Protein AF-A0A644ZGY2-F1 (afdb_monomer_lite)

pLDDT: mean 70.16, std 25.26, range [24.2, 98.81]

Secondary structure (DSSP, 8-state):
-HHHHHTT-TT-HHHHHHHHHH-EEEEEEE-TT-BSS-SEEEEETT-----SS--BBTTBEEEEEESSTT--SB--TTTPPP-TT-EEEEEEE---TTSBPTTSSEEEEE-SS-TTS--EEEE-SS---EEB--BB-TTSSS-B------STT-HHHHHHHHHHHHTT-EESSSSSS-EES-BHHHHHHT--EEETTEEE--EEPPPHHHHHHHHHHHTTS-S--SEEEEEEEETTTEEEEEETTTTEEEEEETTS-EE---EEEE-PPP--------------------PPPPPPPPP--EEEEEEEEETTEEEEEEEEEEETTEEEEEEEETTS-EEE--TTHHHHHT-HHHHHHHHHH--TTEEEETTTTEEEEE-SSSEEEEEE------GGGS--

Structure (mmCIF, N/CA/C/O backbone):
data_AF-A0A644ZGY2-F1
#
_entry.id   AF-A0A644ZGY2-F1
#
loop_
_atom_site.group_PDB
_atom_site.id
_atom_site.type_symbol
_atom_site.label_atom_id
_atom_site.label_alt_id
_atom_site.label_comp_id
_atom_site.label_asym_id
_atom_site.label_entity_id
_atom_site.label_seq_id
_atom_site.pdbx_PDB_ins_code
_atom_site.Cartn_x
_atom_site.Cartn_y
_atom_site.Cartn_z
_atom_site.occupancy
_atom_site.B_iso_or_equiv
_atom_site.auth_seq_id
_atom_site.auth_comp_id
_atom_site.auth_asym_id
_atom_site.auth_atom_id
_atom_site.pdbx_PDB_model_num
ATOM 1 N N . MET A 1 1 ? -39.797 2.345 34.835 1.00 37.78 1 MET A N 1
ATOM 2 C CA . MET A 1 1 ? -40.767 1.261 35.131 1.00 37.78 1 MET A CA 1
ATOM 3 C C . MET A 1 1 ? -40.203 -0.126 34.826 1.00 37.78 1 MET A C 1
ATOM 5 O O . MET A 1 1 ? -40.475 -1.022 35.605 1.00 37.78 1 MET A O 1
ATOM 9 N N . ALA A 1 2 ? -39.389 -0.313 33.776 1.00 37.25 2 ALA A N 1
ATOM 10 C CA . ALA A 1 2 ? -38.728 -1.597 33.492 1.00 37.25 2 ALA A CA 1
ATOM 11 C C . ALA A 1 2 ? -37.736 -2.042 34.591 1.00 37.25 2 ALA A C 1
ATOM 13 O O . ALA A 1 2 ? -37.792 -3.177 35.053 1.00 37.25 2 ALA A O 1
ATOM 14 N N . TYR A 1 3 ? -36.909 -1.115 35.093 1.00 38.31 3 TYR A N 1
ATOM 15 C CA . TYR A 1 3 ? -35.880 -1.403 36.105 1.00 38.31 3 TYR A CA 1
ATOM 16 C C . TYR A 1 3 ? -36.445 -1.974 37.423 1.00 38.31 3 TYR A C 1
ATOM 18 O O . TYR A 1 3 ? -35.895 -2.908 37.993 1.00 38.31 3 TYR A O 1
ATOM 26 N N . SER A 1 4 ? -37.598 -1.469 37.883 1.00 43.72 4 SER A N 1
ATOM 27 C CA . SER A 1 4 ? -38.226 -1.916 39.138 1.00 43.72 4 SER A CA 1
ATOM 28 C C . SER A 1 4 ? -38.862 -3.306 39.054 1.00 43.72 4 SER A C 1
ATOM 30 O O . SER A 1 4 ? -39.125 -3.912 40.086 1.00 43.72 4 SER A O 1
ATOM 32 N N . VAL A 1 5 ? -39.142 -3.799 37.843 1.00 46.19 5 VAL A N 1
ATOM 33 C CA . VAL A 1 5 ? -39.679 -5.150 37.629 1.00 46.19 5 VAL A CA 1
ATOM 34 C C . VAL A 1 5 ? -38.533 -6.166 37.589 1.00 46.19 5 VAL A C 1
ATOM 36 O O . VAL A 1 5 ? -38.645 -7.219 38.210 1.00 46.19 5 VAL A O 1
ATOM 39 N N . TYR A 1 6 ? -37.405 -5.821 36.961 1.00 44.25 6 TYR A N 1
ATOM 40 C CA . TYR A 1 6 ? -36.228 -6.691 36.839 1.00 44.25 6 TYR A CA 1
ATOM 41 C C . TYR A 1 6 ? -35.594 -7.058 38.196 1.00 44.25 6 TYR A C 1
ATOM 43 O O . TYR A 1 6 ? -35.338 -8.232 38.474 1.00 44.25 6 TYR A O 1
ATOM 51 N N . ASP A 1 7 ? -35.447 -6.079 39.097 1.00 45.38 7 ASP A N 1
ATOM 52 C CA . ASP A 1 7 ? -34.866 -6.291 40.434 1.00 45.38 7 ASP A CA 1
ATOM 53 C C . ASP A 1 7 ? -35.713 -7.202 41.345 1.00 45.38 7 ASP A C 1
ATOM 55 O O . ASP A 1 7 ? -35.190 -7.811 42.282 1.00 45.38 7 ASP A O 1
ATOM 59 N N . SER A 1 8 ? -37.014 -7.339 41.064 1.00 44.62 8 SER A N 1
ATOM 60 C CA . SER A 1 8 ? -37.937 -8.162 41.860 1.00 44.62 8 SER A CA 1
ATOM 61 C C . SER A 1 8 ? -37.898 -9.663 41.533 1.00 44.62 8 SER A C 1
ATOM 63 O O . SER A 1 8 ? -38.510 -10.456 42.241 1.00 44.62 8 SER A O 1
ATOM 65 N N . LEU A 1 9 ? -37.158 -10.076 40.495 1.00 46.94 9 LEU A N 1
ATOM 66 C CA . LEU A 1 9 ? -37.237 -11.418 39.896 1.00 46.94 9 LEU A CA 1
ATOM 67 C C . LEU A 1 9 ? -36.037 -12.324 40.239 1.00 46.94 9 LEU A C 1
ATOM 69 O O . LEU A 1 9 ? -35.556 -13.065 39.389 1.00 46.94 9 LEU A O 1
ATOM 73 N N . LYS A 1 10 ? -35.495 -12.250 41.460 1.00 45.38 10 LYS A N 1
ATOM 74 C CA . LYS A 1 10 ? -34.251 -12.940 41.887 1.00 45.38 10 LYS A CA 1
ATOM 75 C C . LYS A 1 10 ? -34.277 -14.481 41.952 1.00 45.38 10 LYS A C 1
ATOM 77 O O . LYS A 1 10 ? -33.298 -15.044 42.425 1.00 45.38 10 LYS A O 1
ATOM 82 N N . GLU A 1 11 ? -35.323 -15.163 41.486 1.00 48.12 11 GLU A N 1
ATOM 83 C CA . GLU A 1 11 ? -35.506 -16.599 41.770 1.00 48.12 11 GLU A CA 1
ATOM 84 C C . GLU A 1 11 ? -35.507 -17.556 40.561 1.00 48.12 11 GLU A C 1
ATOM 86 O O . GLU A 1 11 ? -35.591 -18.758 40.785 1.00 48.12 11 GLU A O 1
ATOM 91 N N . ASP A 1 12 ? -35.349 -17.102 39.308 1.00 51.59 12 ASP A N 1
ATOM 92 C CA . ASP A 1 12 ? -35.273 -18.031 38.160 1.00 51.59 12 ASP A CA 1
ATOM 93 C C . ASP A 1 12 ? -34.426 -17.479 36.993 1.00 51.59 12 ASP A C 1
ATOM 95 O O . ASP A 1 12 ? -34.829 -16.541 36.295 1.00 51.59 12 ASP A O 1
ATOM 99 N N . ASP A 1 13 ? -33.230 -18.045 36.794 1.00 54.38 13 ASP A N 1
ATOM 100 C CA . ASP A 1 13 ? -32.256 -17.618 35.776 1.00 54.38 13 ASP A CA 1
ATOM 101 C C . ASP A 1 13 ? -32.757 -17.856 34.336 1.00 54.38 13 ASP A C 1
ATOM 103 O O . ASP A 1 13 ? -32.438 -17.079 33.433 1.00 54.38 13 ASP A O 1
ATOM 107 N N . GLU A 1 14 ? -33.606 -18.865 34.108 1.00 52.66 14 GLU A N 1
ATOM 108 C CA . GLU A 1 14 ? -34.137 -19.190 32.774 1.00 52.66 14 GLU A CA 1
ATOM 109 C C . GLU A 1 14 ? -35.235 -18.192 32.350 1.00 52.66 14 GLU A C 1
ATOM 111 O O . GLU A 1 14 ? -35.343 -17.804 31.182 1.00 52.66 14 GLU A O 1
ATOM 116 N N . TYR A 1 15 ? -36.011 -17.689 33.318 1.00 48.09 15 TYR A N 1
ATOM 117 C CA . TYR A 1 15 ? -37.032 -16.660 33.096 1.00 48.09 15 TYR A CA 1
ATOM 118 C C . TYR A 1 15 ? -36.431 -15.251 32.956 1.00 48.09 15 TYR A C 1
ATOM 120 O O . TYR A 1 15 ? -36.930 -14.445 32.166 1.00 48.09 15 TYR A O 1
ATOM 128 N N . ARG A 1 16 ? -35.329 -14.956 33.663 1.00 52.00 16 ARG A N 1
ATOM 129 C CA . ARG A 1 16 ? -34.549 -13.715 33.498 1.00 52.00 16 ARG A CA 1
ATOM 130 C C . ARG A 1 16 ? -33.979 -13.580 32.096 1.00 52.00 16 ARG A C 1
ATOM 132 O O . ARG A 1 16 ? -34.178 -12.536 31.483 1.00 52.00 16 ARG A O 1
ATOM 139 N N . GLN A 1 17 ? -33.358 -14.637 31.573 1.00 49.88 17 GLN A N 1
ATOM 140 C CA . GLN A 1 17 ? -32.809 -14.639 30.217 1.00 49.88 17 GLN A CA 1
ATOM 141 C C . GLN A 1 17 ? -33.912 -14.397 29.172 1.00 49.88 17 GLN A C 1
ATOM 143 O O . GLN A 1 17 ? -33.760 -13.564 28.284 1.00 49.88 17 GLN A O 1
ATOM 148 N N . ARG A 1 18 ? -35.081 -15.034 29.340 1.00 50.47 18 ARG A N 1
ATOM 149 C CA . ARG A 1 18 ? -36.226 -14.868 28.428 1.00 50.47 18 ARG A CA 1
ATOM 150 C C . ARG A 1 18 ? -36.821 -13.453 28.443 1.00 50.47 18 ARG A C 1
ATOM 152 O O . ARG A 1 18 ? -37.216 -12.950 27.398 1.00 50.47 18 ARG A O 1
ATOM 159 N N . ILE A 1 19 ? -36.883 -12.808 29.611 1.00 51.03 19 ILE A N 1
ATOM 160 C CA . ILE A 1 19 ? -37.349 -11.417 29.760 1.00 51.03 19 ILE A CA 1
ATOM 161 C C . ILE A 1 19 ? -36.287 -10.419 29.272 1.00 51.03 19 ILE A C 1
ATOM 163 O O . ILE A 1 19 ? -36.646 -9.416 28.662 1.00 51.03 19 ILE A O 1
ATOM 167 N N . ALA A 1 20 ? -35.000 -10.686 29.499 1.00 49.91 20 ALA A N 1
ATOM 168 C CA . ALA A 1 20 ? -33.886 -9.876 29.005 1.00 49.91 20 ALA A CA 1
ATOM 169 C C . ALA A 1 20 ? -33.787 -9.888 27.466 1.00 49.91 20 ALA A C 1
ATOM 171 O O . ALA A 1 20 ? -33.522 -8.853 26.851 1.00 49.91 20 ALA A O 1
ATOM 172 N N . ASP A 1 21 ? -34.099 -11.026 26.839 1.00 50.06 21 ASP A N 1
ATOM 173 C CA . ASP A 1 21 ? -34.177 -11.166 25.380 1.00 50.06 21 ASP A CA 1
ATOM 174 C C . ASP A 1 21 ? -35.421 -10.473 24.773 1.00 50.06 21 ASP A C 1
ATOM 176 O O . ASP A 1 21 ? -35.382 -10.013 23.626 1.00 50.06 21 ASP A O 1
ATOM 180 N N . GLU A 1 22 ? -36.519 -10.348 25.533 1.00 54.34 22 GLU A N 1
ATOM 181 C CA . GLU A 1 22 ? -37.735 -9.617 25.131 1.00 54.34 22 GLU A CA 1
ATOM 182 C C . GLU A 1 22 ? -37.662 -8.102 25.426 1.00 54.34 22 GLU A C 1
ATOM 184 O O . GLU A 1 22 ? -38.216 -7.301 24.664 1.00 54.34 22 GLU A O 1
ATOM 189 N N . LEU A 1 23 ? -36.951 -7.675 26.479 1.00 62.25 23 LEU A N 1
ATOM 190 C CA . LEU A 1 23 ? -36.673 -6.266 26.774 1.00 62.25 23 LEU A CA 1
ATOM 191 C C . LEU A 1 23 ? -35.441 -5.785 26.008 1.00 62.25 23 LEU A C 1
ATOM 193 O O . LEU A 1 23 ? -34.311 -5.827 26.489 1.00 62.25 23 LEU A O 1
ATOM 197 N N . LYS A 1 24 ? -35.677 -5.239 24.817 1.00 69.44 24 LYS A N 1
ATOM 198 C CA . LYS A 1 24 ? -34.658 -4.457 24.116 1.00 69.44 24 LYS A CA 1
ATOM 199 C C . LYS A 1 24 ? -34.604 -3.041 24.672 1.00 69.44 24 LYS A C 1
ATOM 201 O O . LYS A 1 24 ? -35.639 -2.389 24.817 1.00 69.44 24 LYS A O 1
ATOM 206 N N . VAL A 1 25 ? -33.398 -2.568 24.957 1.00 73.69 25 VAL A N 1
ATOM 207 C CA . VAL A 1 25 ? -33.130 -1.190 25.364 1.00 73.69 25 VAL A CA 1
ATOM 208 C C . VAL A 1 25 ? -32.440 -0.423 24.234 1.00 73.69 25 VAL A C 1
ATOM 210 O O . VAL A 1 25 ? -31.579 -0.979 23.540 1.00 73.69 25 VAL A O 1
ATOM 213 N N . PRO A 1 26 ? -32.815 0.853 24.019 1.00 81.88 26 PRO A N 1
ATOM 214 C CA . PRO A 1 26 ? -32.131 1.707 23.065 1.00 81.88 26 PRO A CA 1
ATOM 215 C C . PRO A 1 26 ? -30.732 2.065 23.579 1.00 81.88 26 PRO A C 1
ATOM 217 O O . PRO A 1 26 ? -30.590 2.572 24.691 1.00 81.88 26 PRO A O 1
ATOM 220 N N . VAL A 1 27 ? -29.719 1.866 22.738 1.00 86.31 27 VAL A N 1
ATOM 221 C CA . VAL A 1 27 ? -28.353 2.354 22.964 1.00 86.31 27 VAL A CA 1
ATOM 222 C C . VAL A 1 27 ? -28.011 3.369 21.889 1.00 86.31 27 VAL A C 1
ATOM 224 O O . VAL A 1 27 ? -28.106 3.066 20.697 1.00 86.31 27 VAL A O 1
ATOM 227 N N . ALA A 1 28 ? -27.622 4.570 22.311 1.00 90.31 28 ALA A N 1
ATOM 228 C CA . ALA A 1 28 ? -27.162 5.616 21.408 1.00 90.31 28 ALA A CA 1
ATOM 229 C C . ALA A 1 28 ? -25.677 5.424 21.073 1.00 90.31 28 ALA A C 1
ATOM 231 O O . ALA A 1 28 ? -24.851 5.200 21.961 1.00 90.31 28 ALA A O 1
ATOM 232 N N . LEU A 1 29 ? -25.345 5.521 19.787 1.00 91.12 29 LEU A N 1
ATOM 233 C CA . LEU A 1 29 ? -23.984 5.427 19.270 1.00 91.12 29 LEU A CA 1
ATOM 234 C C . LEU A 1 29 ? -23.526 6.814 18.817 1.00 91.12 29 LEU A C 1
ATOM 236 O O . LEU A 1 29 ? -23.953 7.307 17.775 1.00 91.12 29 LEU A O 1
ATOM 240 N N . GLU A 1 30 ? -22.629 7.436 19.576 1.00 94.81 30 GLU A N 1
ATOM 241 C CA . GLU A 1 30 ? -21.962 8.668 19.158 1.00 94.81 30 GLU A CA 1
ATOM 242 C C . GLU A 1 30 ? -20.685 8.307 18.395 1.00 94.81 30 GLU A C 1
ATOM 244 O O . GLU A 1 30 ? -19.669 7.912 18.974 1.00 94.81 30 GLU A O 1
ATOM 249 N N . LEU A 1 31 ? -20.737 8.412 17.067 1.00 91.94 31 LEU A N 1
ATOM 250 C CA . LEU A 1 31 ? -19.644 7.977 16.199 1.00 91.94 31 LEU A CA 1
ATOM 251 C C . LEU A 1 31 ? -18.470 8.963 16.162 1.00 91.94 31 LEU A C 1
ATOM 253 O O . LEU A 1 31 ? -17.435 8.633 15.580 1.00 91.94 31 LEU A O 1
ATOM 257 N N . ASN A 1 32 ? -18.582 10.160 16.754 1.00 91.44 32 ASN A N 1
ATOM 258 C CA . ASN A 1 32 ? -17.511 11.164 16.807 1.00 91.44 32 ASN A CA 1
ATOM 259 C C . ASN A 1 32 ? -16.889 11.447 15.421 1.00 91.44 32 ASN A C 1
ATOM 261 O O . ASN A 1 32 ? -15.662 11.486 15.223 1.00 91.44 32 ASN A O 1
ATOM 265 N N . GLY A 1 33 ? -17.769 11.622 14.431 1.00 86.81 33 GLY A N 1
ATOM 266 C CA . GLY A 1 33 ? -17.418 11.851 13.029 1.00 86.81 33 GLY A CA 1
ATOM 267 C C . GLY A 1 33 ? -17.013 10.597 12.249 1.00 86.81 33 GLY A C 1
ATOM 268 O O . GLY A 1 33 ? -16.422 10.737 11.183 1.00 86.81 33 GLY A O 1
ATOM 269 N N . GLY A 1 34 ? -17.257 9.403 12.793 1.00 86.44 34 GLY A N 1
ATOM 270 C CA . GLY A 1 34 ? -17.298 8.155 12.032 1.00 86.44 34 GLY A CA 1
ATOM 271 C C . GLY A 1 34 ? -18.683 7.879 11.443 1.00 86.44 34 GLY A C 1
ATOM 272 O O . GLY A 1 34 ? -19.653 8.569 11.750 1.00 86.44 34 GLY A O 1
ATOM 273 N N . GLU A 1 35 ? -18.759 6.854 10.605 1.00 88.81 35 GLU A N 1
ATOM 274 C CA . GLU A 1 35 ? -19.938 6.435 9.846 1.00 88.81 35 GLU A CA 1
ATOM 275 C C . GLU A 1 35 ? -20.051 4.895 9.840 1.00 88.81 35 GLU A C 1
ATOM 277 O O . GLU A 1 35 ? -19.253 4.185 10.460 1.00 88.81 35 GLU A O 1
ATOM 282 N N . GLY A 1 36 ? -21.056 4.353 9.146 1.00 83.44 36 GLY A N 1
ATOM 283 C CA . GLY A 1 36 ? -21.227 2.906 8.950 1.00 83.44 36 GLY A CA 1
ATOM 284 C C . GLY A 1 36 ? -22.067 2.186 10.006 1.00 83.44 36 GLY A C 1
ATOM 285 O O . GLY A 1 36 ? -22.255 0.978 9.897 1.00 83.44 36 GLY A O 1
ATOM 286 N N . LEU A 1 37 ? -22.604 2.909 10.991 1.00 86.19 37 LEU A N 1
ATOM 287 C CA . LEU A 1 37 ? -23.569 2.397 11.966 1.00 86.19 37 LEU A CA 1
ATOM 288 C C . LEU A 1 37 ? -24.719 3.397 12.171 1.00 86.19 37 LEU A C 1
ATOM 290 O O . LEU A 1 37 ? -24.516 4.597 11.982 1.00 86.19 37 LEU A O 1
ATOM 294 N N . PRO A 1 38 ? -25.926 2.931 12.542 1.00 86.06 38 PRO A N 1
ATOM 295 C CA . PRO A 1 38 ? -27.022 3.821 12.914 1.00 86.06 38 PRO A CA 1
ATOM 296 C C . PRO A 1 38 ? -26.745 4.510 14.259 1.00 86.06 38 PRO A C 1
ATOM 298 O O . PRO A 1 38 ? -26.111 3.933 15.135 1.00 86.06 38 PRO A O 1
ATOM 301 N N . GLU A 1 39 ? -27.288 5.713 14.458 1.00 85.44 39 GLU A N 1
ATOM 302 C CA . GLU A 1 39 ? -27.138 6.481 15.711 1.00 85.44 39 GLU A CA 1
ATOM 303 C C . GLU A 1 39 ? -27.823 5.820 16.922 1.00 85.44 39 GLU A C 1
ATOM 305 O O . GLU A 1 39 ? -27.526 6.153 18.068 1.00 85.44 39 GLU A O 1
ATOM 310 N N . LEU A 1 40 ? -28.750 4.888 16.685 1.00 85.38 40 LEU A N 1
ATOM 311 C CA . LEU A 1 40 ? -29.494 4.185 17.723 1.00 85.38 40 LEU A CA 1
ATOM 312 C C . LEU A 1 40 ? -29.638 2.706 17.359 1.00 85.38 40 LEU A C 1
ATOM 314 O O . LEU A 1 40 ? -30.125 2.373 16.276 1.00 85.38 40 LEU A O 1
ATOM 318 N N . ILE A 1 41 ? -29.270 1.823 18.286 1.00 84.38 41 ILE A N 1
ATOM 319 C CA . ILE A 1 41 ? -29.470 0.374 18.171 1.00 84.38 41 ILE A CA 1
ATOM 320 C C . ILE A 1 41 ? -30.353 -0.143 19.306 1.00 84.38 41 ILE A C 1
ATOM 322 O O . ILE A 1 41 ? -30.506 0.500 20.340 1.00 84.38 41 ILE A O 1
ATOM 326 N N . GLN A 1 42 ? -30.949 -1.314 19.098 1.00 78.44 42 GLN A N 1
ATOM 327 C CA . GLN A 1 42 ? -31.756 -2.013 20.095 1.00 78.44 42 GLN A CA 1
ATOM 328 C C . GLN A 1 42 ? -31.001 -3.265 20.530 1.00 78.44 42 GLN A C 1
ATOM 330 O O . GLN A 1 42 ? -30.788 -4.158 19.707 1.00 78.44 42 GLN A O 1
ATOM 335 N N . VAL A 1 43 ? -30.603 -3.330 21.799 1.00 72.69 43 VAL A N 1
ATOM 336 C CA . VAL A 1 43 ? -29.834 -4.452 22.359 1.00 72.69 43 VAL A CA 1
ATOM 337 C C . VAL A 1 43 ? -30.638 -5.089 23.486 1.00 72.69 43 VAL A C 1
ATOM 339 O O . VAL A 1 43 ? -31.364 -4.385 24.184 1.00 72.69 43 VAL A O 1
ATOM 342 N N . GLY A 1 44 ? -30.568 -6.415 23.630 1.00 64.62 44 GLY A N 1
ATOM 343 C CA . GLY A 1 44 ? -31.190 -7.095 24.770 1.00 64.62 44 GLY A CA 1
ATOM 344 C C . GLY A 1 44 ? -30.612 -6.575 26.086 1.00 64.62 44 GLY A C 1
ATOM 345 O O . GLY A 1 44 ? -29.440 -6.200 26.148 1.00 64.62 44 GLY A O 1
ATOM 346 N N . PHE A 1 45 ? -31.441 -6.516 27.118 1.00 53.97 45 PHE A N 1
ATOM 347 C CA . PHE A 1 45 ? -31.011 -6.111 28.453 1.00 53.97 45 PHE A CA 1
ATOM 348 C C . PHE A 1 45 ? -29.920 -7.072 28.968 1.00 53.97 45 PHE A C 1
ATOM 350 O O . PHE A 1 45 ? -30.005 -8.267 28.711 1.00 53.97 45 PHE A O 1
ATOM 357 N N . ASP A 1 46 ? -28.874 -6.564 29.630 1.00 51.53 46 ASP A N 1
ATOM 358 C CA . ASP A 1 46 ? -27.703 -7.341 30.100 1.00 51.53 46 ASP A CA 1
ATOM 359 C C . ASP A 1 46 ? -26.926 -8.147 29.031 1.00 51.53 46 ASP A C 1
ATOM 361 O O . ASP A 1 46 ? -26.018 -8.908 29.366 1.00 51.53 46 ASP A O 1
ATOM 365 N N . ASN A 1 47 ? -27.215 -7.953 27.739 1.00 56.38 47 ASN A N 1
ATOM 366 C CA . ASN A 1 47 ? -26.458 -8.578 26.658 1.00 56.38 47 ASN A CA 1
ATOM 367 C C . ASN A 1 47 ? -25.324 -7.656 26.165 1.00 56.38 47 ASN A C 1
ATOM 369 O O . ASN A 1 47 ? -25.528 -6.446 26.026 1.00 56.38 47 ASN A O 1
ATOM 373 N N . PRO A 1 48 ? -24.147 -8.211 25.812 1.00 59.47 48 PRO A N 1
ATOM 374 C CA . PRO A 1 48 ? -23.099 -7.488 25.099 1.00 59.47 48 PRO A CA 1
ATOM 375 C C . PRO A 1 48 ? -23.625 -6.785 23.844 1.00 59.47 48 PRO A C 1
ATOM 377 O O . PRO A 1 48 ? -24.475 -7.317 23.123 1.00 59.47 48 PRO A O 1
ATOM 380 N N . ILE A 1 49 ? -23.056 -5.624 23.514 1.00 63.22 49 ILE A N 1
ATOM 381 C CA . ILE A 1 49 ? -23.342 -4.929 22.252 1.00 63.22 49 ILE A CA 1
ATOM 382 C C . ILE A 1 49 ? -22.767 -5.757 21.081 1.00 63.22 49 ILE A C 1
ATOM 384 O O . ILE A 1 49 ? -21.615 -5.634 20.682 1.00 63.22 49 ILE A O 1
ATOM 388 N N . GLY A 1 50 ? -23.568 -6.656 20.514 1.00 60.00 50 GLY A N 1
ATOM 389 C CA . GLY A 1 50 ? -23.176 -7.488 19.374 1.00 60.00 50 GLY A CA 1
ATOM 390 C C . GLY A 1 50 ? -23.274 -6.738 18.045 1.00 60.00 50 GLY A C 1
ATOM 391 O O . GLY A 1 50 ? -24.198 -6.983 17.274 1.00 60.00 50 GLY A O 1
ATOM 392 N N . LEU A 1 51 ? -22.357 -5.808 17.764 1.00 63.75 51 LEU A N 1
ATOM 393 C CA . LEU A 1 51 ? -22.308 -5.143 16.457 1.00 63.75 51 LEU A CA 1
ATOM 394 C C . LEU A 1 51 ? -21.709 -6.082 15.402 1.00 63.75 51 LEU A C 1
ATOM 396 O O . LEU A 1 51 ? -20.580 -6.546 15.538 1.00 63.75 51 LEU A O 1
ATOM 400 N N . SER A 1 52 ? -22.459 -6.335 14.325 1.00 60.78 52 SER A N 1
ATOM 401 C CA . SER A 1 52 ? -22.015 -7.176 13.202 1.00 60.78 52 SER A CA 1
ATOM 402 C C . SER A 1 52 ? -20.944 -6.516 12.330 1.00 60.78 52 SER A C 1
ATOM 404 O O . SER A 1 52 ? -20.260 -7.197 11.571 1.00 60.78 52 SER A O 1
ATOM 406 N N . THR A 1 53 ? -20.809 -5.193 12.414 1.00 67.12 53 THR A N 1
ATOM 407 C CA . THR A 1 53 ? -19.818 -4.391 11.691 1.00 67.12 53 THR A CA 1
ATOM 408 C C . THR A 1 53 ? -19.268 -3.305 12.608 1.00 67.12 53 THR A C 1
ATOM 410 O O . THR A 1 53 ? -19.988 -2.765 13.447 1.00 67.12 53 THR A O 1
ATOM 413 N N . LEU A 1 54 ? -17.989 -2.968 12.449 1.00 79.75 54 LEU A N 1
ATOM 414 C CA . LEU A 1 54 ? -17.389 -1.827 13.140 1.00 79.75 54 LEU A CA 1
ATOM 415 C C . LEU A 1 54 ? -17.714 -0.531 12.384 1.00 79.75 54 LEU A C 1
ATOM 417 O O . LEU A 1 54 ? -17.840 -0.567 11.155 1.00 79.75 54 LEU A O 1
ATOM 421 N N . PRO A 1 55 ? -17.837 0.614 13.081 1.00 85.31 55 PRO A N 1
ATOM 422 C CA . PRO A 1 55 ? -17.906 1.892 12.390 1.00 85.31 55 PRO A CA 1
ATOM 423 C C . PRO A 1 55 ? -16.581 2.143 11.661 1.00 85.31 55 PRO A C 1
ATOM 425 O O . PRO A 1 55 ? -15.536 1.587 12.015 1.00 85.31 55 PRO A O 1
ATOM 428 N N . HIS A 1 56 ? -16.591 3.042 10.684 1.00 82.62 56 HIS A N 1
ATOM 429 C CA . HIS A 1 56 ? -15.381 3.480 9.992 1.00 82.62 56 HIS A CA 1
ATOM 430 C C . HIS A 1 56 ? -15.295 5.004 9.943 1.00 82.62 56 HIS A C 1
ATOM 432 O O . HIS A 1 56 ? -16.301 5.705 9.943 1.00 82.62 56 HIS A O 1
ATOM 438 N N . LYS A 1 57 ? -14.071 5.529 9.892 1.00 84.94 57 LYS A N 1
ATOM 439 C CA . LYS A 1 57 ? -13.810 6.957 9.729 1.00 84.94 57 LYS A CA 1
ATOM 440 C C . LYS A 1 57 ? -12.655 7.126 8.764 1.00 84.94 57 LYS A C 1
ATOM 442 O O . LYS A 1 57 ? -11.566 6.615 9.010 1.00 84.94 57 LYS A O 1
ATOM 447 N N . SER A 1 58 ? -12.899 7.833 7.664 1.00 80.88 58 SER A N 1
ATOM 448 C CA . SER A 1 58 ? -11.887 8.018 6.624 1.00 80.88 58 SER A CA 1
ATOM 449 C C . SER A 1 58 ? -10.602 8.597 7.217 1.00 80.88 58 SER A C 1
ATOM 451 O O . SER A 1 58 ? -10.625 9.631 7.885 1.00 80.88 58 SER A O 1
ATOM 453 N N . GLY A 1 59 ? -9.488 7.899 6.998 1.00 78.75 59 GLY A N 1
ATOM 454 C CA . GLY A 1 59 ? -8.166 8.289 7.477 1.00 78.75 59 GLY A CA 1
ATOM 455 C C . GLY A 1 59 ? -7.858 7.991 8.948 1.00 78.75 59 GLY A C 1
ATOM 456 O O . GLY A 1 59 ? -6.832 8.460 9.439 1.00 78.75 59 GLY A O 1
ATOM 457 N N . TYR A 1 60 ? -8.713 7.236 9.641 1.00 83.00 60 TYR A N 1
ATOM 458 C CA . TYR A 1 60 ? -8.519 6.844 11.034 1.00 83.00 60 TYR A CA 1
ATOM 459 C C . TYR A 1 60 ? -8.842 5.363 11.255 1.00 83.00 60 TYR A C 1
ATOM 461 O O . TYR A 1 60 ? -9.594 4.744 10.505 1.00 83.00 60 TYR A O 1
ATOM 469 N N . VAL A 1 61 ? -8.299 4.811 12.337 1.00 80.94 61 VAL A N 1
ATOM 470 C CA . VAL A 1 61 ? -8.588 3.457 12.819 1.00 80.94 61 VAL A CA 1
ATOM 471 C C . VAL A 1 61 ? -9.505 3.546 14.034 1.00 80.94 61 VAL A C 1
ATOM 473 O O . VAL A 1 61 ? -9.302 4.391 14.910 1.00 80.94 61 VAL A O 1
ATOM 476 N N . PHE A 1 62 ? -10.520 2.684 14.085 1.00 83.69 62 PHE A N 1
ATOM 477 C CA . PHE A 1 62 ? -11.401 2.561 15.244 1.00 83.69 62 PHE A CA 1
ATOM 478 C C . PHE A 1 62 ? -10.607 2.043 16.455 1.00 83.69 62 PHE A C 1
ATOM 480 O O . PHE A 1 62 ? -9.997 0.978 16.384 1.00 83.69 62 PHE A O 1
ATOM 487 N N . ASP A 1 63 ? -10.599 2.809 17.547 1.00 83.06 63 ASP A N 1
ATOM 488 C CA . ASP A 1 63 ? -9.814 2.539 18.766 1.00 83.06 63 ASP A CA 1
ATOM 489 C C . ASP A 1 63 ? -10.676 1.982 19.915 1.00 83.06 63 ASP A C 1
ATOM 491 O O . ASP A 1 63 ? -10.166 1.686 20.990 1.00 83.06 63 ASP A O 1
ATOM 495 N N . GLY A 1 64 ? -11.988 1.844 19.696 1.00 85.00 64 GLY A N 1
ATOM 496 C CA . GLY A 1 64 ? -12.929 1.277 20.661 1.00 85.00 64 GLY A CA 1
ATOM 497 C C . GLY A 1 64 ? -14.084 2.206 21.029 1.00 85.00 64 GLY A C 1
ATOM 498 O O . GLY A 1 64 ? -14.170 3.353 20.580 1.00 85.00 64 GLY A O 1
ATOM 499 N N . TRP A 1 65 ? -14.982 1.676 21.855 1.00 87.38 65 TRP A N 1
ATOM 500 C CA . TRP A 1 65 ? -16.116 2.393 22.433 1.00 87.38 65 TRP A CA 1
ATOM 501 C C . TRP A 1 65 ? -15.783 2.873 23.839 1.00 87.38 65 TRP A C 1
ATOM 503 O O . TRP A 1 65 ? -15.037 2.216 24.554 1.00 87.38 65 TRP A O 1
ATOM 513 N N . TYR A 1 66 ? -16.330 4.016 24.233 1.00 89.56 66 TYR A N 1
ATOM 514 C CA . TYR A 1 66 ? -16.067 4.661 25.516 1.00 89.56 66 TYR A CA 1
ATOM 515 C C . TYR A 1 66 ? -17.375 5.059 26.194 1.00 89.56 66 TYR A C 1
ATOM 517 O O . TYR A 1 66 ? -18.358 5.357 25.514 1.00 89.56 66 TYR A O 1
ATOM 525 N N . HIS A 1 67 ? -17.377 5.097 27.526 1.00 88.38 67 HIS A N 1
ATOM 526 C CA . HIS A 1 67 ? -18.559 5.469 28.314 1.00 88.38 67 HIS A CA 1
ATOM 527 C C . HIS A 1 67 ? -18.939 6.946 28.175 1.00 88.38 67 HIS A C 1
ATOM 529 O O . HIS A 1 67 ? -20.087 7.319 28.413 1.00 88.38 67 HIS A O 1
ATOM 535 N N . GLU A 1 68 ? -17.988 7.805 27.805 1.00 90.06 68 GLU A N 1
ATOM 536 C CA . GLU A 1 68 ? -18.206 9.244 27.784 1.00 90.06 68 GLU A CA 1
ATOM 537 C C . GLU A 1 68 ? -17.472 9.956 26.646 1.00 90.06 68 GLU A C 1
ATOM 539 O O . GLU A 1 68 ? -16.478 9.474 26.102 1.00 90.06 68 GLU A O 1
ATOM 544 N N . SER A 1 69 ? -17.923 11.172 26.338 1.00 90.88 69 SER A N 1
ATOM 545 C CA . SER A 1 69 ? -17.366 12.007 25.269 1.00 90.88 69 SER A CA 1
ATOM 546 C C . SER A 1 69 ? -15.927 12.480 25.510 1.00 90.88 69 SER A C 1
ATOM 548 O O . SER A 1 69 ? -15.282 12.955 24.577 1.00 90.88 69 SER A O 1
ATOM 550 N N . THR A 1 70 ? -15.397 12.359 26.733 1.00 88.62 70 THR A N 1
ATOM 551 C CA . THR A 1 70 ? -13.986 12.661 27.041 1.00 88.62 70 THR A CA 1
ATOM 552 C C . THR A 1 70 ? -13.037 11.511 26.689 1.00 88.62 70 THR A C 1
ATOM 554 O O . THR A 1 70 ? -11.818 11.714 26.712 1.00 88.62 70 THR A O 1
ATOM 557 N N . LEU A 1 71 ? -13.579 10.339 26.323 1.00 86.94 71 LEU A N 1
ATOM 558 C CA . LEU A 1 71 ? -12.854 9.173 25.809 1.00 86.94 71 LEU A CA 1
ATOM 559 C C . LEU A 1 71 ? -11.749 8.670 26.755 1.00 86.94 71 LEU A C 1
ATOM 561 O O . LEU A 1 71 ? -10.643 8.348 26.309 1.00 86.94 71 LEU A O 1
ATOM 565 N N . GLN A 1 72 ? -12.025 8.633 28.062 1.00 83.94 72 GLN A N 1
ATOM 566 C CA . GLN A 1 72 ? -11.062 8.190 29.077 1.00 83.94 72 GLN A CA 1
ATOM 567 C C . GLN A 1 72 ? -11.321 6.747 29.516 1.00 83.94 72 GLN A C 1
ATOM 569 O O . GLN A 1 72 ? -10.373 5.972 29.649 1.00 83.94 72 GLN A O 1
ATOM 574 N N . ASN A 1 73 ? -12.589 6.376 29.693 1.00 84.25 73 ASN A N 1
ATOM 575 C CA . ASN A 1 73 ? -13.007 5.063 30.168 1.00 84.25 73 ASN A CA 1
ATOM 576 C C . ASN A 1 73 ? -13.511 4.215 28.998 1.00 84.25 73 ASN A C 1
ATOM 578 O O . ASN A 1 73 ? -14.556 4.503 28.408 1.00 84.25 73 ASN A O 1
ATOM 582 N N . LEU A 1 74 ? -12.731 3.191 28.647 1.00 85.75 74 LEU A N 1
ATOM 583 C CA . LEU A 1 74 ? -13.078 2.225 27.607 1.00 85.75 74 LEU A CA 1
ATOM 584 C C . LEU A 1 74 ? -14.298 1.411 28.055 1.00 85.75 74 LEU A C 1
ATOM 586 O O . LEU A 1 74 ? -14.301 0.909 29.173 1.00 85.75 74 LEU A O 1
ATOM 590 N N . TRP A 1 75 ? -15.273 1.267 27.162 1.00 80.69 75 TRP A N 1
ATOM 591 C CA . TRP A 1 75 ? -16.402 0.358 27.313 1.00 80.69 75 TRP A CA 1
ATOM 592 C C . TRP A 1 75 ? -15.936 -1.076 27.039 1.00 80.69 75 TRP A C 1
ATOM 594 O O . TRP A 1 75 ? -15.555 -1.424 25.915 1.00 80.69 75 TRP A O 1
ATOM 604 N N . ASP A 1 76 ? -15.965 -1.916 28.064 1.00 80.56 76 ASP A N 1
ATOM 605 C CA . ASP A 1 76 ? -15.721 -3.346 27.981 1.00 80.56 76 ASP A CA 1
ATOM 606 C C . ASP A 1 76 ? -17.007 -4.068 27.576 1.00 80.56 76 ASP A C 1
ATOM 608 O O . ASP A 1 76 ? -17.925 -4.297 28.361 1.00 80.56 76 ASP A O 1
ATOM 612 N N . MET A 1 77 ? -17.036 -4.500 26.319 1.00 74.31 77 MET A N 1
ATOM 613 C CA . MET A 1 77 ? -18.170 -5.197 25.712 1.00 74.31 77 MET A CA 1
ATOM 614 C C . MET A 1 77 ? -18.569 -6.488 26.446 1.00 74.31 77 MET A C 1
ATOM 616 O O . MET A 1 77 ? -19.660 -6.993 26.201 1.00 74.31 77 MET A O 1
ATOM 620 N N . SER A 1 78 ? -17.694 -7.048 27.288 1.00 71.00 78 SER A N 1
ATOM 621 C CA . SER A 1 78 ? -17.932 -8.289 28.030 1.00 71.00 78 SER A CA 1
ATOM 622 C C . SER A 1 78 ? -18.340 -8.089 29.490 1.00 71.00 78 SER A C 1
ATOM 624 O O . SER A 1 78 ? -18.883 -9.018 30.084 1.00 71.00 78 SER A O 1
ATOM 626 N N . LEU A 1 79 ? -18.079 -6.912 30.066 1.00 70.88 79 LEU A N 1
ATOM 627 C CA . LEU A 1 79 ? -18.315 -6.634 31.487 1.00 70.88 79 LEU A CA 1
ATOM 628 C C . LEU A 1 79 ? -19.358 -5.543 31.715 1.00 70.88 79 LEU A C 1
ATOM 630 O O . LEU A 1 79 ? -20.070 -5.587 32.721 1.00 70.88 79 LEU A O 1
ATOM 634 N N . ASP A 1 80 ? -19.447 -4.569 30.813 1.00 75.38 80 ASP A N 1
ATOM 635 C CA . ASP A 1 80 ? -20.350 -3.446 30.990 1.00 75.38 80 ASP A CA 1
ATOM 636 C C . ASP A 1 80 ? -21.784 -3.821 30.637 1.00 75.38 80 ASP A C 1
ATOM 638 O O . ASP A 1 80 ? -22.076 -4.452 29.619 1.00 75.38 80 ASP A O 1
ATOM 642 N N . THR A 1 81 ? -22.697 -3.404 31.508 1.00 72.25 81 THR A N 1
ATOM 643 C CA . THR A 1 81 ? -24.126 -3.680 31.382 1.00 72.25 81 THR A CA 1
ATOM 644 C C . THR A 1 81 ? -24.831 -2.511 30.720 1.00 72.25 81 THR A C 1
ATOM 646 O O . THR A 1 81 ? -24.570 -1.337 30.998 1.00 72.25 81 THR A O 1
ATOM 649 N N . ILE A 1 82 ? -25.757 -2.834 29.824 1.00 75.00 82 ILE A N 1
ATOM 650 C CA . ILE A 1 82 ? -26.564 -1.829 29.148 1.00 75.00 82 ILE A CA 1
ATOM 651 C C . ILE A 1 82 ? -27.736 -1.465 30.052 1.00 75.00 82 ILE A C 1
ATOM 653 O O . ILE A 1 82 ? -28.581 -2.299 30.369 1.00 75.00 82 ILE A O 1
ATOM 657 N N . THR A 1 83 ? -27.817 -0.190 30.416 1.00 72.69 83 THR A N 1
ATOM 658 C CA . THR A 1 83 ? -28.948 0.367 31.167 1.00 72.69 83 THR A CA 1
ATOM 659 C C . THR A 1 83 ? -29.754 1.339 30.305 1.00 72.69 83 THR A C 1
ATOM 661 O O . THR A 1 83 ? -29.315 1.768 29.233 1.00 72.69 83 THR A O 1
ATOM 664 N N . ASP A 1 84 ? -30.967 1.677 30.742 1.00 71.50 84 ASP A N 1
ATOM 665 C CA . ASP A 1 84 ? -31.829 2.623 30.026 1.00 71.50 84 ASP A CA 1
ATOM 666 C C . ASP A 1 84 ? -31.126 3.982 29.839 1.00 71.50 84 ASP A C 1
ATOM 668 O O . ASP A 1 84 ? -30.639 4.579 30.800 1.00 71.50 84 ASP A O 1
ATOM 672 N N . GLY A 1 85 ? -31.057 4.462 28.593 1.00 76.19 85 GLY A N 1
ATOM 673 C CA . GLY A 1 85 ? -30.370 5.708 28.233 1.00 76.19 85 GLY A CA 1
ATOM 674 C C . GLY A 1 85 ? -28.854 5.598 28.018 1.00 76.19 85 GLY A C 1
ATOM 675 O O . GLY A 1 85 ? -28.181 6.630 27.956 1.00 76.19 85 GLY A O 1
ATOM 676 N N . THR A 1 86 ? -28.303 4.387 27.881 1.00 86.88 86 THR A N 1
ATOM 677 C CA . THR A 1 86 ? -26.876 4.187 27.574 1.00 86.88 86 THR A CA 1
ATOM 678 C C . THR A 1 86 ? -26.490 4.877 26.261 1.00 86.88 86 THR A C 1
ATOM 680 O O . THR A 1 86 ? -27.112 4.665 25.219 1.00 86.88 86 THR A O 1
ATOM 683 N N . THR A 1 87 ? -25.429 5.686 26.310 1.00 91.00 87 THR A N 1
ATOM 684 C CA . THR A 1 87 ? -24.739 6.235 25.134 1.00 91.00 87 THR A CA 1
ATOM 685 C C . THR A 1 87 ? -23.291 5.772 25.165 1.00 91.00 87 THR A C 1
ATOM 687 O O . THR A 1 87 ? -22.645 5.911 26.201 1.00 91.00 87 THR A O 1
ATOM 690 N N . ILE A 1 88 ? -22.776 5.267 24.046 1.00 91.00 88 ILE A N 1
ATOM 691 C CA . ILE A 1 88 ? -21.356 4.929 23.893 1.00 91.00 88 ILE A CA 1
ATOM 692 C C . ILE A 1 88 ? -20.708 5.757 22.786 1.00 91.00 88 ILE A C 1
ATOM 694 O O . ILE A 1 88 ? -21.347 6.116 21.797 1.00 91.00 88 ILE A O 1
ATOM 698 N N . PHE A 1 89 ? -19.425 6.062 22.965 1.00 91.62 89 PHE A N 1
ATOM 699 C CA . PHE A 1 89 ? -18.689 7.036 22.163 1.00 91.62 89 PHE A CA 1
ATOM 700 C C . PHE A 1 89 ? -17.530 6.367 21.428 1.00 91.62 89 PHE A C 1
ATOM 702 O O . PHE A 1 89 ? -16.651 5.773 22.050 1.00 91.62 89 PHE A O 1
ATOM 709 N N . ALA A 1 90 ? -17.508 6.456 20.101 1.00 90.06 90 ALA A N 1
ATOM 710 C CA . ALA A 1 90 ? -16.435 5.894 19.292 1.00 90.06 90 ALA A CA 1
ATOM 711 C C . ALA A 1 90 ? -15.159 6.725 19.446 1.00 90.06 90 ALA A C 1
ATOM 713 O O . ALA A 1 90 ? -15.179 7.950 19.285 1.00 90.06 90 ALA A O 1
ATOM 714 N N . LYS A 1 91 ? -14.027 6.070 19.686 1.00 86.75 91 LYS A N 1
ATOM 715 C CA . LYS A 1 91 ? -12.711 6.701 19.605 1.00 86.75 91 LYS A CA 1
ATOM 716 C C . LYS A 1 91 ? -12.008 6.298 18.321 1.00 86.75 91 LYS A C 1
ATOM 718 O O . LYS A 1 91 ? -12.131 5.178 17.830 1.00 86.75 91 LYS A O 1
ATOM 723 N N . TRP A 1 92 ? -11.233 7.241 17.809 1.0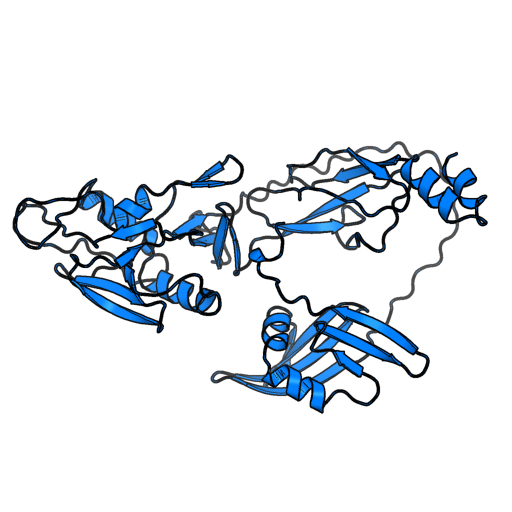0 86.88 92 TRP A N 1
ATOM 724 C CA . TRP A 1 92 ? -10.475 7.109 16.580 1.00 86.88 92 TRP A CA 1
ATOM 725 C C . TRP A 1 92 ? -9.023 7.458 16.847 1.00 86.88 92 TRP A C 1
ATOM 727 O O . TRP A 1 92 ? -8.738 8.441 17.536 1.00 86.88 92 TRP A O 1
ATOM 737 N N . ARG A 1 93 ? -8.113 6.684 16.266 1.00 87.06 93 ARG A N 1
ATOM 738 C CA . ARG A 1 93 ? -6.679 6.964 16.287 1.00 87.06 93 ARG A CA 1
ATOM 739 C C . ARG A 1 93 ? -6.127 7.060 14.875 1.00 87.06 93 ARG A C 1
ATOM 741 O O . ARG A 1 93 ? -6.727 6.579 13.916 1.00 87.06 93 ARG A O 1
ATOM 748 N N . GLU A 1 94 ? -4.981 7.705 14.760 1.00 84.94 94 GLU A N 1
ATOM 749 C CA . GLU A 1 94 ? -4.198 7.709 13.530 1.00 84.94 94 GLU A CA 1
ATOM 750 C C . GLU A 1 94 ? -3.676 6.298 13.196 1.00 84.94 94 GLU A C 1
ATOM 752 O O . GLU A 1 94 ? -3.660 5.410 14.058 1.00 84.94 94 GLU A O 1
ATOM 757 N N . TYR A 1 95 ? -3.242 6.096 11.948 1.00 81.19 95 TYR A N 1
ATOM 758 C CA . TYR A 1 95 ? -2.610 4.842 11.538 1.00 81.19 95 TYR A CA 1
ATOM 759 C C . TYR A 1 95 ? -1.223 4.688 12.155 1.00 81.19 95 TYR A C 1
ATOM 761 O O . TYR A 1 95 ? -0.449 5.645 12.245 1.00 81.19 95 TYR A O 1
ATOM 769 N N . TYR A 1 96 ? -0.896 3.447 12.488 1.00 83.75 96 TYR A N 1
ATOM 770 C CA . TYR A 1 96 ? 0.431 2.982 12.849 1.00 83.75 96 TYR A CA 1
ATOM 771 C C . TYR A 1 96 ? 0.967 2.020 11.792 1.00 83.75 96 TYR A C 1
ATOM 773 O O . TYR A 1 96 ? 0.222 1.421 11.013 1.00 83.75 96 TYR A O 1
ATOM 781 N N . ILE A 1 97 ? 2.287 1.853 11.782 1.00 82.75 97 ILE A N 1
ATOM 782 C CA . ILE A 1 97 ? 2.941 0.839 10.955 1.00 82.75 97 ILE A CA 1
ATOM 783 C C . ILE A 1 97 ? 2.376 -0.543 11.324 1.00 82.75 97 ILE A C 1
ATOM 785 O O . ILE A 1 97 ? 2.305 -0.908 12.497 1.00 82.75 97 ILE A O 1
ATOM 789 N N . GLY A 1 98 ? 1.970 -1.306 10.310 1.00 82.38 98 GLY A N 1
ATOM 790 C CA . GLY A 1 98 ? 1.336 -2.617 10.431 1.00 82.38 98 GLY A CA 1
ATOM 791 C C . GLY A 1 98 ? -0.196 -2.596 10.460 1.00 82.38 98 GLY A C 1
ATOM 792 O O . GLY A 1 98 ? -0.801 -3.669 10.384 1.00 82.38 98 GLY A O 1
ATOM 793 N N . ASP A 1 99 ? -0.835 -1.425 10.550 1.00 83.81 99 ASP A N 1
ATOM 794 C CA . ASP A 1 99 ? -2.287 -1.321 10.386 1.00 83.81 99 ASP A CA 1
ATOM 795 C C . ASP A 1 99 ? -2.709 -1.609 8.942 1.00 83.81 99 ASP A C 1
ATOM 797 O O . ASP A 1 99 ? -1.936 -1.417 7.997 1.00 83.81 99 ASP A O 1
ATOM 801 N N . LYS A 1 100 ? -3.974 -2.012 8.770 1.00 87.12 100 LYS A N 1
ATOM 802 C CA . LYS A 1 100 ? -4.603 -1.993 7.451 1.00 87.12 100 LYS A CA 1
ATOM 803 C C . LYS A 1 100 ? -4.867 -0.553 7.027 1.00 87.12 100 LYS A C 1
ATOM 805 O O . LYS A 1 100 ? -5.497 0.206 7.766 1.00 87.12 100 LYS A O 1
ATOM 810 N N . GLY A 1 101 ? -4.374 -0.194 5.850 1.00 89.06 101 GLY A N 1
ATOM 811 C CA . GLY A 1 101 ? -4.623 1.100 5.242 1.00 89.06 101 GLY A CA 1
ATOM 812 C C . GLY A 1 101 ? -6.018 1.198 4.619 1.00 89.06 101 GLY A C 1
ATOM 813 O O . GLY A 1 101 ? -6.767 0.217 4.577 1.00 89.06 101 GLY A O 1
ATOM 814 N N . PRO A 1 102 ? -6.394 2.398 4.151 1.00 90.38 102 PRO A N 1
ATOM 815 C CA . PRO A 1 102 ? -7.714 2.651 3.580 1.00 90.38 102 PRO A CA 1
ATOM 816 C C . PRO A 1 102 ? -7.994 1.844 2.306 1.00 90.38 102 PRO A C 1
ATOM 818 O O . PRO A 1 102 ? -9.157 1.592 2.018 1.00 90.38 102 PRO A O 1
ATOM 821 N N . ALA A 1 103 ? -6.966 1.409 1.573 1.00 92.75 103 ALA A N 1
ATOM 822 C CA . ALA A 1 103 ? -7.125 0.563 0.394 1.00 92.75 103 ALA A CA 1
ATOM 823 C C . ALA A 1 103 ? -6.968 -0.940 0.720 1.00 92.75 103 ALA A C 1
ATOM 825 O O . ALA A 1 103 ? -6.696 -1.753 -0.160 1.00 92.75 103 ALA A O 1
ATOM 826 N N . GLY A 1 104 ? -7.093 -1.324 1.996 1.00 90.19 104 GLY A N 1
ATOM 827 C CA . GLY A 1 104 ? -7.011 -2.715 2.454 1.00 90.19 104 GLY A CA 1
ATOM 828 C C . GLY A 1 104 ? -5.591 -3.296 2.488 1.00 90.19 104 GLY A C 1
ATOM 829 O O . GLY A 1 104 ? -5.414 -4.459 2.862 1.00 90.19 104 GLY A O 1
ATOM 830 N N . GLY A 1 105 ? -4.588 -2.497 2.122 1.00 91.38 105 GLY A N 1
ATOM 831 C CA . GLY A 1 105 ? -3.171 -2.821 2.180 1.00 91.38 105 GLY A CA 1
ATOM 832 C C . GLY A 1 105 ? -2.585 -2.682 3.583 1.00 91.38 105 GLY A C 1
ATOM 833 O O . GLY A 1 105 ? -3.315 -2.489 4.552 1.00 91.38 105 GLY A O 1
ATOM 834 N N . ILE A 1 106 ? -1.259 -2.759 3.711 1.00 89.81 106 ILE A N 1
ATOM 835 C CA . ILE A 1 106 ? -0.566 -2.563 4.996 1.00 89.81 106 ILE A CA 1
ATOM 836 C C . ILE A 1 106 ? 0.171 -1.228 5.005 1.00 89.81 106 ILE A C 1
ATOM 838 O O . ILE A 1 106 ? 0.920 -0.912 4.080 1.00 89.81 106 ILE A O 1
ATOM 842 N N . ILE A 1 107 ? 0.003 -0.460 6.080 1.00 87.88 107 ILE A N 1
ATOM 843 C CA . ILE A 1 107 ? 0.808 0.735 6.331 1.00 87.88 107 ILE A CA 1
ATOM 844 C C . ILE A 1 107 ? 2.219 0.298 6.718 1.00 87.88 107 ILE A C 1
ATOM 846 O O . ILE A 1 107 ? 2.409 -0.336 7.752 1.00 87.88 107 ILE A O 1
ATOM 850 N N . PHE A 1 108 ? 3.223 0.636 5.913 1.00 86.31 108 PHE A N 1
ATOM 851 C CA . PHE A 1 108 ? 4.619 0.268 6.191 1.00 86.31 108 PHE A CA 1
ATOM 852 C C . PHE A 1 108 ? 5.504 1.473 6.523 1.00 86.31 108 PHE A C 1
ATOM 854 O O . PHE A 1 108 ? 6.649 1.303 6.939 1.00 86.31 108 PHE A O 1
ATOM 861 N N . HIS A 1 109 ? 4.980 2.692 6.376 1.00 85.12 109 HIS A N 1
ATOM 862 C CA . HIS A 1 109 ? 5.693 3.907 6.741 1.00 85.12 109 HIS A CA 1
ATOM 863 C C . HIS A 1 109 ? 4.749 5.001 7.245 1.00 85.12 109 HIS A C 1
ATOM 865 O O . HIS A 1 109 ? 3.696 5.238 6.652 1.00 85.12 109 HIS A O 1
ATOM 871 N N . ASP A 1 110 ? 5.179 5.699 8.298 1.00 87.62 110 ASP A N 1
ATOM 872 C CA . ASP A 1 110 ? 4.630 6.975 8.757 1.00 87.62 110 ASP A CA 1
ATOM 873 C C . ASP A 1 110 ? 5.757 8.019 8.761 1.00 87.62 110 ASP A C 1
ATOM 875 O O . ASP A 1 110 ? 6.739 7.891 9.492 1.00 87.62 110 ASP A O 1
ATOM 879 N N . LYS A 1 111 ? 5.601 9.067 7.951 1.00 82.75 111 LYS A N 1
ATOM 880 C CA . LYS A 1 111 ? 6.520 10.211 7.869 1.00 82.75 111 LYS A CA 1
ATOM 881 C C . LYS A 1 111 ? 6.490 11.091 9.129 1.00 82.75 111 LYS A C 1
ATOM 883 O O . LYS A 1 111 ? 7.362 11.937 9.326 1.00 82.75 111 LYS A O 1
ATOM 888 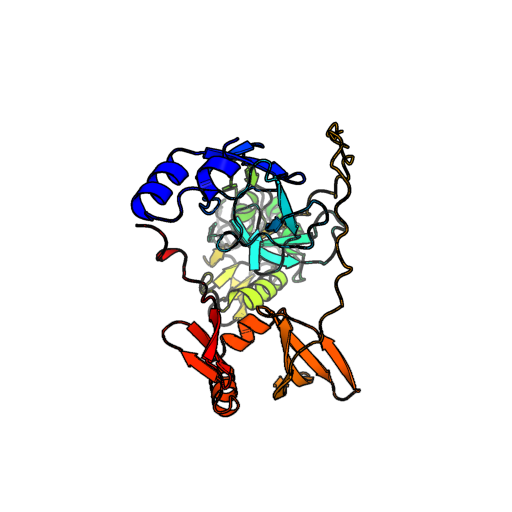N N . GLY A 1 112 ? 5.449 10.965 9.950 1.00 81.69 112 GLY A N 1
ATOM 889 C CA . GLY A 1 112 ? 5.200 11.765 11.152 1.00 81.69 112 GLY A CA 1
ATOM 890 C C . GLY A 1 112 ? 4.612 13.155 10.883 1.00 81.69 112 GLY A C 1
ATOM 891 O O . GLY A 1 112 ? 4.316 13.889 11.820 1.00 81.69 112 GLY A O 1
ATOM 892 N N . ASN A 1 113 ? 4.440 13.553 9.618 1.00 82.12 113 ASN A N 1
ATOM 893 C CA . ASN A 1 113 ? 3.780 14.799 9.222 1.00 82.12 113 ASN A CA 1
ATOM 894 C C . ASN A 1 113 ? 3.187 14.684 7.812 1.00 82.12 113 ASN A C 1
ATOM 896 O O . ASN A 1 113 ? 3.651 13.880 7.009 1.00 82.12 113 ASN A O 1
ATOM 900 N N . SER A 1 114 ? 2.208 15.537 7.507 1.00 85.69 114 SER A N 1
ATOM 901 C CA . SER A 1 114 ? 1.535 15.583 6.199 1.00 85.69 114 SER A CA 1
ATOM 902 C C . SER A 1 114 ? 2.068 16.691 5.277 1.00 85.69 114 SER A C 1
ATOM 904 O O . SER A 1 114 ? 1.391 17.094 4.327 1.00 85.69 114 SER A O 1
ATOM 906 N N . ASN A 1 115 ? 3.268 17.228 5.546 1.00 81.19 115 ASN A N 1
ATOM 907 C CA . ASN A 1 115 ? 3.861 18.255 4.689 1.00 81.19 115 ASN A CA 1
ATOM 908 C C . ASN A 1 115 ? 4.141 17.649 3.309 1.00 81.19 115 ASN A C 1
ATOM 910 O O . ASN A 1 115 ? 4.632 16.524 3.213 1.00 81.19 115 ASN A O 1
ATOM 914 N N . ALA A 1 116 ? 3.857 18.400 2.244 1.00 80.38 116 ALA A N 1
ATOM 915 C CA . ALA A 1 116 ? 3.845 17.913 0.859 1.00 80.38 116 ALA A CA 1
ATOM 916 C C . ALA A 1 116 ? 2.706 16.924 0.517 1.00 80.38 116 ALA A C 1
ATOM 918 O O . ALA A 1 116 ? 2.800 16.194 -0.466 1.00 80.38 116 ALA A O 1
ATOM 919 N N . GLY A 1 117 ? 1.611 16.928 1.288 1.00 85.56 117 GLY A N 1
ATOM 920 C CA . GLY A 1 117 ? 0.344 16.299 0.892 1.00 85.56 117 GLY A CA 1
ATOM 921 C C . GLY A 1 117 ? 0.245 14.792 1.136 1.00 85.56 117 GLY A C 1
ATOM 922 O O . GLY A 1 117 ? -0.719 14.175 0.694 1.00 85.56 117 GLY A O 1
ATOM 923 N N . TRP A 1 118 ? 1.205 14.194 1.841 1.00 91.19 118 TRP A N 1
ATOM 924 C CA . TRP A 1 118 ? 1.180 12.782 2.224 1.00 91.19 118 TRP A CA 1
ATOM 925 C C . TRP A 1 118 ? 1.878 12.573 3.570 1.00 91.19 118 TRP A C 1
ATOM 927 O O . TRP A 1 118 ? 2.745 13.364 3.948 1.00 91.19 118 TRP A O 1
ATOM 937 N N . ARG A 1 119 ? 1.508 11.497 4.268 1.00 91.25 119 ARG A N 1
ATOM 938 C CA . ARG A 1 119 ? 2.100 11.069 5.543 1.00 91.25 119 ARG A CA 1
ATOM 939 C C . ARG A 1 119 ? 2.392 9.571 5.576 1.00 91.25 119 ARG A C 1
ATOM 941 O O . ARG A 1 119 ? 3.452 9.175 6.050 1.00 91.25 119 ARG A O 1
ATOM 948 N N . TYR A 1 120 ? 1.472 8.758 5.066 1.00 92.62 120 TYR A N 1
ATOM 949 C CA . TYR A 1 120 ? 1.556 7.304 5.137 1.00 92.62 120 TYR A CA 1
ATOM 950 C C . TYR A 1 120 ? 1.913 6.699 3.788 1.00 92.62 120 TYR A C 1
ATOM 952 O O . TYR A 1 120 ? 1.458 7.198 2.755 1.00 92.62 120 TYR A O 1
ATOM 960 N N . LEU A 1 121 ? 2.673 5.601 3.820 1.00 94.06 121 LEU A N 1
ATOM 961 C CA . LEU A 1 121 ? 2.784 4.684 2.688 1.00 94.06 121 LEU A CA 1
ATOM 962 C C . LEU A 1 121 ? 2.059 3.375 2.992 1.00 94.06 121 LEU A C 1
ATOM 964 O O . LEU A 1 121 ? 2.260 2.768 4.047 1.00 94.06 121 LEU A O 1
ATOM 968 N N . GLU A 1 122 ? 1.246 2.948 2.033 1.00 95.56 122 GLU A N 1
ATOM 969 C CA . GLU A 1 122 ? 0.480 1.704 2.049 1.00 95.56 122 GLU A CA 1
ATOM 970 C C . GLU A 1 122 ? 0.961 0.803 0.911 1.00 95.56 122 GLU A C 1
ATOM 972 O O . GLU A 1 122 ? 1.070 1.252 -0.230 1.00 95.56 122 GLU A O 1
ATOM 977 N N . VAL A 1 123 ? 1.248 -0.464 1.210 1.00 96.25 123 VAL A N 1
ATOM 978 C CA . VAL A 1 123 ? 1.522 -1.489 0.194 1.00 96.25 123 VAL A CA 1
ATOM 979 C C . VAL A 1 123 ? 0.235 -2.207 -0.188 1.00 96.25 123 VAL A C 1
ATOM 981 O O . VAL A 1 123 ? -0.569 -2.521 0.687 1.00 96.25 123 VAL A O 1
ATOM 984 N N . ALA A 1 124 ? 0.043 -2.493 -1.477 1.00 96.50 124 ALA A N 1
ATOM 985 C CA . ALA A 1 124 ? -1.113 -3.243 -1.951 1.00 96.50 124 ALA A CA 1
ATOM 986 C C . ALA A 1 124 ? -1.187 -4.633 -1.300 1.00 96.50 124 ALA A C 1
ATOM 988 O O . ALA A 1 124 ? -0.175 -5.317 -1.125 1.00 96.50 124 ALA A O 1
ATOM 989 N N . SER A 1 125 ? -2.403 -5.088 -1.004 1.00 92.94 125 SER A N 1
ATOM 990 C CA . SER A 1 125 ? -2.659 -6.397 -0.389 1.00 92.94 125 SER A CA 1
ATOM 991 C C . SER A 1 125 ? -2.271 -7.590 -1.277 1.00 92.94 125 SER A C 1
ATOM 993 O O . SER A 1 125 ? -2.138 -8.701 -0.776 1.00 92.94 125 SER A O 1
ATOM 995 N N . ALA A 1 126 ? -2.045 -7.383 -2.580 1.00 93.00 126 ALA A N 1
ATOM 996 C CA . ALA A 1 126 ? -1.662 -8.432 -3.524 1.00 93.00 126 ALA A CA 1
ATOM 997 C C . ALA A 1 126 ? -0.619 -7.963 -4.553 1.00 93.00 126 ALA A C 1
ATOM 999 O O . ALA A 1 126 ? -0.512 -6.775 -4.864 1.00 93.00 126 ALA A O 1
ATOM 1000 N N . ASP A 1 127 ? 0.141 -8.922 -5.101 1.00 96.00 127 ASP A N 1
ATOM 1001 C CA . ASP A 1 127 ? 1.003 -8.705 -6.269 1.00 96.00 127 ASP A CA 1
ATOM 1002 C C . ASP A 1 127 ? 0.140 -8.281 -7.467 1.00 96.00 127 ASP A C 1
ATOM 1004 O O . ASP A 1 127 ? -0.828 -8.959 -7.809 1.00 96.00 127 ASP A O 1
ATOM 1008 N N . ALA A 1 128 ? 0.558 -7.248 -8.198 1.00 96.81 128 ALA A N 1
ATOM 1009 C CA . ALA A 1 128 ? -0.060 -6.852 -9.468 1.00 96.81 128 ALA A CA 1
ATOM 1010 C C . ALA A 1 128 ? 0.410 -7.725 -10.656 1.00 96.81 128 ALA A C 1
ATOM 1012 O O . ALA A 1 128 ? 0.256 -7.364 -11.821 1.00 96.81 128 ALA A O 1
ATOM 1013 N N . GLY A 1 129 ? 1.010 -8.884 -10.366 1.00 96.12 129 GLY A N 1
ATOM 1014 C CA . GLY A 1 129 ? 1.527 -9.835 -11.345 1.00 96.12 129 GLY A CA 1
ATOM 1015 C C . GLY A 1 129 ? 3.040 -9.750 -11.546 1.00 96.12 129 GLY A C 1
ATOM 1016 O O . GLY A 1 129 ? 3.797 -9.355 -10.656 1.00 96.12 129 GLY A O 1
ATOM 1017 N N . ARG A 1 130 ? 3.494 -10.194 -12.725 1.00 97.88 130 ARG A N 1
ATOM 1018 C CA . ARG A 1 130 ? 4.907 -10.195 -13.126 1.00 97.88 130 ARG A CA 1
ATOM 1019 C C . ARG A 1 130 ? 5.088 -9.391 -14.401 1.00 97.88 130 ARG A C 1
ATOM 1021 O O . ARG A 1 130 ? 4.326 -9.567 -15.346 1.00 97.88 130 ARG A O 1
ATOM 1028 N N . ALA A 1 131 ? 6.143 -8.592 -14.452 1.00 98.00 131 ALA A N 1
ATOM 1029 C CA . ALA A 1 131 ? 6.445 -7.748 -15.595 1.00 98.00 131 ALA A CA 1
ATOM 1030 C C . ALA A 1 131 ? 7.940 -7.615 -15.831 1.00 98.00 131 ALA A C 1
ATOM 1032 O O . ALA A 1 131 ? 8.759 -7.887 -14.953 1.00 98.00 131 ALA A O 1
ATOM 1033 N N . LEU A 1 132 ? 8.275 -7.178 -17.039 1.00 97.56 132 LEU A N 1
ATOM 1034 C CA . LEU A 1 132 ? 9.593 -6.642 -17.344 1.00 97.56 132 LEU A CA 1
ATOM 1035 C C . LEU A 1 132 ? 9.702 -5.207 -16.816 1.00 97.56 132 LEU A C 1
ATOM 1037 O O . LEU A 1 132 ? 8.684 -4.554 -16.584 1.00 97.56 132 LEU A O 1
ATOM 1041 N N . PHE A 1 133 ? 10.919 -4.698 -16.633 1.00 98.19 133 PHE A N 1
ATOM 1042 C CA . PHE A 1 133 ? 11.099 -3.287 -16.281 1.00 98.19 133 PHE A CA 1
ATOM 1043 C C . PHE A 1 133 ? 10.770 -2.385 -17.480 1.00 98.19 133 PHE A C 1
ATOM 1045 O O . PHE A 1 133 ? 10.089 -1.375 -17.329 1.00 98.19 133 PHE A O 1
ATOM 1052 N N . GLY A 1 134 ? 11.187 -2.795 -18.685 1.00 96.50 134 GLY A N 1
ATOM 1053 C CA . GLY A 1 134 ? 10.930 -2.062 -19.929 1.00 96.50 134 GLY A CA 1
ATOM 1054 C C . GLY A 1 134 ? 12.125 -1.252 -20.396 1.00 96.50 134 GLY A C 1
ATOM 1055 O O . GLY A 1 134 ? 12.813 -0.615 -19.602 1.00 96.50 134 GLY A O 1
ATOM 1056 N N . TYR A 1 135 ? 12.389 -1.281 -21.701 1.00 97.12 135 TYR A N 1
ATOM 1057 C CA . TYR A 1 135 ? 13.417 -0.442 -22.306 1.00 97.12 135 TYR A CA 1
ATOM 1058 C C . TYR A 1 135 ? 12.819 0.853 -22.838 1.00 97.12 135 TYR A C 1
ATOM 1060 O O . TYR A 1 135 ? 11.859 0.834 -23.616 1.00 97.12 135 TYR A O 1
ATOM 1068 N N . PHE A 1 136 ? 13.453 1.964 -22.477 1.00 96.38 136 PHE A N 1
ATOM 1069 C CA . PHE A 1 136 ? 13.233 3.250 -23.114 1.00 96.38 136 PHE A CA 1
ATOM 1070 C C . PHE A 1 136 ? 14.176 3.382 -24.314 1.00 96.38 136 PHE A C 1
ATOM 1072 O O . PHE A 1 136 ? 15.397 3.309 -24.171 1.00 96.38 136 PHE A O 1
ATOM 1079 N N . ARG A 1 137 ? 13.596 3.515 -25.512 1.00 95.56 137 ARG A N 1
ATOM 1080 C CA . ARG A 1 137 ? 14.322 3.672 -26.782 1.00 95.56 137 ARG A CA 1
ATOM 1081 C C . ARG A 1 137 ? 13.675 4.816 -27.567 1.00 95.56 137 ARG A C 1
ATOM 1083 O O . ARG A 1 137 ? 12.791 4.540 -28.381 1.00 95.56 137 ARG A O 1
ATOM 1090 N N . PRO A 1 138 ? 14.039 6.084 -27.289 1.00 93.06 138 PRO A N 1
ATOM 1091 C CA . PRO A 1 138 ? 13.349 7.253 -27.847 1.00 93.06 138 PRO A CA 1
ATOM 1092 C C . PRO A 1 138 ? 13.362 7.270 -29.379 1.00 93.06 138 PRO A C 1
ATOM 1094 O O . PRO A 1 138 ? 12.348 7.580 -29.995 1.00 93.06 138 PRO A O 1
ATOM 1097 N N . ASP A 1 139 ? 14.468 6.829 -29.980 1.00 90.88 139 ASP A N 1
ATOM 1098 C CA . ASP A 1 139 ? 14.645 6.785 -31.437 1.00 90.88 139 ASP A CA 1
ATOM 1099 C C . ASP A 1 139 ? 14.315 5.401 -32.033 1.00 90.88 139 ASP A C 1
ATOM 1101 O O . ASP A 1 139 ? 14.554 5.135 -33.209 1.00 90.88 139 ASP A O 1
ATOM 1105 N N . GLY A 1 140 ? 13.807 4.472 -31.214 1.00 88.75 140 GLY A N 1
ATOM 1106 C CA . GLY A 1 140 ? 13.510 3.093 -31.615 1.00 88.75 140 GLY A CA 1
ATOM 1107 C C . GLY A 1 140 ? 14.736 2.212 -31.884 1.00 88.75 140 GLY A C 1
ATOM 1108 O O . GLY A 1 140 ? 14.576 1.057 -32.290 1.00 88.75 140 GLY A O 1
ATOM 1109 N N . THR A 1 141 ? 15.950 2.710 -31.633 1.00 87.81 141 THR A N 1
ATOM 1110 C CA . THR A 1 141 ? 17.227 2.002 -31.824 1.00 87.81 141 THR A CA 1
ATOM 1111 C C . THR A 1 141 ? 17.948 1.784 -30.497 1.00 87.81 141 THR A C 1
ATOM 1113 O O . THR A 1 141 ? 17.918 0.663 -29.987 1.00 87.81 141 THR A O 1
ATOM 1116 N N . ASP A 1 142 ? 18.519 2.835 -29.916 1.00 91.12 142 ASP A N 1
ATOM 1117 C CA . ASP A 1 142 ? 19.376 2.757 -28.733 1.00 91.12 142 ASP A CA 1
ATOM 1118 C C . ASP A 1 142 ? 18.571 2.804 -27.438 1.00 91.12 142 ASP A C 1
ATOM 1120 O O . ASP A 1 142 ? 17.613 3.569 -27.304 1.00 91.12 142 ASP A O 1
ATOM 1124 N N . THR A 1 143 ? 18.997 2.009 -26.459 1.00 93.81 143 THR A N 1
ATOM 1125 C CA . THR A 1 143 ? 18.502 2.097 -25.085 1.00 93.81 143 THR A CA 1
ATOM 1126 C C . THR A 1 143 ? 19.059 3.335 -24.402 1.00 93.81 143 THR A C 1
ATOM 1128 O O . THR A 1 143 ? 20.221 3.693 -24.597 1.00 93.81 143 THR A O 1
ATOM 1131 N N . LYS A 1 144 ? 18.225 4.001 -23.605 1.00 94.94 144 LYS A N 1
ATOM 1132 C CA . LYS A 1 144 ? 18.618 5.139 -22.771 1.00 94.94 144 LYS A CA 1
ATOM 1133 C C . LYS A 1 144 ? 18.059 4.957 -21.367 1.00 94.94 144 LYS A C 1
ATOM 1135 O O . LYS A 1 144 ? 16.967 4.417 -21.198 1.00 94.94 144 LYS A O 1
ATOM 1140 N N . GLU A 1 145 ? 18.806 5.431 -20.380 1.00 95.00 145 GLU A N 1
ATOM 1141 C CA . GLU A 1 145 ? 18.274 5.647 -19.037 1.00 95.00 145 GLU A CA 1
ATOM 1142 C C . GLU A 1 145 ? 17.325 6.851 -19.034 1.00 95.00 145 GLU A C 1
ATOM 1144 O O . GLU A 1 145 ? 17.470 7.774 -19.842 1.00 95.00 145 GLU A O 1
ATOM 1149 N N . ILE A 1 146 ? 16.338 6.830 -18.141 1.00 96.06 146 ILE A N 1
ATOM 1150 C CA . ILE A 1 146 ? 15.426 7.958 -17.924 1.00 96.06 146 ILE A CA 1
ATOM 1151 C C . ILE A 1 146 ? 15.955 8.868 -16.808 1.00 96.06 146 ILE A C 1
ATOM 1153 O O . ILE A 1 146 ? 15.801 10.084 -16.899 1.00 96.06 146 ILE A O 1
ATOM 1157 N N . GLY A 1 147 ? 16.631 8.299 -15.806 1.00 93.38 147 GLY A N 1
ATOM 1158 C CA . GLY A 1 147 ? 17.293 9.041 -14.727 1.00 93.38 147 GLY A CA 1
ATOM 1159 C C . GLY A 1 147 ? 16.557 8.987 -13.385 1.00 93.38 147 GLY A C 1
ATOM 1160 O O . GLY A 1 147 ? 16.530 9.971 -12.643 1.00 93.38 147 GLY A O 1
ATOM 1161 N N . THR A 1 148 ? 15.934 7.850 -13.066 1.00 97.50 148 THR A N 1
ATOM 1162 C CA . THR A 1 148 ? 15.256 7.637 -11.769 1.00 97.50 148 THR A CA 1
ATOM 1163 C C . THR A 1 148 ? 16.220 7.657 -10.571 1.00 97.50 148 THR A C 1
ATOM 1165 O O . THR A 1 148 ? 17.411 7.395 -10.719 1.00 97.50 148 THR A O 1
ATOM 1168 N N . GLN A 1 149 ? 15.698 7.920 -9.371 1.00 92.81 149 GLN A N 1
ATOM 1169 C CA . GLN A 1 149 ? 16.468 8.003 -8.123 1.00 92.81 149 GLN A CA 1
ATOM 1170 C C . GLN A 1 149 ? 16.326 6.737 -7.257 1.00 92.81 149 GLN A C 1
ATOM 1172 O O . GLN A 1 149 ? 15.319 6.024 -7.322 1.00 92.81 149 GLN A O 1
ATOM 1177 N N . SER A 1 150 ? 17.324 6.451 -6.417 1.00 88.75 150 SER A N 1
ATOM 1178 C CA . SER A 1 150 ? 17.323 5.295 -5.500 1.00 88.75 150 SER A CA 1
ATOM 1179 C C . SER A 1 150 ? 16.704 5.572 -4.131 1.00 88.75 150 SER A C 1
ATOM 1181 O O . SER A 1 150 ? 16.347 4.631 -3.421 1.00 88.75 150 SER A O 1
ATOM 1183 N N . ASP A 1 151 ? 16.594 6.844 -3.758 1.00 82.56 151 ASP A N 1
ATOM 1184 C CA . ASP A 1 151 ? 16.271 7.256 -2.396 1.00 82.56 151 ASP A CA 1
ATOM 1185 C C . ASP A 1 151 ? 14.868 6.824 -1.952 1.00 82.56 151 ASP A C 1
ATOM 1187 O O . ASP A 1 151 ? 13.948 6.600 -2.750 1.00 82.56 151 ASP A O 1
ATOM 1191 N N . PHE A 1 152 ? 14.695 6.725 -0.635 1.00 84.06 152 PHE A N 1
ATOM 1192 C CA . PHE A 1 152 ? 13.378 6.550 -0.039 1.00 84.06 152 PHE A CA 1
ATOM 1193 C C . PHE A 1 152 ? 12.467 7.742 -0.385 1.00 84.06 152 PHE A C 1
ATOM 1195 O O . PHE A 1 152 ? 12.890 8.896 -0.317 1.00 84.06 152 PHE A O 1
ATOM 1202 N N . GLY A 1 153 ? 11.213 7.469 -0.754 1.00 84.12 153 GLY A N 1
ATOM 1203 C CA . GLY A 1 153 ? 10.252 8.482 -1.204 1.00 84.12 153 GLY A CA 1
ATOM 1204 C C . GLY A 1 153 ? 10.311 8.799 -2.704 1.00 84.12 153 GLY A C 1
ATOM 1205 O O . GLY A 1 153 ? 9.483 9.569 -3.194 1.00 84.12 153 GLY A O 1
ATOM 1206 N N . ALA A 1 154 ? 11.266 8.229 -3.449 1.00 88.94 154 ALA A N 1
ATOM 1207 C CA . ALA A 1 154 ? 11.419 8.496 -4.878 1.00 88.94 154 ALA A CA 1
ATOM 1208 C C . ALA A 1 154 ? 10.465 7.690 -5.777 1.00 88.94 154 ALA A C 1
ATOM 1210 O O . ALA A 1 154 ? 10.347 8.012 -6.960 1.00 88.94 154 ALA A O 1
ATOM 1211 N N . GLY A 1 155 ? 9.782 6.651 -5.276 1.00 97.12 155 GLY A N 1
ATOM 1212 C CA . GLY A 1 155 ? 9.010 5.730 -6.121 1.00 97.12 155 GLY A CA 1
ATOM 1213 C C . GLY A 1 155 ? 7.930 6.424 -6.941 1.00 97.12 155 GLY A C 1
ATOM 1214 O O . GLY A 1 155 ? 7.770 6.149 -8.132 1.00 97.12 155 GLY A O 1
ATOM 1215 N N . LYS A 1 156 ? 7.238 7.402 -6.344 1.00 96.25 156 LYS A N 1
ATOM 1216 C CA . LYS A 1 156 ? 6.174 8.147 -7.028 1.00 96.25 156 LYS A CA 1
ATOM 1217 C C . LYS A 1 156 ? 6.714 8.988 -8.185 1.00 96.25 156 LYS A C 1
ATOM 1219 O O . LYS A 1 156 ? 6.188 8.899 -9.293 1.00 96.25 156 LYS A O 1
ATOM 1224 N N . SER A 1 157 ? 7.772 9.770 -7.953 1.00 96.62 157 SER A N 1
ATOM 1225 C CA . SER A 1 157 ? 8.408 10.572 -9.007 1.00 96.62 157 SER A CA 1
ATOM 1226 C C . SER A 1 157 ? 9.039 9.690 -10.081 1.00 96.62 157 SER A C 1
ATOM 1228 O O . SER A 1 157 ? 8.870 9.956 -11.264 1.00 96.62 157 SER A O 1
ATOM 1230 N N . ASN A 1 158 ? 9.691 8.597 -9.686 1.00 98.44 158 ASN A N 1
ATOM 1231 C CA . ASN A 1 158 ? 10.286 7.647 -10.620 1.00 98.44 158 ASN A CA 1
ATOM 1232 C C . ASN A 1 158 ? 9.233 7.002 -11.520 1.00 98.44 158 ASN A C 1
ATOM 1234 O O . ASN A 1 158 ? 9.411 6.945 -12.731 1.00 98.44 158 ASN A O 1
ATOM 1238 N N . THR A 1 159 ? 8.126 6.535 -10.939 1.00 98.56 159 THR A N 1
ATOM 1239 C CA . THR A 1 159 ? 7.030 5.922 -11.698 1.00 98.56 159 THR A CA 1
ATOM 1240 C C . THR A 1 15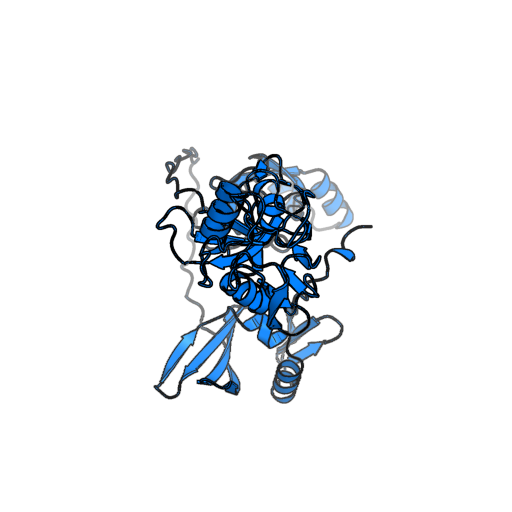9 ? 6.469 6.905 -12.716 1.00 98.56 159 THR A C 1
ATOM 1242 O O . THR A 1 159 ? 6.305 6.530 -13.871 1.00 98.56 159 THR A O 1
ATOM 1245 N N . TYR A 1 160 ? 6.254 8.163 -12.319 1.00 97.31 160 TYR A N 1
ATOM 1246 C CA . TYR A 1 160 ? 5.808 9.223 -13.224 1.00 97.31 160 TYR A CA 1
ATOM 1247 C C . TYR A 1 160 ? 6.800 9.489 -14.369 1.00 97.31 160 TYR A C 1
ATOM 1249 O O . TYR A 1 160 ? 6.398 9.588 -15.527 1.00 97.31 160 TYR A O 1
ATOM 1257 N N . GLU A 1 161 ? 8.103 9.572 -14.091 1.00 98.06 161 GLU A N 1
ATOM 1258 C CA . GLU A 1 161 ? 9.115 9.758 -15.140 1.00 98.06 161 GLU A CA 1
ATOM 1259 C C . GLU A 1 161 ? 9.144 8.565 -16.108 1.00 98.06 161 GLU A C 1
ATOM 1261 O O . GLU A 1 161 ? 9.096 8.746 -17.326 1.00 98.06 161 GLU A O 1
ATOM 1266 N N . LEU A 1 162 ? 9.127 7.337 -15.580 1.00 98.12 162 LEU A N 1
ATOM 1267 C CA . LEU A 1 162 ? 9.099 6.112 -16.380 1.00 98.12 162 LEU A CA 1
ATOM 1268 C C . LEU A 1 162 ? 7.880 6.072 -17.309 1.00 98.12 162 LEU A C 1
ATOM 1270 O O . LEU A 1 162 ? 8.037 5.834 -18.509 1.00 98.12 162 LEU A O 1
ATOM 1274 N N . THR A 1 163 ? 6.683 6.338 -16.783 1.00 97.56 163 THR A N 1
ATOM 1275 C CA . THR A 1 163 ? 5.443 6.290 -17.567 1.00 97.56 163 THR A CA 1
ATOM 1276 C C . THR A 1 163 ? 5.274 7.494 -18.483 1.00 97.56 163 THR A C 1
ATOM 1278 O O . THR A 1 163 ? 4.709 7.349 -19.561 1.00 97.56 163 THR A O 1
ATOM 1281 N N . SER A 1 164 ? 5.829 8.661 -18.158 1.00 97.06 164 SER A N 1
ATOM 1282 C CA . SER A 1 164 ? 5.802 9.814 -19.069 1.00 97.06 164 SER A CA 1
ATOM 1283 C C . SER A 1 164 ? 6.719 9.628 -20.285 1.00 97.06 164 SER A C 1
ATOM 1285 O O . SER A 1 164 ? 6.369 10.045 -21.389 1.00 97.06 164 SER A O 1
ATOM 1287 N N . LYS A 1 165 ? 7.877 8.972 -20.115 1.00 96.81 165 LYS A N 1
ATOM 1288 C CA . LYS A 1 165 ? 8.847 8.732 -21.198 1.00 96.81 165 LYS A CA 1
ATOM 1289 C C . LYS A 1 165 ? 8.532 7.489 -22.021 1.00 96.81 165 LYS A C 1
ATOM 1291 O O . LYS A 1 165 ? 8.641 7.532 -23.245 1.00 96.81 165 LYS A O 1
ATOM 1296 N N . MET A 1 166 ? 8.161 6.383 -21.375 1.00 95.06 166 MET A N 1
ATOM 1297 C CA . MET A 1 166 ? 7.789 5.142 -22.068 1.00 95.06 166 MET A CA 1
ATOM 1298 C C . MET A 1 166 ? 6.311 5.110 -22.465 1.00 95.06 166 MET A C 1
ATOM 1300 O O . MET A 1 166 ? 5.928 4.290 -23.296 1.00 95.06 166 MET A O 1
ATOM 1304 N N . THR A 1 167 ? 5.484 6.029 -21.962 1.00 92.12 167 THR A N 1
ATOM 1305 C CA . THR A 1 167 ? 4.041 6.107 -22.251 1.00 92.12 167 THR A CA 1
ATOM 1306 C C . THR A 1 167 ? 3.331 4.785 -21.924 1.00 92.12 167 THR A C 1
ATOM 1308 O O . THR A 1 167 ? 3.710 4.084 -20.988 1.00 92.12 167 THR A O 1
ATOM 1311 N N . ASN A 1 168 ? 2.330 4.386 -22.709 1.00 88.94 168 ASN A N 1
ATOM 1312 C CA . ASN A 1 168 ? 1.548 3.177 -22.458 1.00 88.94 168 ASN A CA 1
ATOM 1313 C C . ASN A 1 168 ? 2.307 1.882 -22.787 1.00 88.94 168 ASN A C 1
ATOM 1315 O O . ASN A 1 168 ? 1.843 0.809 -22.409 1.00 88.94 168 ASN A O 1
ATOM 1319 N N . THR A 1 169 ? 3.431 1.931 -23.518 1.00 95.81 169 THR A N 1
ATOM 1320 C CA . THR A 1 169 ? 4.188 0.718 -23.871 1.00 95.81 169 THR A CA 1
ATOM 1321 C C . THR A 1 169 ? 5.702 0.910 -23.865 1.00 95.81 169 THR A C 1
ATOM 1323 O O . THR A 1 169 ? 6.217 1.757 -24.586 1.00 95.81 169 THR A O 1
ATOM 1326 N N . ALA A 1 170 ? 6.427 0.026 -23.181 1.00 97.00 170 ALA A N 1
ATOM 1327 C CA . ALA A 1 170 ? 7.888 -0.047 -23.225 1.00 97.00 170 ALA A CA 1
ATOM 1328 C C . ALA A 1 170 ? 8.376 -1.107 -24.226 1.00 97.00 170 ALA A C 1
ATOM 1330 O O . ALA A 1 170 ? 7.667 -2.078 -24.515 1.00 97.00 170 ALA A O 1
ATOM 1331 N N . TYR A 1 171 ? 9.606 -0.976 -24.732 1.00 97.44 171 TYR A N 1
ATOM 1332 C CA . TYR A 1 171 ? 10.214 -2.016 -25.568 1.00 97.44 171 TYR A CA 1
ATOM 1333 C C . TYR A 1 171 ? 10.547 -3.261 -24.736 1.00 97.44 171 TYR A C 1
ATOM 1335 O O . TYR A 1 171 ? 11.029 -3.162 -23.607 1.00 97.44 171 TYR A O 1
ATOM 1343 N N . LYS A 1 172 ? 10.308 -4.446 -25.312 1.00 95.88 172 LYS A N 1
ATOM 1344 C CA . LYS A 1 172 ? 10.534 -5.748 -24.655 1.00 95.88 172 LYS A CA 1
ATOM 1345 C C . LYS A 1 172 ? 12.008 -6.161 -24.601 1.00 95.88 172 LYS A C 1
ATOM 1347 O O . LYS A 1 172 ? 12.370 -7.010 -23.792 1.00 95.88 172 LYS A O 1
ATOM 1352 N N . GLY A 1 173 ? 12.845 -5.600 -25.473 1.00 93.12 173 GLY A N 1
ATOM 1353 C CA . GLY A 1 173 ? 14.241 -5.994 -25.635 1.00 93.12 173 GLY A CA 1
ATOM 1354 C C . GLY A 1 173 ? 15.130 -4.858 -26.136 1.00 93.12 173 GLY A C 1
ATOM 1355 O O . GLY A 1 173 ? 14.644 -3.795 -26.522 1.00 93.12 173 GLY A O 1
ATOM 1356 N N . LEU A 1 174 ? 16.437 -5.132 -26.157 1.00 91.31 174 LEU A N 1
ATOM 1357 C CA . LEU A 1 174 ? 17.488 -4.223 -26.636 1.00 91.31 174 LEU A CA 1
ATOM 1358 C C . LEU A 1 174 ? 17.361 -3.882 -28.126 1.00 91.31 174 LEU A C 1
ATOM 1360 O O . LEU A 1 174 ? 17.874 -2.869 -28.589 1.00 91.31 174 LEU A O 1
ATOM 1364 N N . SER A 1 175 ? 16.686 -4.742 -28.885 1.00 88.19 175 SER A N 1
ATOM 1365 C CA . SER A 1 175 ? 16.480 -4.606 -30.319 1.00 88.19 175 SER A CA 1
ATOM 1366 C C . SER A 1 175 ? 15.105 -5.140 -30.728 1.00 88.19 175 SER A C 1
ATOM 1368 O O . SER A 1 175 ? 14.386 -5.761 -29.940 1.00 88.19 175 SER A O 1
ATOM 1370 N N . GLY A 1 176 ? 14.723 -4.876 -31.979 1.00 88.94 176 GLY A N 1
ATOM 1371 C CA . GLY A 1 176 ? 13.413 -5.237 -32.519 1.00 88.94 176 GLY A CA 1
ATOM 1372 C C . GLY A 1 176 ? 12.316 -4.223 -32.180 1.00 88.94 176 GLY A C 1
ATOM 1373 O O . GLY A 1 176 ? 12.526 -3.274 -31.430 1.00 88.94 176 GLY A O 1
ATOM 1374 N N . ALA A 1 177 ? 11.136 -4.415 -32.770 1.00 89.38 177 ALA A N 1
ATOM 1375 C CA . ALA A 1 177 ? 10.010 -3.478 -32.668 1.00 89.38 177 ALA A CA 1
ATOM 1376 C C . ALA A 1 177 ? 8.961 -3.875 -31.608 1.00 89.38 177 ALA A C 1
ATOM 1378 O O . ALA A 1 177 ? 7.924 -3.232 -31.489 1.00 89.38 177 ALA A O 1
ATOM 1379 N N . GLY A 1 178 ? 9.188 -4.960 -30.859 1.00 95.12 178 GLY A N 1
ATOM 1380 C CA . GLY A 1 178 ? 8.208 -5.472 -29.902 1.00 95.12 178 GLY A CA 1
ATOM 1381 C C . GLY A 1 178 ? 8.080 -4.581 -28.666 1.00 95.12 178 GLY A C 1
ATOM 1382 O O . GLY A 1 178 ? 9.041 -4.446 -27.909 1.00 95.12 178 GLY A O 1
ATOM 1383 N N . THR A 1 179 ? 6.881 -4.053 -28.419 1.00 96.88 179 THR A N 1
ATOM 1384 C CA . THR A 1 179 ? 6.541 -3.282 -27.212 1.00 96.88 179 THR A CA 1
ATOM 1385 C C . THR A 1 179 ? 5.469 -3.979 -26.368 1.00 96.88 179 THR A C 1
ATOM 1387 O O . THR A 1 179 ? 4.841 -4.950 -26.805 1.00 96.88 179 THR A O 1
ATOM 1390 N N . THR A 1 180 ? 5.305 -3.551 -25.114 1.00 96.81 180 THR A N 1
ATOM 1391 C CA . THR A 1 180 ? 4.293 -4.065 -24.180 1.00 96.81 180 THR A CA 1
ATOM 1392 C C . THR A 1 180 ? 3.825 -2.994 -23.207 1.00 96.81 180 THR A C 1
ATOM 1394 O O . THR A 1 180 ? 4.641 -2.209 -22.736 1.00 96.81 180 THR A O 1
ATOM 1397 N N . SER A 1 181 ? 2.542 -3.013 -22.844 1.00 95.75 181 SER A N 1
ATOM 1398 C CA . SER A 1 181 ? 2.014 -2.264 -21.693 1.00 95.75 181 SER A CA 1
ATOM 1399 C C . SER A 1 181 ? 2.260 -2.967 -20.355 1.00 95.75 181 SER A C 1
ATOM 1401 O O . SER A 1 181 ? 2.121 -2.370 -19.294 1.00 95.75 181 SER A O 1
ATOM 1403 N N . GLN A 1 182 ? 2.672 -4.237 -20.394 1.00 95.44 182 GLN A N 1
ATOM 1404 C CA . GLN A 1 182 ? 2.983 -5.055 -19.220 1.00 95.44 182 GLN A CA 1
ATOM 1405 C C . GLN A 1 182 ? 4.420 -4.808 -18.737 1.00 95.44 182 GLN A C 1
ATOM 1407 O O . GLN A 1 182 ? 5.243 -5.727 -18.711 1.00 95.44 182 GLN A O 1
ATOM 1412 N N . TYR A 1 183 ? 4.740 -3.552 -18.427 1.00 98.25 183 TYR A N 1
ATOM 1413 C CA . TYR A 1 183 ? 5.997 -3.167 -17.787 1.00 98.25 183 TYR A CA 1
ATOM 1414 C C . TYR A 1 183 ? 5.730 -2.590 -16.393 1.00 98.25 183 TYR A C 1
ATOM 1416 O O . TYR A 1 183 ? 4.666 -2.024 -16.148 1.00 98.25 183 TYR A O 1
ATOM 1424 N N . ALA A 1 184 ? 6.677 -2.773 -15.472 1.00 98.56 184 ALA A N 1
ATOM 1425 C CA . ALA A 1 184 ? 6.441 -2.644 -14.033 1.00 98.56 184 ALA A CA 1
ATOM 1426 C C . ALA A 1 184 ? 5.817 -1.302 -13.609 1.00 98.56 184 ALA A C 1
ATOM 1428 O O . ALA A 1 184 ? 4.823 -1.295 -12.887 1.00 98.56 184 ALA A O 1
ATOM 1429 N N . ALA A 1 185 ? 6.353 -0.176 -14.093 1.00 98.56 185 ALA A N 1
ATOM 1430 C CA . ALA A 1 185 ? 5.848 1.146 -13.722 1.00 98.56 185 ALA A CA 1
ATOM 1431 C C . ALA A 1 185 ? 4.430 1.411 -14.260 1.00 98.56 185 ALA A C 1
ATOM 1433 O O . ALA A 1 185 ? 3.611 1.954 -13.525 1.00 98.56 185 ALA A O 1
ATOM 1434 N N . ASN A 1 186 ? 4.113 0.965 -15.482 1.00 98.31 186 ASN A N 1
ATOM 1435 C CA . ASN A 1 186 ? 2.767 1.115 -16.046 1.00 98.31 186 ASN A CA 1
ATOM 1436 C C . ASN A 1 186 ? 1.736 0.213 -15.372 1.00 98.31 186 ASN A C 1
ATOM 1438 O O . ASN A 1 186 ? 0.600 0.621 -15.179 1.00 98.31 186 ASN A O 1
ATOM 1442 N N . ILE A 1 187 ? 2.128 -0.997 -14.961 1.00 98.31 187 ILE A N 1
ATOM 1443 C CA . ILE A 1 187 ? 1.243 -1.843 -14.153 1.00 98.31 187 ILE A CA 1
ATOM 1444 C C . ILE A 1 187 ? 0.860 -1.127 -12.862 1.00 98.31 187 ILE A C 1
ATOM 1446 O O . ILE A 1 187 ? -0.310 -1.140 -12.507 1.00 98.31 187 ILE A O 1
ATOM 1450 N N . CYS A 1 188 ? 1.815 -0.494 -12.176 1.00 98.44 188 CYS A N 1
ATOM 1451 C CA . CYS A 1 188 ? 1.510 0.252 -10.961 1.00 98.44 188 CYS A CA 1
ATOM 1452 C C . CYS A 1 188 ? 0.686 1.517 -11.225 1.00 98.44 188 CYS A C 1
ATOM 1454 O O . CYS A 1 188 ? -0.218 1.781 -10.444 1.00 98.44 188 CYS A O 1
ATOM 1456 N N . SER A 1 189 ? 0.963 2.278 -12.291 1.00 97.31 189 SER A N 1
ATOM 1457 C CA . SER A 1 189 ? 0.214 3.512 -12.583 1.00 97.31 189 SER A CA 1
ATOM 1458 C C . SER A 1 189 ? -1.227 3.258 -13.021 1.00 97.31 189 SER A C 1
ATOM 1460 O O . SER A 1 189 ? -2.090 4.089 -12.773 1.00 97.31 189 SER A O 1
ATOM 1462 N N . GLU A 1 190 ? -1.487 2.121 -13.668 1.00 97.00 190 GLU A N 1
ATOM 1463 C CA . GLU A 1 190 ? -2.833 1.688 -14.063 1.00 97.00 190 GLU A CA 1
ATOM 1464 C C . GLU A 1 190 ? -3.509 0.823 -12.984 1.00 97.00 190 GLU A C 1
ATOM 1466 O O . GLU A 1 190 ? -4.662 0.412 -13.142 1.00 97.00 190 GLU A O 1
ATOM 1471 N N . TYR A 1 191 ? -2.799 0.502 -11.895 1.00 97.94 191 TYR A N 1
ATOM 1472 C CA . TYR A 1 191 ? -3.342 -0.328 -10.830 1.00 97.94 191 TYR A CA 1
ATOM 1473 C C . TYR A 1 191 ? -4.461 0.422 -10.118 1.00 97.94 191 TYR A C 1
ATOM 1475 O O . TYR A 1 191 ? -4.290 1.551 -9.657 1.00 97.94 191 TYR A O 1
ATOM 1483 N N . SER A 1 192 ? -5.612 -0.232 -9.994 1.00 97.50 192 SER A N 1
ATOM 1484 C CA . SER A 1 192 ? -6.733 0.309 -9.251 1.00 97.50 192 SER A CA 1
ATOM 1485 C C . SER A 1 192 ? -7.502 -0.784 -8.534 1.00 97.50 192 SER A C 1
ATOM 1487 O O . SER A 1 192 ? -7.685 -1.880 -9.063 1.00 97.50 192 SER A O 1
ATOM 1489 N N . ILE A 1 193 ? -7.956 -0.460 -7.328 1.00 95.69 193 ILE A N 1
ATOM 1490 C CA . ILE A 1 193 ? -8.826 -1.311 -6.522 1.00 95.69 193 ILE A CA 1
ATOM 1491 C C . ILE A 1 193 ? -9.971 -0.492 -5.942 1.00 95.69 193 ILE A C 1
ATOM 1493 O O . ILE A 1 193 ? -9.901 0.736 -5.879 1.00 95.69 193 ILE A O 1
ATOM 1497 N N . GLU A 1 194 ? -11.012 -1.185 -5.504 1.00 93.94 194 GLU A N 1
ATOM 1498 C CA . GLU A 1 194 ? -12.137 -0.599 -4.791 1.00 93.94 194 GLU A CA 1
ATOM 1499 C C . GLU A 1 194 ? -12.250 -1.272 -3.424 1.00 93.94 194 GLU A C 1
ATOM 1501 O O . GLU A 1 194 ? -12.341 -2.494 -3.348 1.00 93.94 194 GLU A O 1
ATOM 1506 N N . GLU A 1 195 ? -12.228 -0.477 -2.358 1.00 85.06 195 GLU A N 1
ATOM 1507 C CA . GLU A 1 195 ? -12.390 -0.948 -0.981 1.00 85.06 195 GLU A CA 1
ATOM 1508 C C . GLU A 1 195 ? -13.476 -0.088 -0.324 1.00 85.06 195 GLU A C 1
ATOM 1510 O O . GLU A 1 195 ? -13.419 1.142 -0.369 1.00 85.06 195 GLU A O 1
ATOM 1515 N N . ASN A 1 196 ? -14.507 -0.723 0.242 1.00 80.69 196 ASN A N 1
ATOM 1516 C CA . ASN A 1 196 ? -15.668 -0.048 0.847 1.00 80.69 196 ASN A CA 1
ATOM 1517 C C . ASN A 1 196 ? -16.345 1.003 -0.065 1.00 80.69 196 ASN A C 1
ATOM 1519 O O . ASN A 1 196 ? -16.782 2.053 0.403 1.00 80.69 196 ASN A O 1
ATOM 1523 N N . GLY A 1 197 ? -16.424 0.736 -1.374 1.00 82.50 197 GLY A N 1
ATOM 1524 C CA . GLY A 1 197 ? -17.028 1.647 -2.356 1.00 82.50 197 GLY A CA 1
ATOM 1525 C C . GLY A 1 197 ? -16.155 2.850 -2.735 1.00 82.50 197 GLY A C 1
ATOM 1526 O O . GLY A 1 197 ? -16.614 3.739 -3.452 1.00 82.50 197 GLY A O 1
ATOM 1527 N N . ILE A 1 198 ? -14.905 2.903 -2.261 1.00 86.19 198 ILE A N 1
ATOM 1528 C CA . ILE A 1 198 ? -13.933 3.942 -2.608 1.00 86.19 198 ILE A CA 1
ATOM 1529 C C . ILE A 1 198 ? -12.922 3.358 -3.588 1.00 86.19 198 ILE A C 1
ATOM 1531 O O . ILE A 1 198 ? -12.265 2.358 -3.302 1.00 86.19 198 ILE A O 1
ATOM 1535 N N . LYS A 1 199 ? -12.775 4.014 -4.741 1.00 94.31 199 LYS A N 1
ATOM 1536 C CA . LYS A 1 199 ? -11.757 3.680 -5.736 1.00 94.31 199 LYS A CA 1
ATOM 1537 C C . LYS A 1 199 ? -10.402 4.273 -5.340 1.00 94.31 199 LYS A C 1
ATOM 1539 O O . LYS A 1 199 ? -10.308 5.461 -5.036 1.00 94.31 199 LYS A O 1
ATOM 1544 N N . TYR A 1 200 ? -9.360 3.456 -5.424 1.00 96.19 200 TYR A N 1
ATOM 1545 C CA . TYR A 1 200 ? -7.964 3.829 -5.216 1.00 96.19 200 TYR A CA 1
ATOM 1546 C C . TYR A 1 200 ? -7.179 3.569 -6.500 1.00 96.19 200 TYR A C 1
ATOM 1548 O O . TYR A 1 200 ? -7.024 2.414 -6.894 1.00 96.19 200 TYR A O 1
ATOM 1556 N N . ASP A 1 201 ? -6.721 4.626 -7.167 1.00 97.12 201 ASP A N 1
ATOM 1557 C CA . ASP A 1 201 ? -5.993 4.608 -8.448 1.00 97.12 201 ASP A CA 1
ATOM 1558 C C . ASP A 1 201 ? -4.727 5.493 -8.429 1.00 97.12 201 ASP A C 1
ATOM 1560 O O . ASP A 1 201 ? -4.213 5.904 -9.463 1.00 97.12 201 ASP A O 1
ATOM 1564 N N . ASP A 1 202 ? -4.198 5.772 -7.236 1.00 97.25 202 ASP A N 1
ATOM 1565 C CA . ASP A 1 202 ? -3.031 6.624 -6.970 1.00 97.25 202 ASP A CA 1
ATOM 1566 C C . ASP A 1 202 ? -1.748 5.823 -6.665 1.00 97.25 202 ASP A C 1
ATOM 1568 O O . ASP A 1 202 ? -0.858 6.280 -5.936 1.00 97.25 202 ASP A O 1
ATOM 1572 N N . TRP A 1 203 ? -1.664 4.612 -7.214 1.00 98.56 203 TRP A N 1
ATOM 1573 C CA . TRP A 1 203 ? -0.593 3.653 -6.966 1.00 98.56 203 TRP A CA 1
ATOM 1574 C C . TRP A 1 203 ? 0.652 3.919 -7.819 1.00 98.56 203 TRP A C 1
ATOM 1576 O O . TRP A 1 203 ? 0.596 4.461 -8.922 1.00 98.56 203 TRP A O 1
ATOM 1586 N N . PHE A 1 204 ? 1.814 3.527 -7.301 1.00 98.75 204 PHE A N 1
ATOM 1587 C CA . PHE A 1 204 ? 3.097 3.675 -7.974 1.00 98.75 204 PHE A CA 1
ATOM 1588 C C . PHE A 1 204 ? 4.057 2.531 -7.637 1.00 98.75 204 PHE A C 1
ATOM 1590 O O . PHE A 1 204 ? 3.870 1.784 -6.673 1.00 98.75 204 PHE A O 1
ATOM 1597 N N . LEU A 1 205 ? 5.074 2.362 -8.480 1.00 98.81 205 LEU A N 1
ATOM 1598 C CA . LEU A 1 205 ? 6.122 1.370 -8.288 1.00 98.81 205 LEU A CA 1
ATOM 1599 C C . LEU A 1 205 ? 7.110 1.909 -7.235 1.00 98.81 205 LEU A C 1
ATOM 1601 O O . LEU A 1 205 ? 7.614 3.022 -7.405 1.00 98.81 205 LEU A O 1
ATOM 1605 N N . PRO A 1 206 ? 7.391 1.169 -6.151 1.00 98.50 206 PRO A N 1
ATOM 1606 C CA . PRO A 1 206 ? 8.298 1.627 -5.100 1.00 98.50 206 PRO A CA 1
ATOM 1607 C C . PRO A 1 206 ? 9.736 1.779 -5.607 1.00 98.50 206 PRO A C 1
ATOM 1609 O O . PRO A 1 206 ? 10.208 0.960 -6.397 1.00 98.50 206 PRO A O 1
ATOM 1612 N N . SER A 1 207 ? 10.470 2.777 -5.111 1.00 98.44 207 SER A N 1
ATOM 1613 C CA . SER A 1 207 ? 11.925 2.857 -5.278 1.00 98.44 207 SER A CA 1
ATOM 1614 C C . SER A 1 207 ? 12.625 1.715 -4.542 1.00 98.44 207 SER A C 1
ATOM 1616 O O . SER A 1 207 ? 12.044 1.044 -3.682 1.00 98.44 207 SER A O 1
ATOM 1618 N N . ILE A 1 208 ? 13.901 1.483 -4.855 1.00 96.50 208 ILE A N 1
ATOM 1619 C CA . ILE A 1 208 ? 14.673 0.447 -4.161 1.00 96.50 208 ILE A CA 1
ATOM 1620 C C . ILE A 1 208 ? 14.779 0.734 -2.651 1.00 96.50 208 ILE A C 1
ATOM 1622 O O . ILE A 1 208 ? 14.676 -0.192 -1.846 1.00 96.50 208 ILE A O 1
ATOM 1626 N N . GLY A 1 209 ? 14.870 2.012 -2.255 1.00 89.31 209 GLY A N 1
ATOM 1627 C CA . GLY A 1 209 ? 14.833 2.429 -0.852 1.00 89.31 209 GLY A CA 1
ATOM 1628 C C . GLY A 1 209 ? 13.496 2.133 -0.160 1.00 89.31 209 GLY A C 1
ATOM 1629 O O . GLY A 1 209 ? 13.481 1.674 0.981 1.00 89.31 209 GLY A O 1
ATOM 1630 N N . GLU A 1 210 ? 12.367 2.332 -0.846 1.00 94.94 210 GLU A N 1
ATOM 1631 C CA . GLU A 1 210 ? 11.034 2.001 -0.315 1.00 94.94 210 GLU A CA 1
ATOM 1632 C C . GLU A 1 210 ? 10.834 0.486 -0.164 1.00 94.94 210 GLU A C 1
ATOM 1634 O O . GLU A 1 210 ? 10.295 0.049 0.854 1.00 94.94 210 GLU A O 1
ATOM 1639 N N . LEU A 1 211 ? 11.328 -0.325 -1.109 1.00 95.00 211 LEU A N 1
ATOM 1640 C CA . LEU A 1 211 ? 11.315 -1.790 -0.985 1.00 95.00 211 LEU A CA 1
ATOM 1641 C C . LEU A 1 211 ? 12.173 -2.288 0.184 1.00 95.00 211 LEU A C 1
ATOM 1643 O O . LEU A 1 211 ? 11.761 -3.214 0.881 1.00 95.00 211 LEU A O 1
ATOM 1647 N N . GLY A 1 212 ? 13.325 -1.658 0.433 1.00 88.44 212 GLY A N 1
ATOM 1648 C CA . GLY A 1 212 ? 14.157 -1.962 1.598 1.00 88.44 212 GLY A CA 1
ATOM 1649 C C . GLY A 1 212 ? 13.424 -1.729 2.918 1.00 88.44 212 GLY A C 1
ATOM 1650 O O . GLY A 1 212 ? 13.433 -2.595 3.789 1.00 88.44 212 GLY A O 1
ATOM 1651 N N . MET A 1 213 ? 12.711 -0.606 3.047 1.00 86.06 213 MET A N 1
ATOM 1652 C CA . MET A 1 213 ? 11.888 -0.344 4.233 1.00 86.06 213 MET A CA 1
ATOM 1653 C C . MET A 1 213 ? 10.708 -1.309 4.353 1.00 86.06 213 MET A C 1
ATOM 1655 O O . MET A 1 213 ? 10.418 -1.800 5.443 1.00 86.06 213 MET A O 1
ATOM 1659 N N . LEU A 1 214 ? 10.048 -1.616 3.238 1.00 88.12 214 LEU A N 1
ATOM 1660 C CA . LEU A 1 214 ? 8.947 -2.571 3.205 1.00 88.12 214 LEU A CA 1
ATOM 1661 C C . LEU A 1 214 ? 9.387 -3.968 3.673 1.00 88.12 214 LEU A C 1
ATOM 1663 O O . LEU A 1 214 ? 8.666 -4.620 4.429 1.00 88.12 214 LEU A O 1
ATOM 1667 N N . TYR A 1 215 ? 10.580 -4.414 3.271 1.00 86.81 215 TYR A N 1
ATOM 1668 C CA . TYR A 1 215 ? 11.153 -5.687 3.706 1.00 86.81 215 TYR A CA 1
ATOM 1669 C C . TYR A 1 215 ? 11.348 -5.753 5.222 1.00 86.81 215 TYR A C 1
ATOM 1671 O O . TYR A 1 215 ? 10.972 -6.751 5.833 1.00 86.81 215 TYR A O 1
ATOM 1679 N N . GLU A 1 216 ? 11.856 -4.695 5.857 1.00 82.12 216 GLU A N 1
ATOM 1680 C CA . GLU A 1 216 ? 12.058 -4.687 7.312 1.00 82.12 216 GLU A CA 1
ATOM 1681 C C . GLU A 1 216 ? 10.756 -4.904 8.094 1.00 82.12 216 GLU A C 1
ATOM 1683 O O . GLU A 1 216 ? 10.755 -5.605 9.109 1.00 82.12 216 GLU A O 1
ATOM 1688 N N . ILE A 1 217 ? 9.640 -4.374 7.584 1.00 75.44 217 ILE A N 1
ATOM 1689 C CA . ILE A 1 217 ? 8.314 -4.535 8.191 1.00 75.44 217 ILE A CA 1
ATOM 1690 C C . ILE A 1 217 ? 7.709 -5.908 7.876 1.00 75.44 217 ILE A C 1
ATOM 1692 O O . ILE A 1 217 ? 7.136 -6.550 8.758 1.00 75.44 217 ILE A O 1
ATOM 1696 N N . LEU A 1 218 ? 7.831 -6.378 6.631 1.00 77.25 218 LEU A N 1
ATOM 1697 C CA . LEU A 1 218 ? 7.100 -7.554 6.155 1.00 77.25 218 LEU A CA 1
ATOM 1698 C C . LEU A 1 218 ? 7.884 -8.868 6.176 1.00 77.25 218 LEU A C 1
ATOM 1700 O O . LEU A 1 218 ? 7.252 -9.914 6.018 1.00 77.25 218 LEU A O 1
ATOM 1704 N N . LYS A 1 219 ? 9.203 -8.876 6.411 1.00 71.06 219 LYS A N 1
ATOM 1705 C CA . LYS A 1 219 ? 10.043 -10.095 6.352 1.00 71.06 219 LYS A CA 1
ATOM 1706 C C . LYS A 1 219 ? 9.542 -11.257 7.215 1.00 71.06 219 LYS A C 1
ATOM 1708 O O . LYS A 1 219 ? 9.773 -12.414 6.883 1.00 71.06 219 LYS A O 1
ATOM 1713 N N . ASN A 1 220 ? 8.803 -10.960 8.286 1.00 67.88 220 ASN A N 1
ATOM 1714 C CA . ASN A 1 220 ? 8.225 -11.961 9.189 1.00 67.88 220 ASN A CA 1
ATOM 1715 C C . ASN A 1 220 ? 6.741 -12.279 8.916 1.00 67.88 220 ASN A C 1
ATOM 1717 O O . ASN A 1 220 ? 6.168 -13.125 9.594 1.00 67.88 220 ASN A O 1
ATOM 1721 N N . SER A 1 221 ? 6.110 -11.603 7.953 1.00 65.62 221 SER A N 1
ATOM 1722 C CA . SER A 1 221 ? 4.677 -11.728 7.637 1.00 65.62 221 SER A CA 1
ATOM 1723 C C . SER A 1 221 ? 4.366 -12.685 6.475 1.00 65.62 221 SER A C 1
ATOM 1725 O O . SER A 1 221 ? 3.198 -12.915 6.189 1.00 65.62 221 SER A O 1
ATOM 1727 N N . LEU A 1 222 ? 5.393 -13.264 5.830 1.00 56.56 222 LEU A N 1
ATOM 1728 C CA . LEU A 1 222 ? 5.329 -14.222 4.702 1.00 56.56 222 LEU A CA 1
ATOM 1729 C C . LEU A 1 222 ? 4.581 -13.755 3.432 1.00 56.56 222 LEU A C 1
ATOM 1731 O O . LEU A 1 222 ? 4.595 -14.471 2.432 1.00 56.56 222 LEU A O 1
ATOM 1735 N N . ASP A 1 223 ? 3.996 -12.558 3.426 1.00 74.50 223 ASP A N 1
ATOM 1736 C CA . ASP A 1 223 ? 3.123 -12.063 2.350 1.00 74.50 223 ASP A CA 1
ATOM 1737 C C . ASP A 1 223 ? 3.877 -11.668 1.059 1.00 74.50 223 ASP A C 1
ATOM 1739 O O . ASP A 1 223 ? 3.325 -11.585 -0.042 1.00 74.50 223 ASP A O 1
ATOM 1743 N N . MET A 1 224 ? 5.196 -11.479 1.156 1.00 86.25 224 MET A N 1
ATOM 1744 C CA . MET A 1 224 ? 6.059 -11.180 0.016 1.00 86.25 224 MET A CA 1
ATOM 1745 C C . MET A 1 224 ? 7.262 -12.121 -0.023 1.00 86.25 224 MET A C 1
ATOM 1747 O O . MET A 1 224 ? 8.006 -12.252 0.943 1.00 86.25 224 MET A O 1
ATOM 1751 N N . SER A 1 225 ? 7.475 -12.764 -1.172 1.00 90.50 225 SER A N 1
ATOM 1752 C CA . SER A 1 225 ? 8.626 -13.636 -1.430 1.00 90.50 225 SER A CA 1
ATOM 1753 C C . SER A 1 225 ? 9.101 -13.538 -2.883 1.00 90.50 225 SER A C 1
ATOM 1755 O O . SER A 1 225 ? 8.297 -13.295 -3.795 1.00 90.50 225 SER A O 1
ATOM 1757 N N . GLY A 1 226 ? 10.401 -13.757 -3.098 1.00 93.69 226 GLY A N 1
ATOM 1758 C CA . GLY A 1 226 ? 11.066 -13.658 -4.398 1.00 93.69 226 GLY A CA 1
ATOM 1759 C C . GLY A 1 226 ? 11.437 -12.229 -4.808 1.00 93.69 226 GLY A C 1
ATOM 1760 O O . GLY A 1 226 ? 11.390 -11.302 -4.001 1.00 93.69 226 GLY A O 1
ATOM 1761 N N . SER A 1 227 ? 11.826 -12.067 -6.075 1.00 97.75 227 SER A N 1
ATOM 1762 C CA . SER A 1 227 ? 12.308 -10.798 -6.636 1.00 97.75 227 SER A CA 1
ATOM 1763 C C . SER A 1 227 ? 11.180 -9.883 -7.113 1.00 97.75 227 SER A C 1
ATOM 1765 O O . SER A 1 227 ? 10.303 -10.310 -7.874 1.00 97.75 227 SER A O 1
ATOM 1767 N N . TYR A 1 228 ? 11.273 -8.614 -6.722 1.00 98.44 228 TYR A N 1
ATOM 1768 C CA . TYR A 1 228 ? 10.364 -7.528 -7.072 1.00 98.44 228 TYR A CA 1
ATOM 1769 C C . TYR A 1 228 ? 11.105 -6.416 -7.787 1.00 98.44 228 TYR A C 1
ATOM 1771 O O . TYR A 1 228 ? 12.166 -5.991 -7.330 1.00 98.44 228 TYR A O 1
ATOM 1779 N N . TRP A 1 229 ? 10.534 -5.917 -8.880 1.00 98.75 229 TRP A N 1
ATOM 1780 C CA . TRP A 1 229 ? 11.064 -4.713 -9.506 1.00 98.75 229 TRP A CA 1
ATOM 1781 C C . TRP A 1 229 ? 10.897 -3.509 -8.580 1.00 98.75 229 TRP A C 1
ATOM 1783 O O . TRP A 1 229 ? 9.821 -3.299 -8.023 1.00 98.75 229 TRP A O 1
ATOM 1793 N N . SER A 1 230 ? 11.960 -2.717 -8.449 1.00 98.75 230 SER A N 1
ATOM 1794 C CA . SER A 1 230 ? 11.849 -1.335 -7.984 1.00 98.75 230 SER A CA 1
ATOM 1795 C C . SER A 1 230 ? 11.609 -0.408 -9.173 1.00 98.75 230 SER A C 1
ATOM 1797 O O . SER A 1 230 ? 11.772 -0.820 -10.318 1.00 98.75 230 SER A O 1
ATOM 1799 N N . SER A 1 231 ? 11.289 0.855 -8.922 1.00 98.69 231 SER A N 1
ATOM 1800 C CA . SER A 1 231 ? 11.273 1.927 -9.918 1.00 98.69 231 SER A CA 1
ATOM 1801 C C . SER A 1 231 ? 12.662 2.517 -10.190 1.00 98.69 231 SER A C 1
ATOM 1803 O O . SER A 1 231 ? 12.750 3.557 -10.835 1.00 98.69 231 SER A O 1
ATOM 1805 N N . THR A 1 232 ? 13.726 1.952 -9.616 1.00 98.44 232 THR A N 1
ATOM 1806 C CA . THR A 1 232 ? 15.081 2.506 -9.667 1.00 98.44 232 THR A CA 1
ATOM 1807 C C . THR A 1 232 ? 15.878 1.843 -10.791 1.00 98.44 232 THR A C 1
ATOM 1809 O O . THR A 1 232 ? 16.072 0.627 -10.823 1.00 98.44 232 THR A O 1
ATOM 1812 N N . GLU A 1 233 ? 16.363 2.650 -11.724 1.00 97.88 233 GLU A N 1
ATOM 1813 C CA . GLU A 1 233 ? 17.198 2.236 -12.849 1.00 97.88 233 GLU A CA 1
ATOM 1814 C C . GLU A 1 233 ? 18.653 1.975 -12.426 1.00 97.88 233 GLU A C 1
ATOM 1816 O O . GLU A 1 233 ? 19.161 2.546 -11.461 1.00 97.88 233 GLU A O 1
ATOM 1821 N N . TYR A 1 234 ? 19.337 1.111 -13.179 1.00 95.25 234 TYR A N 1
ATOM 1822 C CA . TYR A 1 234 ? 20.787 0.944 -13.119 1.00 95.25 234 TYR A CA 1
ATOM 1823 C C . TYR A 1 234 ? 21.324 1.090 -14.541 1.00 95.25 234 TYR A C 1
ATOM 1825 O O . TYR A 1 234 ? 21.493 0.104 -15.265 1.00 95.25 234 TYR A O 1
ATOM 1833 N N . PHE A 1 235 ? 21.533 2.343 -14.943 1.00 91.25 235 PHE A N 1
ATOM 1834 C CA . PHE A 1 235 ? 21.849 2.720 -16.318 1.00 91.25 235 PHE A CA 1
ATOM 1835 C C . PHE A 1 235 ? 20.782 2.253 -17.334 1.00 91.25 235 PHE A C 1
ATOM 1837 O O . PHE A 1 235 ? 19.634 1.946 -16.996 1.00 91.25 235 PHE A O 1
ATOM 1844 N N . ASP A 1 236 ? 21.143 2.239 -18.614 1.00 91.50 236 ASP A N 1
ATOM 1845 C CA . ASP A 1 236 ? 20.251 2.013 -19.752 1.00 91.50 236 ASP A CA 1
ATOM 1846 C C . ASP A 1 236 ? 19.871 0.536 -19.978 1.00 91.50 236 ASP A C 1
ATOM 1848 O O . ASP A 1 236 ? 18.804 0.246 -20.527 1.00 91.50 236 ASP A O 1
ATOM 1852 N N . LEU A 1 237 ? 20.709 -0.413 -19.542 1.00 94.00 237 LEU A N 1
ATOM 1853 C CA . LEU A 1 237 ? 20.508 -1.850 -19.787 1.00 94.00 237 LEU A CA 1
ATOM 1854 C C . LEU A 1 237 ? 19.843 -2.611 -18.634 1.00 94.00 237 LEU A C 1
ATOM 1856 O O . LEU A 1 237 ? 19.147 -3.608 -18.882 1.00 94.00 237 LEU A O 1
ATOM 1860 N N . ASN A 1 238 ? 20.039 -2.151 -17.397 1.00 97.06 238 ASN A N 1
ATOM 1861 C CA . ASN A 1 238 ? 19.633 -2.850 -16.182 1.00 97.06 238 ASN A CA 1
ATOM 1862 C C . ASN A 1 238 ? 18.725 -1.974 -15.302 1.00 97.06 238 ASN A C 1
ATOM 1864 O O . ASN A 1 238 ? 18.595 -0.763 -15.482 1.00 97.06 238 ASN A O 1
ATOM 1868 N N . ALA A 1 239 ? 18.063 -2.612 -14.346 1.00 98.12 239 ALA A N 1
ATOM 1869 C CA . ALA A 1 239 ? 17.295 -1.952 -13.299 1.00 98.12 239 ALA A CA 1
ATOM 1870 C C . ALA A 1 239 ? 17.438 -2.714 -11.981 1.00 98.12 239 ALA A C 1
ATOM 1872 O O . ALA A 1 239 ? 17.830 -3.885 -11.980 1.00 98.12 239 ALA A O 1
ATOM 1873 N N . TRP A 1 240 ? 17.132 -2.053 -10.868 1.00 98.69 240 TRP A N 1
ATOM 1874 C CA . TRP A 1 240 ? 17.219 -2.638 -9.535 1.00 98.69 240 TRP A CA 1
ATOM 1875 C C . TRP A 1 240 ? 15.979 -3.450 -9.182 1.00 98.69 240 TRP A C 1
ATOM 1877 O O . TRP A 1 240 ? 14.842 -3.012 -9.381 1.00 98.69 240 TRP A O 1
ATOM 1887 N N . TYR A 1 241 ? 16.211 -4.604 -8.569 1.00 98.56 241 TYR A N 1
ATOM 1888 C CA . TYR A 1 241 ? 15.191 -5.415 -7.926 1.00 98.56 241 TYR A CA 1
ATOM 1889 C C . TYR A 1 241 ? 15.541 -5.637 -6.454 1.00 98.56 241 TYR A C 1
ATOM 1891 O O . TYR A 1 241 ? 16.708 -5.593 -6.060 1.00 98.56 241 TYR A O 1
ATOM 1899 N N . PHE A 1 242 ? 14.515 -5.916 -5.656 1.00 97.69 242 PHE A N 1
ATOM 1900 C CA . PHE A 1 242 ? 14.653 -6.348 -4.269 1.00 97.69 242 PHE A CA 1
ATOM 1901 C C . PHE A 1 242 ? 14.172 -7.792 -4.132 1.00 97.69 242 PHE A C 1
ATOM 1903 O O . PHE A 1 242 ? 13.099 -8.138 -4.631 1.00 97.69 242 PHE A O 1
ATOM 1910 N N . ASN A 1 243 ? 14.932 -8.646 -3.454 1.00 96.00 243 ASN A N 1
ATOM 1911 C CA . ASN A 1 243 ? 14.550 -10.028 -3.194 1.00 96.00 243 ASN A CA 1
ATOM 1912 C C . ASN A 1 243 ? 14.036 -10.200 -1.761 1.00 96.00 243 ASN A C 1
ATOM 1914 O O . ASN A 1 243 ? 14.799 -10.214 -0.799 1.00 96.00 243 ASN A O 1
ATOM 1918 N N . PHE A 1 244 ? 12.728 -10.400 -1.620 1.00 92.88 244 PHE A N 1
ATOM 1919 C CA . PHE A 1 244 ? 12.075 -10.570 -0.320 1.00 92.88 244 PHE A CA 1
ATOM 1920 C C . PHE A 1 244 ? 12.341 -11.937 0.329 1.00 92.88 244 PHE A C 1
ATOM 1922 O O . PHE A 1 244 ? 11.961 -12.149 1.474 1.00 92.88 244 PHE A O 1
ATOM 1929 N N . SER A 1 245 ? 13.002 -12.871 -0.362 1.00 91.44 245 SER A N 1
ATOM 1930 C CA . SER A 1 245 ? 13.405 -14.151 0.236 1.00 91.44 245 SER A CA 1
ATOM 1931 C C . SER A 1 245 ? 14.676 -14.054 1.082 1.00 91.44 245 SER A C 1
ATOM 1933 O O . SER A 1 245 ? 14.904 -14.923 1.918 1.00 91.44 245 SER A O 1
ATOM 1935 N N . ASN A 1 246 ? 15.525 -13.051 0.847 1.00 89.56 246 ASN A N 1
ATOM 1936 C CA . ASN A 1 246 ? 16.830 -12.936 1.507 1.00 89.56 246 ASN A CA 1
ATOM 1937 C C . ASN A 1 246 ? 17.286 -11.489 1.785 1.00 89.56 246 ASN A C 1
ATOM 1939 O O . ASN A 1 246 ? 18.359 -11.307 2.353 1.00 89.56 246 ASN A O 1
ATOM 1943 N N . GLY A 1 247 ? 16.510 -10.474 1.397 1.00 90.25 247 GLY A N 1
ATOM 1944 C CA . GLY A 1 247 ? 16.862 -9.064 1.570 1.00 90.25 247 GLY A CA 1
ATOM 1945 C C . GLY A 1 247 ? 17.860 -8.523 0.541 1.00 90.25 247 GLY A C 1
ATOM 1946 O O . GLY A 1 247 ? 18.376 -7.422 0.719 1.00 90.25 247 GLY A O 1
ATOM 1947 N N . GLU A 1 248 ? 18.178 -9.281 -0.514 1.00 93.75 248 GLU A N 1
ATOM 1948 C CA . GLU A 1 248 ? 19.165 -8.868 -1.516 1.00 93.75 248 GLU A CA 1
ATOM 1949 C C . GLU A 1 248 ? 18.646 -7.703 -2.371 1.00 93.75 248 GLU A C 1
ATOM 1951 O O . GLU A 1 248 ? 17.542 -7.751 -2.917 1.00 93.75 248 GLU A O 1
ATOM 1956 N N . GLN A 1 249 ? 19.496 -6.692 -2.551 1.00 95.56 249 GLN A N 1
ATOM 1957 C CA . GLN A 1 249 ? 19.321 -5.619 -3.526 1.00 95.56 249 GLN A CA 1
ATOM 1958 C C . GLN A 1 249 ? 20.349 -5.808 -4.633 1.00 95.56 249 GLN A C 1
ATOM 1960 O O . GLN A 1 249 ? 21.553 -5.789 -4.373 1.00 95.56 249 GLN A O 1
ATOM 1965 N N . ASN A 1 250 ? 19.893 -5.999 -5.865 1.00 97.62 250 ASN A N 1
ATOM 1966 C CA . ASN A 1 250 ? 20.785 -6.210 -7.000 1.00 97.62 250 ASN A CA 1
ATOM 1967 C C . ASN A 1 250 ? 20.153 -5.651 -8.278 1.00 97.62 250 ASN A C 1
ATOM 1969 O O . ASN A 1 250 ? 18.982 -5.267 -8.288 1.00 97.62 250 ASN A O 1
ATOM 1973 N N . ASN A 1 251 ? 20.919 -5.590 -9.362 1.00 97.75 251 ASN A N 1
ATOM 1974 C CA . ASN A 1 251 ? 20.423 -5.153 -10.658 1.00 97.75 251 ASN A CA 1
ATOM 1975 C C . ASN A 1 251 ? 20.496 -6.280 -11.685 1.00 97.75 251 ASN A C 1
ATOM 1977 O O . ASN A 1 251 ? 21.378 -7.136 -11.651 1.00 97.75 251 ASN A O 1
ATOM 1981 N N . ILE A 1 252 ? 19.540 -6.286 -12.606 1.00 97.62 252 ILE A N 1
ATOM 1982 C CA . ILE A 1 252 ? 19.518 -7.238 -13.711 1.00 97.62 252 ILE A CA 1
ATOM 1983 C C . ILE A 1 252 ? 18.932 -6.579 -14.954 1.00 97.62 252 ILE A C 1
ATOM 1985 O O . ILE A 1 252 ? 18.316 -5.513 -14.901 1.00 97.62 252 ILE A O 1
ATOM 1989 N N . ASN A 1 253 ? 19.144 -7.233 -16.086 1.00 96.25 253 ASN A N 1
ATOM 1990 C CA . ASN A 1 253 ? 18.630 -6.831 -17.378 1.00 96.25 253 ASN A CA 1
ATOM 1991 C C . ASN A 1 253 ? 17.106 -6.584 -17.346 1.00 96.25 253 ASN A C 1
ATOM 1993 O O . ASN A 1 253 ? 16.329 -7.381 -16.814 1.00 96.25 253 ASN A O 1
ATOM 1997 N N . ARG A 1 254 ? 16.680 -5.485 -17.974 1.00 96.69 254 ARG A N 1
ATOM 1998 C CA . ARG A 1 254 ? 15.304 -4.954 -17.920 1.00 96.69 254 ARG A CA 1
ATOM 1999 C C . ARG A 1 254 ? 14.239 -5.841 -18.577 1.00 96.69 254 ARG A C 1
ATOM 2001 O O . ARG A 1 254 ? 13.055 -5.547 -18.426 1.00 96.69 254 ARG A O 1
ATOM 2008 N N . SER A 1 255 ? 14.628 -6.900 -19.297 1.00 94.94 255 SER A N 1
ATOM 2009 C CA . SER A 1 255 ? 13.705 -7.857 -19.937 1.00 94.94 255 SER A CA 1
ATOM 2010 C C . SER A 1 255 ? 13.213 -8.986 -19.020 1.00 94.94 255 SER A C 1
ATOM 2012 O O . SER A 1 255 ? 12.268 -9.689 -19.383 1.00 94.94 255 SER A O 1
ATOM 2014 N N . PHE A 1 256 ? 13.817 -9.173 -17.841 1.00 96.75 256 PHE A N 1
ATOM 2015 C CA . PHE A 1 256 ? 13.423 -10.237 -16.914 1.00 96.75 256 PHE A CA 1
ATOM 2016 C C . PHE A 1 256 ? 12.042 -9.984 -16.303 1.00 96.75 256 PHE A C 1
ATOM 2018 O O . PHE A 1 256 ? 11.705 -8.865 -15.926 1.00 96.75 256 PHE A O 1
ATOM 2025 N N . LEU A 1 257 ? 11.252 -11.050 -16.160 1.00 97.75 257 LEU A N 1
ATOM 2026 C CA . LEU A 1 257 ? 9.943 -10.984 -15.516 1.00 97.75 257 LEU A CA 1
ATOM 2027 C C . LEU A 1 257 ? 10.085 -11.140 -14.004 1.00 97.75 257 LEU A C 1
ATOM 2029 O O 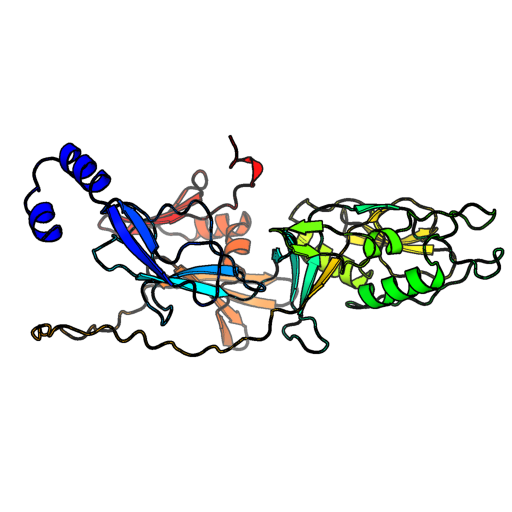. LEU A 1 257 ? 10.272 -12.265 -13.533 1.00 97.75 257 LEU A O 1
ATOM 2033 N N . TYR A 1 258 ? 9.914 -10.057 -13.250 1.00 98.38 258 TYR A N 1
ATOM 2034 C CA . TYR A 1 258 ? 9.834 -10.068 -11.786 1.00 98.38 258 TYR A CA 1
ATOM 2035 C C . TYR A 1 258 ? 8.486 -9.572 -11.292 1.00 98.38 258 TYR A C 1
ATOM 2037 O O . TYR A 1 258 ? 7.690 -9.030 -12.058 1.00 98.38 258 TYR A O 1
ATOM 2045 N N . LYS A 1 259 ? 8.206 -9.850 -10.018 1.00 98.25 259 LYS A N 1
ATOM 2046 C CA . LYS A 1 259 ? 6.950 -9.465 -9.387 1.00 98.25 259 LYS A CA 1
ATOM 2047 C C . LYS A 1 259 ? 6.853 -7.948 -9.267 1.00 98.25 259 LYS A C 1
ATOM 2049 O O . LYS A 1 259 ? 7.864 -7.248 -9.195 1.00 98.25 259 LYS A O 1
ATOM 2054 N N . VAL A 1 260 ? 5.624 -7.459 -9.229 1.00 98.38 260 VAL A N 1
ATOM 2055 C CA . VAL A 1 260 ? 5.306 -6.042 -9.074 1.00 98.38 260 VAL A CA 1
ATOM 2056 C C . VAL A 1 260 ? 4.342 -5.908 -7.906 1.00 98.38 260 VAL A C 1
ATOM 2058 O O . VAL A 1 260 ? 3.284 -6.534 -7.906 1.00 98.38 260 VAL A O 1
ATOM 2061 N N . ARG A 1 261 ? 4.708 -5.102 -6.908 1.00 97.69 261 ARG A N 1
ATOM 2062 C CA . ARG A 1 261 ? 3.853 -4.792 -5.761 1.00 97.69 261 ARG A CA 1
ATOM 2063 C C . ARG A 1 261 ? 3.678 -3.274 -5.685 1.00 97.69 261 ARG A C 1
ATOM 2065 O O . ARG A 1 261 ? 4.641 -2.591 -5.337 1.00 97.69 261 ARG A O 1
ATOM 2072 N N . PRO A 1 262 ? 2.504 -2.742 -6.060 1.00 98.56 262 PRO A N 1
ATOM 2073 C CA . PRO A 1 262 ? 2.247 -1.311 -5.986 1.00 98.56 262 PRO A CA 1
ATOM 2074 C C . PRO A 1 262 ? 2.245 -0.808 -4.539 1.00 98.56 262 PRO A C 1
ATOM 2076 O O . PRO A 1 262 ? 1.806 -1.511 -3.624 1.00 98.56 262 PRO A O 1
ATOM 2079 N N . ILE A 1 263 ? 2.695 0.430 -4.349 1.00 98.31 263 ILE A N 1
ATOM 2080 C CA . ILE A 1 263 ? 2.520 1.189 -3.108 1.00 98.31 263 ILE A CA 1
ATOM 2081 C C . ILE A 1 263 ? 1.803 2.507 -3.406 1.00 98.31 263 ILE A C 1
ATOM 2083 O O . ILE A 1 263 ? 1.780 2.962 -4.549 1.00 98.31 263 ILE A O 1
ATOM 2087 N N . ARG A 1 264 ? 1.210 3.127 -2.392 1.00 97.62 264 ARG A N 1
ATOM 2088 C CA . ARG A 1 264 ? 0.562 4.437 -2.511 1.00 97.62 264 ARG A CA 1
ATOM 2089 C C . ARG A 1 264 ? 0.896 5.331 -1.331 1.00 97.62 264 ARG A C 1
ATOM 2091 O O . ARG A 1 264 ? 1.256 4.849 -0.259 1.00 97.62 264 ARG A O 1
ATOM 2098 N N . ALA A 1 265 ? 0.763 6.636 -1.542 1.00 95.06 265 ALA A N 1
ATOM 2099 C CA . ALA A 1 265 ? 1.057 7.663 -0.552 1.00 95.06 265 ALA A CA 1
ATOM 2100 C C . ALA A 1 265 ? -0.185 8.515 -0.314 1.00 95.06 265 ALA A C 1
ATOM 2102 O O . ALA A 1 265 ? -0.721 9.091 -1.260 1.00 95.06 265 ALA A O 1
ATOM 2103 N N . PHE A 1 266 ? -0.609 8.639 0.941 1.00 93.75 266 PHE A N 1
ATOM 2104 C CA . PHE A 1 266 ? -1.800 9.408 1.300 1.00 93.75 266 PHE A CA 1
ATOM 2105 C C . PHE A 1 266 ? -1.597 10.189 2.601 1.00 93.75 266 PHE A C 1
ATOM 2107 O O . PHE A 1 266 ? -0.686 9.919 3.388 1.00 93.75 266 PHE A O 1
ATOM 2114 N N . ALA A 1 267 ? -2.439 11.194 2.820 1.00 89.06 267 ALA A N 1
ATOM 2115 C CA . ALA A 1 267 ? -2.535 11.922 4.080 1.00 89.06 267 ALA A CA 1
ATOM 2116 C C . ALA A 1 267 ? -3.874 11.598 4.758 1.00 89.06 267 ALA A C 1
ATOM 2118 O O . ALA A 1 267 ? -4.868 11.391 4.055 1.00 89.06 267 ALA A O 1
ATOM 2119 N N . PRO A 1 268 ? -3.936 11.586 6.101 1.00 79.19 268 PRO A N 1
ATOM 2120 C CA . PRO A 1 268 ? -5.222 11.606 6.780 1.00 79.19 268 PRO A CA 1
ATOM 2121 C C . PRO A 1 268 ? -5.963 12.901 6.395 1.00 79.19 268 PRO A C 1
ATOM 2123 O O . PRO A 1 268 ? -5.312 13.926 6.145 1.00 79.19 268 PRO A O 1
ATOM 2126 N N . PRO A 1 269 ? -7.306 12.886 6.332 1.00 69.88 269 PRO A N 1
ATOM 2127 C CA . PRO A 1 269 ? -8.065 14.099 6.100 1.00 69.88 269 PRO A CA 1
ATOM 2128 C C . PRO A 1 269 ? -7.714 15.132 7.179 1.00 69.88 269 PRO A C 1
ATOM 2130 O O . PRO A 1 269 ? -7.443 14.760 8.326 1.00 69.88 269 PRO A O 1
ATOM 2133 N N . PRO A 1 270 ? -7.683 16.431 6.835 1.00 61.34 270 PRO A N 1
ATOM 2134 C CA . PRO A 1 270 ? -7.429 17.472 7.820 1.00 61.34 270 PRO A CA 1
ATOM 2135 C C . PRO A 1 270 ? -8.435 17.329 8.962 1.00 61.34 270 PRO A C 1
ATOM 2137 O O . PRO A 1 270 ? -9.615 17.091 8.709 1.00 61.34 270 PRO A O 1
ATOM 2140 N N . VAL A 1 271 ? -7.969 17.468 10.208 1.00 52.78 271 VAL A N 1
ATOM 2141 C CA . VAL A 1 271 ? -8.823 17.387 11.400 1.00 52.78 271 VAL A CA 1
ATOM 2142 C C . VAL A 1 271 ? -9.907 18.457 11.284 1.00 52.78 271 VAL A C 1
ATOM 2144 O O . VAL A 1 271 ? -9.696 19.622 11.619 1.00 52.78 271 VAL A O 1
ATOM 2147 N N . SER A 1 272 ? -11.080 18.085 10.783 1.00 40.41 272 SER A N 1
ATOM 2148 C CA . SER A 1 272 ? -12.236 18.962 10.774 1.00 40.41 272 SER A CA 1
ATOM 2149 C C . SER A 1 272 ? -12.750 19.044 12.205 1.00 40.41 272 SER A C 1
ATOM 2151 O O . SER A 1 272 ? -13.490 18.171 12.655 1.00 40.41 272 SER A O 1
ATOM 2153 N N . GLN A 1 273 ? -12.349 20.087 12.935 1.00 32.41 273 GLN A N 1
ATOM 2154 C CA . GLN A 1 273 ? -13.061 20.507 14.138 1.00 32.41 273 GLN A CA 1
ATOM 2155 C C . GLN A 1 273 ? -14.460 20.958 13.700 1.00 32.41 273 GLN A C 1
ATOM 2157 O O . GLN A 1 273 ? -14.634 22.075 13.215 1.00 32.41 273 GLN A O 1
ATOM 2162 N N . LYS A 1 274 ? -15.462 20.081 13.800 1.00 36.22 274 LYS A N 1
ATOM 2163 C CA . LYS A 1 274 ? -16.870 20.488 13.732 1.00 36.22 274 LYS A CA 1
ATOM 2164 C C . LYS A 1 274 ? -17.437 20.627 15.149 1.00 36.22 274 LYS A C 1
ATOM 2166 O O . LYS A 1 274 ? -16.905 20.013 16.073 1.00 36.22 274 LYS A O 1
ATOM 2171 N N . PRO A 1 275 ? -18.431 21.514 15.330 1.00 28.94 275 PRO A N 1
ATOM 2172 C CA . PRO A 1 275 ? -18.771 22.088 16.623 1.00 28.94 275 PRO A CA 1
ATOM 2173 C C . PRO A 1 275 ? -19.239 21.004 17.585 1.00 28.94 275 PRO A C 1
ATOM 2175 O O . PRO A 1 275 ? -19.945 20.085 17.174 1.00 28.94 275 PRO A O 1
ATOM 2178 N N . GLN A 1 276 ? -18.908 21.155 18.869 1.00 30.73 276 GLN A N 1
ATOM 2179 C CA . GLN A 1 276 ? -19.638 20.476 19.934 1.00 30.73 276 GLN A CA 1
ATOM 2180 C C . GLN A 1 276 ? -21.110 20.881 19.814 1.00 30.73 276 GLN A C 1
ATOM 2182 O O . GLN A 1 276 ? -21.513 21.953 20.270 1.00 30.73 276 GLN A O 1
ATOM 2187 N N . ASN A 1 277 ? -21.912 20.061 19.140 1.00 28.44 277 ASN A N 1
ATOM 2188 C CA . ASN A 1 277 ? -23.353 20.201 19.179 1.00 28.44 277 ASN A CA 1
ATOM 2189 C C . ASN A 1 277 ? -23.767 19.845 20.603 1.00 28.44 277 ASN A C 1
ATOM 2191 O O . ASN A 1 277 ? -23.893 18.679 20.962 1.00 28.44 277 ASN A O 1
ATOM 2195 N N . ASN A 1 278 ? -23.933 20.881 21.424 1.00 27.94 278 ASN A N 1
ATOM 2196 C CA . ASN A 1 278 ? -24.569 20.791 22.726 1.00 27.94 278 ASN A CA 1
ATOM 2197 C C . ASN A 1 278 ? -26.012 20.326 22.516 1.00 27.94 278 ASN A C 1
ATOM 2199 O O . ASN A 1 278 ? -26.929 21.146 22.409 1.00 27.94 278 ASN A O 1
ATOM 2203 N N . ILE A 1 279 ? -26.225 19.012 22.456 1.00 29.66 279 ILE A N 1
ATOM 2204 C CA . ILE A 1 279 ? -27.555 18.437 22.612 1.00 29.66 279 ILE A CA 1
ATOM 2205 C C . ILE A 1 279 ? -28.004 18.840 24.012 1.00 29.66 279 ILE A C 1
ATOM 2207 O O . ILE A 1 279 ? -27.500 18.361 25.027 1.00 29.66 279 ILE A O 1
ATOM 2211 N N . SER A 1 280 ? -28.917 19.807 24.066 1.00 24.20 280 SER A N 1
ATOM 2212 C CA . SER A 1 280 ? -29.495 20.284 25.312 1.00 24.20 280 SER A CA 1
ATOM 2213 C C . SER A 1 280 ? -30.451 19.205 25.812 1.00 24.20 280 SER A C 1
ATOM 2215 O O . SER A 1 280 ? -31.643 19.221 25.507 1.00 24.20 280 SER A O 1
ATOM 2217 N N . VAL A 1 281 ? -29.934 18.238 26.567 1.00 29.28 281 VAL A N 1
ATOM 2218 C CA . VAL A 1 281 ? -30.785 17.336 27.341 1.00 29.28 281 VAL A CA 1
ATOM 2219 C C . VAL A 1 281 ? -31.468 18.202 28.395 1.00 29.28 281 VAL A C 1
ATOM 2221 O O . VAL A 1 281 ? -30.824 18.707 29.315 1.00 29.28 281 VAL A O 1
ATOM 2224 N N . LYS A 1 282 ? -32.777 18.430 28.243 1.00 25.55 282 LYS A N 1
ATOM 2225 C CA . LYS A 1 282 ? -33.600 19.038 29.292 1.00 25.55 282 LYS A CA 1
ATOM 2226 C C . LYS A 1 282 ? -33.568 18.105 30.503 1.00 25.55 282 LYS A C 1
ATOM 2228 O O . LYS A 1 282 ? -34.331 17.146 30.572 1.00 25.55 282 LYS A O 1
ATOM 2233 N N . GLN A 1 283 ? -32.660 18.375 31.438 1.00 25.91 283 GLN A N 1
ATOM 2234 C CA . GLN A 1 283 ? -32.607 17.681 32.717 1.00 25.91 283 GLN A CA 1
ATOM 2235 C C . GLN A 1 283 ? -33.909 17.942 33.479 1.00 25.91 283 GLN A C 1
ATOM 2237 O O . GLN A 1 283 ? -34.274 19.089 33.742 1.00 25.91 283 GLN A O 1
ATOM 2242 N N . SER A 1 284 ? -34.604 16.866 33.842 1.00 24.94 284 SER A N 1
ATOM 2243 C CA . SER A 1 284 ? -35.567 16.904 34.944 1.00 24.94 284 SER A CA 1
ATOM 2244 C C . SER A 1 284 ? -34.792 16.882 36.270 1.00 24.94 284 SER A C 1
ATOM 2246 O O . SER A 1 284 ? -33.721 16.275 36.328 1.00 24.94 284 SER A O 1
ATOM 2248 N N . PRO A 1 285 ? -35.267 17.556 37.329 1.00 26.44 285 PRO A N 1
ATOM 2249 C CA . PRO A 1 285 ? -34.466 17.788 38.526 1.00 26.44 285 PRO A CA 1
ATOM 2250 C C . PRO A 1 285 ? -34.262 16.487 39.314 1.00 26.44 285 PRO A C 1
ATOM 2252 O O . PRO A 1 285 ? -35.212 15.921 39.852 1.00 26.44 285 PRO A O 1
ATOM 2255 N N . ILE A 1 286 ? -33.011 16.029 39.404 1.00 27.69 286 ILE A N 1
ATOM 2256 C CA . ILE A 1 286 ? -32.604 14.912 40.264 1.00 27.69 286 ILE A CA 1
ATOM 2257 C C . ILE A 1 286 ? -32.257 15.472 41.649 1.00 27.69 286 ILE A C 1
ATOM 2259 O O . ILE A 1 286 ? -31.473 16.415 41.786 1.00 27.69 286 ILE A O 1
ATOM 2263 N N . ALA A 1 287 ? -32.869 14.897 42.685 1.00 25.97 287 ALA A N 1
ATOM 2264 C CA . ALA A 1 287 ? -32.583 15.208 44.078 1.00 25.97 287 ALA A CA 1
ATOM 2265 C C . ALA A 1 287 ? -31.116 14.885 44.417 1.00 25.97 287 ALA A C 1
ATOM 2267 O O . ALA A 1 287 ? -30.605 13.823 44.069 1.00 25.97 287 ALA A O 1
ATOM 2268 N N . LYS A 1 288 ? -30.437 15.809 45.108 1.00 26.62 288 LYS A N 1
ATOM 2269 C CA . LYS A 1 288 ? -29.034 15.663 45.521 1.00 26.62 288 LYS A CA 1
ATOM 2270 C C . LYS A 1 288 ? -28.862 14.446 46.437 1.00 26.62 288 LYS A C 1
ATOM 2272 O O . LYS A 1 288 ? -29.303 14.478 47.583 1.00 26.62 288 LYS A O 1
ATOM 2277 N N . VAL A 1 289 ? -28.158 13.427 45.953 1.00 25.27 289 VAL A N 1
ATOM 2278 C CA . VAL A 1 289 ? -27.553 12.377 46.781 1.00 25.27 289 VAL A CA 1
ATOM 2279 C C . VAL A 1 289 ? -26.066 12.700 46.922 1.00 25.27 289 VAL A C 1
ATOM 2281 O O . VAL A 1 289 ? -25.400 13.042 45.949 1.00 25.27 289 VAL A O 1
ATOM 2284 N N . ASN A 1 290 ? -25.566 12.666 48.155 1.00 29.17 290 ASN A N 1
ATOM 2285 C CA . ASN A 1 290 ? -24.194 13.027 48.497 1.00 29.17 290 ASN A CA 1
ATOM 2286 C C . ASN A 1 290 ? -23.259 11.853 48.147 1.00 29.17 290 ASN A C 1
ATOM 2288 O O . ASN A 1 290 ? -23.360 10.798 48.771 1.00 29.17 290 ASN A O 1
ATOM 2292 N N . ILE A 1 291 ? -22.380 12.019 47.154 1.00 26.28 291 ILE A N 1
ATOM 2293 C CA . ILE A 1 291 ? -21.405 10.997 46.735 1.00 26.28 291 ILE A CA 1
ATOM 2294 C C . ILE A 1 291 ? -20.052 11.316 47.399 1.00 26.28 291 ILE A C 1
ATOM 2296 O O . ILE A 1 291 ? -19.594 12.456 47.278 1.00 26.28 291 ILE A O 1
ATOM 2300 N N . PRO A 1 292 ? -19.397 10.371 48.103 1.00 24.83 292 PRO A N 1
ATOM 2301 C CA . PRO A 1 292 ? -18.079 10.606 48.681 1.00 24.83 292 PRO A CA 1
ATOM 2302 C C . PRO A 1 292 ? -17.000 10.670 47.594 1.00 24.83 292 PRO A C 1
ATOM 2304 O O . PRO A 1 292 ? -17.024 9.915 46.624 1.00 24.83 292 PRO A O 1
ATOM 2307 N N . THR A 1 293 ? -16.030 11.561 47.782 1.00 25.45 293 THR A N 1
ATOM 2308 C CA . THR A 1 293 ? -14.884 11.772 46.888 1.00 25.45 293 THR A CA 1
ATOM 2309 C C . THR A 1 293 ? -14.039 10.493 46.735 1.00 25.45 293 THR A C 1
ATOM 2311 O O . THR A 1 293 ? -13.657 9.920 47.760 1.00 25.45 293 THR A O 1
ATOM 2314 N N . PRO A 1 294 ? -13.678 10.051 45.511 1.00 25.98 294 PRO A N 1
ATOM 2315 C CA . PRO A 1 294 ? -12.764 8.926 45.330 1.00 25.98 294 PRO A CA 1
ATOM 2316 C C . PRO A 1 294 ? -11.342 9.305 45.762 1.00 25.98 294 PRO A C 1
ATOM 2318 O O . PRO A 1 294 ? -10.829 10.359 45.385 1.00 25.98 294 PRO A O 1
ATOM 2321 N N . GLN A 1 295 ? -10.704 8.437 46.544 1.00 25.22 295 GLN A N 1
ATOM 2322 C CA . GLN A 1 295 ? -9.271 8.505 46.848 1.00 25.22 295 GLN A CA 1
ATOM 2323 C C . GLN A 1 295 ? -8.459 7.933 45.663 1.00 25.22 295 GLN A C 1
ATOM 2325 O O . GLN A 1 295 ? -8.925 6.983 45.030 1.00 25.22 295 GLN A O 1
ATOM 2330 N N . PRO A 1 296 ? -7.265 8.467 45.344 1.00 27.16 296 PRO A N 1
ATOM 2331 C CA . PRO A 1 296 ? -6.407 7.924 44.288 1.00 27.16 296 PRO A CA 1
ATOM 2332 C C . PRO A 1 296 ? -5.783 6.576 44.702 1.00 27.16 296 PRO A C 1
ATOM 2334 O O . PRO A 1 296 ? -5.369 6.410 45.847 1.00 27.16 296 PRO A O 1
ATOM 2337 N N . PHE A 1 297 ? -5.701 5.618 43.772 1.00 31.45 297 PHE A N 1
ATOM 2338 C CA . PHE A 1 297 ? -5.128 4.283 44.006 1.00 31.45 297 PHE A CA 1
ATOM 2339 C C . PHE A 1 297 ? -3.623 4.225 43.675 1.00 31.45 297 PHE A C 1
ATOM 2341 O O . PHE A 1 297 ? -3.181 4.800 42.680 1.00 31.45 297 PHE A O 1
ATOM 2348 N N . GLU A 1 298 ? -2.849 3.508 44.500 1.00 30.64 298 GLU A N 1
ATOM 2349 C CA . GLU A 1 298 ? -1.401 3.277 44.350 1.00 30.64 298 GLU A CA 1
ATOM 2350 C C . GLU A 1 298 ? -1.060 2.108 43.402 1.00 30.64 298 GLU A C 1
ATOM 2352 O O . GLU A 1 298 ? -1.729 1.073 43.374 1.00 30.64 298 GLU A O 1
ATOM 2357 N N . VAL A 1 299 ? 0.038 2.272 42.654 1.00 32.00 299 VAL A N 1
ATOM 2358 C CA . VAL A 1 299 ? 0.646 1.289 41.738 1.00 32.00 299 VAL A CA 1
ATOM 2359 C C . VAL A 1 299 ? 1.190 0.091 42.522 1.00 32.00 299 VAL A C 1
ATOM 2361 O O . VAL A 1 299 ? 1.958 0.266 43.466 1.00 32.00 299 VAL A O 1
ATOM 2364 N N . THR A 1 300 ? 0.861 -1.139 42.116 1.00 41.16 300 THR A N 1
ATOM 2365 C CA . THR A 1 300 ? 1.339 -2.359 42.788 1.00 41.16 300 THR A CA 1
ATOM 2366 C C . THR A 1 300 ? 2.252 -3.208 41.886 1.00 41.16 300 THR A C 1
ATOM 2368 O O . THR A 1 300 ? 1.797 -4.011 41.082 1.00 41.16 300 THR A O 1
ATOM 2371 N N . LYS A 1 301 ? 3.565 -3.064 42.141 1.00 45.88 301 LYS A N 1
ATOM 2372 C CA . LYS A 1 301 ? 4.712 -3.956 41.833 1.00 45.88 301 LYS A CA 1
ATOM 2373 C C . LYS A 1 301 ? 5.283 -4.032 40.398 1.00 45.88 301 LYS A C 1
ATOM 2375 O O . LYS A 1 301 ? 4.599 -4.298 39.417 1.00 45.88 301 LYS A O 1
ATOM 2380 N N . GLU A 1 302 ? 6.612 -3.887 40.337 1.00 42.12 302 GLU A N 1
ATOM 2381 C CA . GLU A 1 302 ? 7.473 -3.961 39.145 1.00 42.12 302 GLU A CA 1
ATOM 2382 C C . GLU A 1 302 ? 8.169 -5.336 39.037 1.00 42.12 302 GLU A C 1
ATOM 2384 O O . GLU A 1 302 ? 8.566 -5.904 40.058 1.00 42.12 302 GLU A O 1
ATOM 2389 N N . VAL A 1 303 ? 8.353 -5.865 37.817 1.00 42.34 303 VAL A N 1
ATOM 2390 C CA . VAL A 1 303 ? 9.094 -7.113 37.541 1.00 42.34 303 VAL A CA 1
ATOM 2391 C C . VAL A 1 303 ? 10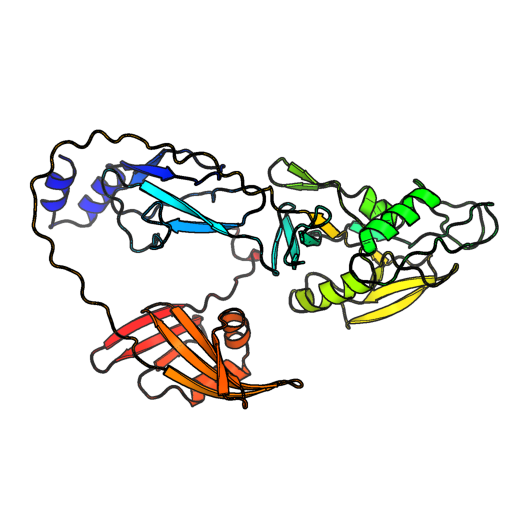.302 -6.810 36.646 1.00 42.34 303 VAL A C 1
ATOM 2393 O O . VAL A 1 303 ? 10.173 -6.335 35.517 1.00 42.34 303 VAL A O 1
ATOM 2396 N N . TYR A 1 304 ? 11.503 -7.080 37.158 1.00 41.25 304 TYR A N 1
ATOM 2397 C CA . TYR A 1 304 ? 12.766 -6.830 36.457 1.00 41.25 304 TYR A CA 1
ATOM 2398 C C . TYR A 1 304 ? 13.139 -8.024 35.568 1.00 41.25 304 TYR A C 1
ATOM 2400 O O . TYR A 1 304 ? 13.196 -9.153 36.050 1.00 41.25 304 TYR A O 1
ATOM 2408 N N . LEU A 1 305 ? 13.405 -7.780 34.279 1.00 39.84 305 LEU A N 1
ATOM 2409 C CA . LEU A 1 305 ? 13.651 -8.837 33.283 1.00 39.84 305 LEU A CA 1
ATOM 2410 C C . LEU A 1 305 ? 15.123 -8.992 32.877 1.00 39.84 305 LEU A C 1
ATOM 2412 O O . LEU A 1 305 ? 15.459 -9.853 32.059 1.00 39.84 305 LEU A O 1
ATOM 2416 N N . GLY A 1 306 ? 16.010 -8.192 33.468 1.00 39.22 306 GLY A N 1
ATOM 2417 C CA . GLY A 1 306 ? 17.443 -8.224 33.196 1.00 39.22 306 GLY A CA 1
ATOM 2418 C C . GLY A 1 306 ? 17.915 -7.184 32.180 1.00 39.22 306 GLY A C 1
ATOM 2419 O O . GLY A 1 306 ? 17.155 -6.367 31.659 1.00 39.22 306 GLY A O 1
ATOM 2420 N N . ASN A 1 307 ? 19.219 -7.235 31.920 1.00 41.75 307 ASN A N 1
ATOM 2421 C CA . ASN A 1 307 ? 19.932 -6.327 31.030 1.00 41.75 307 ASN A CA 1
ATOM 2422 C C . ASN A 1 307 ? 19.819 -6.836 29.581 1.00 41.75 307 ASN A C 1
ATOM 2424 O O . ASN A 1 307 ? 20.169 -7.992 29.305 1.00 41.75 307 ASN A O 1
ATOM 2428 N N . TRP A 1 308 ? 19.318 -6.003 28.665 1.00 45.00 308 TRP A N 1
ATOM 2429 C CA . TRP A 1 308 ? 19.182 -6.356 27.253 1.00 45.00 308 TRP A CA 1
ATOM 2430 C C . TRP A 1 308 ? 20.317 -5.744 26.429 1.00 45.00 308 TRP A C 1
ATOM 2432 O O . TRP A 1 308 ? 20.613 -4.556 26.546 1.00 45.00 308 TRP A O 1
ATOM 2442 N N . LYS A 1 309 ? 20.953 -6.589 25.610 1.00 40.44 309 LYS A N 1
ATOM 2443 C CA . LYS A 1 309 ? 21.958 -6.200 24.621 1.00 40.44 309 LYS A CA 1
ATOM 2444 C C . LYS A 1 309 ? 21.417 -6.524 23.239 1.00 40.44 309 LYS A C 1
ATOM 2446 O O . LYS A 1 309 ? 21.406 -7.693 22.853 1.00 40.44 309 LYS A O 1
ATOM 2451 N N . ASP A 1 310 ? 20.973 -5.496 22.537 1.00 37.16 310 ASP A N 1
ATOM 2452 C CA . ASP A 1 310 ? 20.876 -5.510 21.080 1.00 37.16 310 ASP A CA 1
ATOM 2453 C C . ASP A 1 310 ? 22.039 -4.669 20.533 1.00 37.16 310 ASP A C 1
ATOM 2455 O O . ASP A 1 310 ? 22.564 -3.822 21.257 1.00 37.16 310 ASP A O 1
ATOM 2459 N N . ASN A 1 311 ? 22.494 -4.929 19.308 1.00 34.94 311 ASN A N 1
ATOM 2460 C CA . ASN A 1 311 ? 23.810 -4.503 18.798 1.00 34.94 311 ASN A CA 1
ATOM 2461 C C . ASN A 1 311 ? 24.095 -2.984 18.835 1.00 34.94 311 ASN A C 1
ATOM 2463 O O . ASN A 1 311 ? 25.243 -2.602 18.626 1.00 34.94 311 ASN A O 1
ATOM 2467 N N . ASP A 1 312 ? 23.107 -2.147 19.163 1.00 36.09 312 ASP A N 1
ATOM 2468 C CA . ASP A 1 312 ? 23.227 -0.689 19.215 1.00 36.09 312 ASP A CA 1
ATOM 2469 C C . ASP A 1 312 ? 22.851 -0.044 20.571 1.00 36.09 312 ASP A C 1
ATOM 2471 O O . ASP A 1 312 ? 22.896 1.182 20.679 1.00 36.09 312 ASP A O 1
ATOM 2475 N N . TRP A 1 313 ? 22.482 -0.802 21.621 1.00 36.53 313 TRP A N 1
ATOM 2476 C CA . TRP A 1 313 ? 22.122 -0.203 22.922 1.00 36.53 313 TRP A CA 1
ATOM 2477 C C . TRP A 1 313 ? 22.146 -1.165 24.128 1.00 36.53 313 TRP A C 1
ATOM 2479 O O . TRP A 1 313 ? 21.743 -2.323 24.052 1.00 36.53 313 TRP A O 1
ATOM 2489 N N . ASP A 1 314 ? 22.604 -0.639 25.275 1.00 41.84 314 ASP A N 1
ATOM 2490 C CA . ASP A 1 314 ? 22.587 -1.289 26.595 1.00 41.84 314 ASP A CA 1
ATOM 2491 C C . ASP A 1 314 ? 21.466 -0.667 27.457 1.00 41.84 314 ASP A C 1
ATOM 2493 O O . ASP A 1 314 ? 21.618 0.464 27.936 1.00 41.84 314 ASP A O 1
ATOM 2497 N N . ALA A 1 315 ? 20.361 -1.388 27.680 1.00 45.19 315 ALA A N 1
ATOM 2498 C CA . ALA A 1 315 ? 19.278 -0.934 28.561 1.00 45.19 315 ALA A CA 1
ATOM 2499 C C . ALA A 1 315 ? 18.785 -2.031 29.520 1.00 45.19 315 ALA A C 1
ATOM 2501 O O . ALA A 1 315 ? 18.645 -3.202 29.162 1.00 45.19 315 ALA A O 1
ATOM 2502 N N . ASP A 1 316 ? 18.477 -1.625 30.748 1.00 46.09 316 ASP A N 1
ATOM 2503 C CA . ASP A 1 316 ? 17.732 -2.411 31.725 1.00 46.09 316 ASP A CA 1
ATOM 2504 C C . ASP A 1 316 ? 16.236 -2.347 31.400 1.00 46.09 316 ASP A C 1
ATOM 2506 O O . ASP A 1 316 ? 15.662 -1.259 31.316 1.00 46.09 316 ASP A O 1
ATOM 2510 N N . VAL A 1 317 ? 15.593 -3.504 31.224 1.00 46.31 317 VAL A N 1
ATOM 2511 C CA . VAL A 1 317 ? 14.172 -3.578 30.851 1.00 46.31 317 VAL A CA 1
ATOM 2512 C C . VAL A 1 317 ? 13.335 -4.020 32.051 1.00 46.31 317 VAL A C 1
ATOM 2514 O O . VAL A 1 317 ? 13.555 -5.086 32.633 1.00 46.31 317 VAL A O 1
ATOM 2517 N N . VAL A 1 318 ? 12.343 -3.203 32.407 1.00 48.62 318 VAL A N 1
ATOM 2518 C CA . VAL A 1 318 ? 11.370 -3.481 33.473 1.00 48.62 318 VAL A CA 1
ATOM 2519 C C . VAL A 1 318 ? 9.979 -3.553 32.864 1.00 48.62 318 VAL A C 1
ATOM 2521 O O . VAL A 1 318 ? 9.550 -2.605 32.209 1.00 48.62 318 VAL A O 1
ATOM 2524 N N . ILE A 1 319 ? 9.259 -4.651 33.105 1.00 50.62 319 ILE A N 1
ATOM 2525 C CA . ILE A 1 319 ? 7.824 -4.739 32.813 1.00 50.62 319 ILE A CA 1
ATOM 2526 C C . ILE A 1 319 ? 7.071 -4.648 34.135 1.00 50.62 319 ILE A C 1
ATOM 2528 O O . ILE A 1 319 ? 7.401 -5.325 35.106 1.00 50.62 319 ILE A O 1
ATOM 2532 N N . TYR A 1 320 ? 6.053 -3.801 34.188 1.00 46.50 320 TYR A N 1
ATOM 2533 C CA . TYR A 1 320 ? 5.251 -3.600 35.388 1.00 46.50 320 TYR A CA 1
ATOM 2534 C C . TYR A 1 320 ? 3.767 -3.527 35.044 1.00 46.50 320 TYR A C 1
ATOM 2536 O O . TYR A 1 320 ? 3.383 -3.197 33.918 1.00 46.50 320 TYR A O 1
ATOM 2544 N N . MET A 1 321 ? 2.924 -3.856 36.023 1.00 43.91 321 MET A N 1
ATOM 2545 C CA . MET A 1 321 ? 1.486 -3.655 35.893 1.00 43.91 321 MET A CA 1
ATOM 2546 C C . MET A 1 321 ? 1.163 -2.200 36.198 1.00 43.91 321 MET A C 1
ATOM 2548 O O . MET A 1 321 ? 1.415 -1.705 37.296 1.00 43.91 321 MET A O 1
ATOM 2552 N N . LYS A 1 322 ? 0.620 -1.504 35.201 1.00 42.66 322 LYS A N 1
ATOM 2553 C CA . LYS A 1 322 ? 0.195 -0.111 35.345 1.00 42.66 322 LYS A CA 1
ATOM 2554 C C . LYS A 1 322 ? -1.199 -0.016 35.972 1.00 42.66 322 LYS A C 1
ATOM 2556 O O . LYS A 1 322 ? -1.487 0.940 36.684 1.00 42.66 322 LYS A O 1
ATOM 2561 N N . ASP A 1 323 ? -2.033 -1.019 35.714 1.00 46.00 323 ASP A N 1
ATOM 2562 C CA . ASP A 1 323 ? -3.376 -1.225 36.255 1.00 46.00 323 ASP A CA 1
ATOM 2563 C C . ASP A 1 323 ? -3.738 -2.726 36.144 1.00 46.00 323 ASP A C 1
ATOM 2565 O O . ASP A 1 323 ? -2.925 -3.518 35.660 1.00 46.00 323 ASP A O 1
ATOM 2569 N N . LYS A 1 324 ? -4.928 -3.138 36.617 1.00 38.53 324 LYS A N 1
ATOM 2570 C CA . LYS A 1 324 ? -5.313 -4.562 36.739 1.00 38.53 324 LYS A CA 1
ATOM 2571 C C . LYS A 1 324 ? -5.185 -5.368 35.436 1.00 38.53 324 LYS A C 1
ATOM 2573 O O . LYS A 1 324 ? -5.020 -6.581 35.527 1.00 38.53 324 LYS A O 1
ATOM 2578 N N . ASN A 1 325 ? -5.234 -4.718 34.266 1.00 40.22 325 ASN A N 1
ATOM 2579 C CA . ASN A 1 325 ? -5.287 -5.389 32.964 1.00 40.22 325 ASN A CA 1
ATOM 2580 C C . ASN A 1 325 ? -4.259 -4.866 31.938 1.00 40.22 325 ASN A C 1
ATOM 2582 O O . ASN A 1 325 ? -4.297 -5.286 30.781 1.00 40.22 325 ASN A O 1
ATOM 2586 N N . ARG A 1 326 ? -3.326 -3.979 32.320 1.00 45.53 326 ARG A N 1
ATOM 2587 C CA . ARG A 1 326 ? -2.341 -3.403 31.390 1.00 45.53 326 ARG A CA 1
ATOM 2588 C C . ARG A 1 326 ? -0.903 -3.552 31.874 1.00 45.53 326 ARG A C 1
ATOM 2590 O O . ARG A 1 326 ? -0.491 -2.980 32.886 1.00 45.53 326 ARG A O 1
ATOM 2597 N N . LEU A 1 327 ? -0.117 -4.260 31.066 1.00 48.44 327 LEU A N 1
ATOM 2598 C CA . LEU A 1 327 ? 1.340 -4.293 31.161 1.00 48.44 327 LEU A CA 1
ATOM 2599 C C . LEU A 1 327 ? 1.926 -3.034 30.520 1.00 48.44 327 LEU A C 1
ATOM 2601 O O . LEU A 1 327 ? 1.489 -2.620 29.448 1.00 48.44 327 LEU A O 1
ATOM 2605 N N . SER A 1 328 ? 2.931 -2.454 31.164 1.00 50.56 328 SER A N 1
ATOM 2606 C CA . SER A 1 328 ? 3.735 -1.367 30.613 1.00 50.56 328 SER A CA 1
ATOM 2607 C C . SER A 1 328 ? 5.218 -1.693 30.753 1.00 50.56 328 SER A C 1
ATOM 2609 O O . SER A 1 328 ? 5.610 -2.472 31.626 1.00 50.56 328 SER A O 1
ATOM 2611 N N . MET A 1 329 ? 6.041 -1.137 29.867 1.00 55.34 329 MET A N 1
ATOM 2612 C CA . MET A 1 329 ? 7.470 -1.433 29.800 1.00 55.34 329 MET A CA 1
ATOM 2613 C C . MET A 1 329 ? 8.297 -0.159 29.893 1.00 55.34 329 MET A C 1
ATOM 2615 O O . MET A 1 329 ? 8.057 0.800 29.162 1.00 55.34 329 MET A O 1
ATOM 2619 N N . THR A 1 330 ? 9.307 -0.178 30.758 1.00 52.31 330 THR A N 1
ATOM 2620 C CA . THR A 1 330 ? 10.292 0.895 30.893 1.00 52.31 330 THR A CA 1
ATOM 2621 C C . THR A 1 330 ? 11.675 0.392 30.502 1.00 52.31 330 THR A C 1
ATOM 2623 O O . THR A 1 330 ? 12.147 -0.620 31.020 1.00 52.31 330 THR A O 1
ATOM 2626 N N . TYR A 1 331 ? 12.346 1.148 29.641 1.00 47.97 331 TYR A N 1
ATOM 2627 C CA . TYR A 1 331 ? 13.767 1.032 29.334 1.00 47.97 331 TYR A CA 1
ATOM 2628 C C . TYR A 1 331 ? 14.538 1.986 30.242 1.00 47.97 331 TYR A C 1
ATOM 2630 O O . TYR A 1 331 ? 14.216 3.171 30.274 1.00 47.97 331 TYR A O 1
ATOM 2638 N N . SER A 1 332 ? 15.529 1.494 30.978 1.00 50.34 332 SER A N 1
ATOM 2639 C CA . SER A 1 332 ? 16.467 2.324 31.740 1.00 50.34 332 SER A CA 1
ATOM 2640 C C . SER A 1 332 ? 17.846 2.234 31.094 1.00 50.34 332 SER A C 1
ATOM 2642 O O . SER A 1 332 ? 18.438 1.160 31.037 1.00 50.34 332 SER A O 1
ATOM 2644 N N . PHE A 1 333 ? 18.352 3.348 30.578 1.00 47.28 333 PHE A N 1
ATOM 2645 C CA . PHE A 1 333 ? 19.640 3.406 29.889 1.00 47.28 333 PHE A CA 1
ATOM 2646 C C . PHE A 1 333 ? 20.778 3.706 30.876 1.00 47.28 333 PHE A C 1
ATOM 2648 O O . PHE A 1 333 ? 20.552 4.195 31.985 1.00 47.28 333 PHE A O 1
ATOM 2655 N N . ARG A 1 334 ? 22.032 3.434 30.483 1.00 45.97 334 ARG A N 1
ATOM 2656 C CA . ARG A 1 334 ? 23.217 3.651 31.347 1.00 45.97 334 ARG A CA 1
ATOM 2657 C C . ARG A 1 334 ? 23.439 5.105 31.770 1.00 45.97 334 ARG A C 1
ATOM 2659 O O . ARG A 1 334 ? 24.137 5.345 32.750 1.00 45.97 334 ARG A O 1
ATOM 2666 N N . ASP A 1 335 ? 22.863 6.056 31.045 1.00 46.59 335 ASP A N 1
ATOM 2667 C CA . ASP A 1 335 ? 22.880 7.480 31.390 1.00 46.59 335 ASP A CA 1
ATOM 2668 C C . ASP A 1 335 ? 21.836 7.857 32.463 1.00 46.59 335 ASP A C 1
ATOM 2670 O O . ASP A 1 335 ? 21.751 9.016 32.867 1.00 46.59 335 ASP A O 1
ATOM 2674 N N . GLY A 1 336 ? 21.058 6.882 32.947 1.00 44.19 336 GLY A N 1
ATOM 2675 C CA . GLY A 1 336 ? 20.007 7.061 33.944 1.00 44.19 336 GLY A CA 1
ATOM 2676 C C . GLY A 1 336 ? 18.660 7.499 33.365 1.00 44.19 336 GLY A C 1
ATOM 2677 O O . GLY A 1 336 ? 17.700 7.642 34.127 1.00 44.19 336 GLY A O 1
ATOM 2678 N N . SER A 1 337 ? 18.552 7.698 32.047 1.00 45.44 337 SER A N 1
ATOM 2679 C CA . SER A 1 337 ? 17.283 8.026 31.402 1.00 45.44 337 SER A CA 1
ATOM 2680 C C . SER A 1 337 ? 16.331 6.827 31.417 1.00 45.44 337 SER A C 1
ATOM 2682 O O . SER A 1 337 ? 16.738 5.673 31.267 1.00 45.44 337 SER A O 1
ATOM 2684 N N . LYS A 1 338 ? 15.040 7.107 31.634 1.00 48.53 338 LYS A N 1
ATOM 2685 C CA . LYS A 1 338 ? 13.963 6.112 31.625 1.00 48.53 338 LYS A CA 1
ATOM 2686 C C . LYS A 1 338 ? 12.956 6.447 30.536 1.00 48.53 338 LYS A C 1
ATOM 2688 O O . LYS A 1 338 ? 12.446 7.565 30.502 1.00 48.53 338 LYS A O 1
ATOM 2693 N N . VAL A 1 339 ? 12.638 5.482 29.682 1.00 47.03 339 VAL A N 1
ATOM 2694 C CA . VAL A 1 339 ? 11.645 5.631 28.610 1.00 47.03 339 VAL A CA 1
ATOM 2695 C C . VAL A 1 339 ? 10.572 4.570 28.780 1.00 47.03 339 VAL A C 1
ATOM 2697 O O . VAL A 1 339 ? 10.877 3.382 28.758 1.00 47.03 339 VAL A O 1
ATOM 2700 N N . VAL A 1 340 ? 9.315 4.989 28.936 1.00 46.78 340 VAL A N 1
ATOM 2701 C CA . VAL A 1 340 ? 8.164 4.079 28.884 1.00 46.78 340 VAL A CA 1
ATOM 2702 C C . VAL A 1 340 ? 7.795 3.877 27.421 1.00 46.78 340 VAL A C 1
ATOM 2704 O O . VAL A 1 340 ? 7.500 4.849 26.728 1.00 46.78 340 VAL A O 1
ATOM 2707 N N . ASN A 1 341 ? 7.841 2.641 26.934 1.00 51.41 341 ASN A N 1
ATOM 2708 C CA . ASN A 1 341 ? 7.489 2.344 25.553 1.00 51.41 341 ASN A CA 1
ATOM 2709 C C . ASN A 1 341 ? 6.846 0.953 25.439 1.00 51.41 341 ASN A C 1
ATOM 2711 O O . ASN A 1 341 ? 7.507 -0.084 25.490 1.00 51.41 341 ASN A O 1
ATOM 2715 N N . ASP A 1 342 ? 5.530 0.976 25.232 1.00 51.00 342 ASP A N 1
ATOM 2716 C CA . ASP A 1 342 ? 4.668 -0.203 25.186 1.00 51.00 342 ASP A CA 1
ATOM 2717 C C . ASP A 1 342 ? 4.623 -0.862 23.781 1.00 51.00 342 ASP A C 1
ATOM 2719 O O . ASP A 1 342 ? 4.064 -1.947 23.620 1.00 51.00 342 ASP A O 1
ATOM 2723 N N . TYR A 1 343 ? 5.256 -0.248 22.766 1.00 45.69 343 TYR A N 1
ATOM 2724 C CA . TYR A 1 343 ? 5.231 -0.651 21.345 1.00 45.69 343 TYR A CA 1
ATOM 2725 C C . TYR A 1 343 ? 5.787 -2.061 21.094 1.00 45.69 343 TYR A C 1
ATOM 2727 O O . TYR A 1 343 ? 5.277 -2.801 20.252 1.00 45.69 343 TYR A O 1
ATOM 2735 N N . TYR A 1 344 ? 6.815 -2.464 21.846 1.00 43.47 344 TYR A N 1
ATOM 2736 C CA . TYR A 1 344 ? 7.492 -3.751 21.653 1.00 43.47 344 TYR A CA 1
ATOM 2737 C C . TYR A 1 344 ? 6.996 -4.863 22.582 1.00 43.47 344 TYR A C 1
ATOM 2739 O O . TYR A 1 344 ? 7.425 -6.003 22.415 1.00 43.47 344 TYR A O 1
ATOM 2747 N N . ILE A 1 345 ? 6.069 -4.588 23.512 1.00 53.00 345 ILE A N 1
ATOM 2748 C CA . ILE A 1 345 ? 5.593 -5.578 24.498 1.00 53.00 345 ILE A CA 1
ATOM 2749 C C . ILE A 1 345 ? 5.105 -6.851 23.801 1.00 53.00 345 ILE A C 1
ATOM 2751 O O . ILE A 1 345 ? 5.509 -7.951 24.168 1.00 53.00 345 ILE A O 1
ATOM 2755 N N . GLN A 1 346 ? 4.310 -6.713 22.738 1.00 49.81 346 GLN A N 1
ATOM 2756 C CA . GLN A 1 346 ? 3.771 -7.862 22.006 1.00 49.81 346 GLN A CA 1
ATOM 2757 C C . GLN A 1 346 ? 4.836 -8.603 21.182 1.00 49.81 346 GLN A C 1
ATOM 2759 O O . GLN A 1 346 ? 4.792 -9.825 21.075 1.00 49.81 346 GLN A O 1
ATOM 2764 N N . GLN A 1 347 ? 5.825 -7.902 20.616 1.00 45.84 347 GLN A N 1
ATOM 2765 C CA . GLN A 1 347 ? 6.926 -8.548 19.884 1.00 45.84 347 GLN A CA 1
ATOM 2766 C C . GLN A 1 347 ? 7.857 -9.320 20.832 1.00 45.84 347 GLN A C 1
ATOM 2768 O O . GLN A 1 347 ? 8.296 -10.426 20.519 1.00 45.84 347 GLN A O 1
ATOM 2773 N N . ILE A 1 348 ? 8.091 -8.767 22.023 1.00 46.47 348 ILE A N 1
ATOM 2774 C CA . ILE A 1 348 ? 8.913 -9.345 23.088 1.00 46.47 348 ILE A CA 1
ATOM 2775 C C . ILE A 1 348 ? 8.217 -10.571 23.702 1.00 46.47 348 ILE A C 1
ATOM 2777 O O . ILE A 1 348 ? 8.849 -11.618 23.826 1.00 46.47 348 ILE A O 1
ATOM 2781 N N . LEU A 1 349 ? 6.907 -10.506 23.977 1.00 48.28 349 LEU A N 1
ATOM 2782 C CA . LEU A 1 349 ? 6.111 -11.651 24.454 1.00 48.28 349 LEU A CA 1
ATOM 2783 C C . LEU A 1 349 ? 5.986 -12.788 23.421 1.00 48.28 349 LEU A C 1
ATOM 2785 O O . LEU A 1 349 ? 5.770 -13.935 23.799 1.00 48.28 349 LEU A O 1
ATOM 2789 N N . ASN A 1 350 ? 6.168 -12.506 22.128 1.00 45.53 350 ASN A N 1
ATOM 2790 C CA . ASN A 1 350 ? 6.188 -13.529 21.075 1.00 45.53 350 ASN A CA 1
ATOM 2791 C C . ASN A 1 350 ? 7.561 -14.213 20.902 1.00 45.53 350 ASN A C 1
ATOM 2793 O O . ASN A 1 350 ? 7.674 -15.202 20.171 1.00 45.53 350 ASN A O 1
ATOM 2797 N N . SER A 1 351 ? 8.613 -13.738 21.580 1.00 44.72 351 SER A N 1
ATOM 2798 C CA . SER A 1 351 ? 9.938 -14.363 21.546 1.00 44.72 351 SER A CA 1
ATOM 2799 C C . SER A 1 351 ? 10.019 -15.554 22.505 1.00 44.72 351 SER A C 1
ATOM 2801 O O . SER A 1 351 ? 9.932 -15.408 23.724 1.00 44.72 351 SER A O 1
ATOM 2803 N N . LYS A 1 352 ? 10.290 -16.755 21.971 1.00 46.72 352 LYS A N 1
ATOM 2804 C CA . LYS A 1 352 ? 10.481 -17.983 22.775 1.00 46.72 352 LYS A CA 1
ATOM 2805 C C . LYS A 1 352 ? 11.578 -17.850 23.842 1.00 46.72 352 LYS A C 1
ATOM 2807 O O . LYS A 1 352 ? 11.488 -18.483 24.888 1.00 46.72 352 LYS A O 1
ATOM 2812 N N . ALA A 1 353 ? 12.611 -17.046 23.586 1.00 42.97 353 ALA A N 1
ATOM 2813 C CA . ALA A 1 353 ? 13.702 -16.821 24.536 1.00 42.97 353 ALA A CA 1
ATOM 2814 C C . ALA A 1 353 ? 13.283 -15.915 25.706 1.00 42.97 353 ALA A C 1
ATOM 2816 O O . ALA A 1 353 ? 13.759 -16.102 26.825 1.00 42.97 353 ALA A O 1
ATOM 2817 N N . VAL A 1 354 ? 12.382 -14.963 25.451 1.00 46.78 354 VAL A N 1
ATOM 2818 C CA . VAL A 1 354 ? 11.810 -14.077 26.470 1.00 46.78 354 VAL A CA 1
ATOM 2819 C C . VAL A 1 354 ? 10.838 -14.849 27.344 1.00 46.78 354 VAL A C 1
ATOM 2821 O O . VAL A 1 354 ? 10.960 -14.773 28.557 1.00 46.78 354 VAL A O 1
ATOM 2824 N N . LEU A 1 355 ? 9.944 -15.643 26.747 1.00 47.91 355 LEU A N 1
ATOM 2825 C CA . LEU A 1 355 ? 8.994 -16.477 27.489 1.00 47.91 355 LEU A CA 1
ATOM 2826 C C . LEU A 1 355 ? 9.715 -17.416 28.463 1.00 47.91 355 LEU A C 1
ATOM 2828 O O . LEU A 1 355 ? 9.359 -17.454 29.632 1.00 47.91 355 LEU A O 1
ATOM 2832 N N . LYS A 1 356 ? 10.809 -18.055 28.025 1.00 48.38 356 LYS A N 1
ATOM 2833 C CA . LYS A 1 356 ? 11.631 -18.916 28.887 1.00 48.38 356 LYS A CA 1
ATOM 2834 C C . LYS A 1 356 ? 12.308 -18.158 30.040 1.00 48.38 356 LYS A C 1
ATOM 2836 O O . LYS A 1 356 ? 12.341 -18.641 31.161 1.00 48.38 356 LYS A O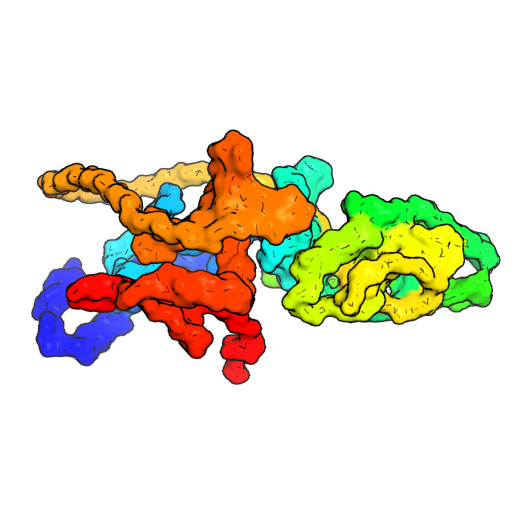 1
ATOM 2841 N N . ARG A 1 357 ? 12.838 -16.954 29.796 1.00 46.81 357 ARG A N 1
ATOM 2842 C CA . ARG A 1 357 ? 13.423 -16.122 30.869 1.00 46.81 357 ARG A CA 1
ATOM 2843 C C . ARG A 1 357 ? 12.369 -15.549 31.808 1.00 46.81 357 ARG A C 1
ATOM 2845 O O . ARG A 1 357 ? 12.665 -15.333 32.977 1.00 46.81 357 ARG A O 1
ATOM 2852 N N . PHE A 1 358 ? 11.173 -15.281 31.294 1.00 48.34 358 PHE A N 1
ATOM 2853 C CA . PHE A 1 358 ? 10.020 -14.898 32.091 1.00 48.34 358 PHE A CA 1
ATOM 2854 C C . PHE A 1 358 ? 9.672 -16.064 33.022 1.00 48.34 358 PHE A C 1
ATOM 2856 O O . PHE A 1 358 ? 9.727 -15.876 34.228 1.00 48.34 358 PHE A O 1
ATOM 2863 N N . GLU A 1 359 ? 9.480 -17.274 32.476 1.00 50.06 359 GLU A N 1
ATOM 2864 C CA . GLU A 1 359 ? 9.264 -18.542 33.199 1.00 50.06 359 GLU A CA 1
ATOM 2865 C C . GLU A 1 359 ? 10.302 -18.814 34.298 1.00 50.06 359 GLU A C 1
ATOM 2867 O O . GLU A 1 359 ? 9.926 -19.178 35.408 1.00 50.06 359 GLU A O 1
ATOM 2872 N N . ASP A 1 360 ? 11.589 -18.586 34.028 1.00 48.28 360 ASP A N 1
ATOM 2873 C CA . ASP A 1 360 ? 12.660 -18.811 35.008 1.00 48.28 360 ASP A CA 1
ATOM 2874 C C . ASP A 1 360 ? 12.653 -17.788 36.173 1.00 48.28 360 ASP A C 1
ATOM 2876 O O . ASP A 1 360 ? 13.279 -18.030 37.206 1.00 48.28 360 ASP A O 1
ATOM 2880 N N . ASN A 1 361 ? 11.969 -16.642 36.026 1.00 42.41 361 ASN A N 1
ATOM 2881 C CA . ASN A 1 361 ? 11.941 -15.543 37.007 1.00 42.41 361 ASN A CA 1
ATOM 2882 C C . ASN A 1 361 ? 10.564 -15.296 37.648 1.00 42.41 361 ASN A C 1
ATOM 2884 O O . ASN A 1 361 ? 10.463 -14.494 38.583 1.00 42.41 361 ASN A O 1
ATOM 2888 N N . ILE A 1 362 ? 9.502 -15.968 37.192 1.00 42.72 362 ILE A N 1
ATOM 2889 C CA . ILE A 1 362 ? 8.216 -15.959 37.894 1.00 42.72 362 ILE A CA 1
ATOM 2890 C C . ILE A 1 362 ? 8.287 -16.900 39.104 1.00 42.72 362 ILE A C 1
ATOM 2892 O O . ILE A 1 362 ? 8.460 -18.106 38.974 1.00 42.72 362 ILE A O 1
ATOM 2896 N N . GLY A 1 363 ? 8.175 -16.329 40.308 1.00 44.78 363 GLY A N 1
ATOM 2897 C CA . GLY A 1 363 ? 8.090 -17.092 41.558 1.00 44.78 363 GLY A CA 1
ATOM 2898 C C . GLY A 1 363 ? 6.769 -17.862 41.709 1.00 44.78 363 GLY A C 1
ATOM 2899 O O . GLY A 1 363 ? 5.901 -17.791 40.845 1.00 44.78 363 GLY A O 1
ATOM 2900 N N . GLU A 1 364 ? 6.584 -18.528 42.856 1.00 38.38 364 GLU A N 1
ATOM 2901 C CA . GLU A 1 364 ? 5.479 -19.464 43.188 1.00 38.38 364 GLU A CA 1
ATOM 2902 C C . GLU A 1 364 ? 4.030 -18.936 43.030 1.00 38.38 364 GLU A C 1
ATOM 2904 O O . GLU A 1 364 ? 3.078 -19.674 43.264 1.00 38.38 364 GLU A O 1
ATOM 2909 N N . TYR A 1 365 ? 3.841 -17.677 42.633 1.00 36.09 365 TYR A N 1
ATOM 2910 C CA . TYR A 1 365 ? 2.550 -16.980 42.567 1.00 36.09 365 TYR A CA 1
ATOM 2911 C C . TYR A 1 365 ? 2.040 -16.746 41.129 1.00 36.09 365 TYR A C 1
ATOM 2913 O O . TYR A 1 365 ? 1.007 -16.107 40.927 1.00 36.09 365 TYR A O 1
ATOM 2921 N N . TYR A 1 366 ? 2.741 -17.258 40.112 1.00 44.91 366 TYR A N 1
ATOM 2922 C CA . TYR A 1 366 ? 2.394 -17.050 38.703 1.00 44.91 366 TYR A CA 1
ATOM 2923 C C . TYR A 1 366 ? 2.488 -18.358 37.911 1.00 44.91 366 TYR A C 1
ATOM 2925 O O . TYR A 1 366 ? 3.442 -19.116 38.078 1.00 44.91 366 TYR A O 1
ATOM 2933 N N . THR A 1 367 ? 1.543 -18.605 36.996 1.00 38.97 367 THR A N 1
ATOM 2934 C CA . THR A 1 367 ? 1.659 -19.706 36.021 1.00 38.97 367 THR A CA 1
ATOM 2935 C C . THR A 1 367 ? 1.329 -19.220 34.614 1.00 38.97 367 THR A C 1
ATOM 2937 O O . THR A 1 367 ? 0.273 -18.623 34.392 1.00 38.97 367 THR A O 1
ATOM 2940 N N . LEU A 1 368 ? 2.205 -19.513 33.655 1.00 41.12 368 LEU A N 1
ATOM 2941 C CA . LEU A 1 368 ? 1.991 -19.246 32.234 1.00 41.12 368 LEU A CA 1
ATOM 2942 C C . LEU A 1 368 ? 1.516 -20.528 31.530 1.00 41.12 368 LEU A C 1
ATOM 2944 O O . LEU A 1 368 ? 2.250 -21.514 31.482 1.00 41.12 368 LEU A O 1
ATOM 2948 N N . ASP A 1 369 ? 0.304 -20.519 30.966 1.00 41.91 369 ASP A N 1
ATOM 2949 C CA . ASP A 1 369 ? -0.207 -21.621 30.143 1.00 41.91 369 ASP A CA 1
ATOM 2950 C C . ASP A 1 369 ? 0.062 -21.343 28.658 1.00 41.91 369 ASP A C 1
ATOM 2952 O O . ASP A 1 369 ? -0.639 -20.592 27.972 1.00 41.91 369 ASP A O 1
ATOM 2956 N N . ILE A 1 370 ? 1.114 -21.984 28.150 1.00 33.53 370 ILE A N 1
ATOM 2957 C CA . ILE A 1 370 ? 1.592 -21.830 26.772 1.00 33.53 370 ILE A CA 1
ATOM 2958 C C . ILE A 1 370 ? 0.593 -22.414 25.754 1.00 33.53 370 ILE A C 1
ATOM 2960 O O . ILE A 1 370 ? 0.597 -22.006 24.589 1.00 33.53 370 ILE A O 1
ATOM 2964 N N . LYS A 1 371 ? -0.270 -23.362 26.155 1.00 35.28 371 LYS A N 1
ATOM 2965 C CA . LYS A 1 371 ? -1.260 -23.970 25.250 1.00 35.28 371 LYS A CA 1
ATOM 2966 C C . LYS A 1 371 ? -2.453 -23.052 25.028 1.00 35.28 371 LYS A C 1
ATOM 2968 O O . LYS A 1 371 ? -2.957 -23.002 23.909 1.00 35.28 371 LYS A O 1
ATOM 2973 N N . THR A 1 372 ? -2.875 -22.319 26.054 1.00 36.56 372 THR A N 1
ATOM 2974 C CA . THR A 1 372 ? -4.016 -21.395 25.961 1.00 36.56 372 THR A CA 1
ATOM 2975 C C . THR A 1 372 ? -3.605 -19.944 25.711 1.00 36.56 372 THR A C 1
ATOM 2977 O O . THR A 1 372 ? -4.463 -19.117 25.420 1.00 36.56 372 THR A O 1
ATOM 2980 N N . SER A 1 373 ? -2.301 -19.635 25.729 1.00 40.03 373 SER A N 1
ATOM 2981 C CA . SER A 1 373 ? -1.775 -18.260 25.674 1.00 40.03 373 SER A CA 1
ATOM 2982 C C . SER A 1 373 ? -2.321 -17.397 26.819 1.00 40.03 373 SER A C 1
ATOM 2984 O O . SER A 1 373 ? -2.612 -16.219 26.645 1.00 40.03 373 SER A O 1
ATOM 2986 N N . GLU A 1 374 ? -2.484 -17.987 28.000 1.00 40.22 374 GLU A N 1
ATOM 2987 C CA . GLU A 1 374 ? -3.027 -17.317 29.182 1.00 40.22 374 GLU A CA 1
ATOM 2988 C C . GLU A 1 374 ? -1.951 -17.224 30.265 1.00 40.22 374 GLU A C 1
ATOM 2990 O O . GLU A 1 374 ? -1.413 -18.236 30.715 1.00 40.22 374 GLU A O 1
ATOM 2995 N N . LEU A 1 375 ? -1.650 -16.006 30.712 1.00 44.00 375 LEU A N 1
ATOM 2996 C CA . LEU A 1 375 ? -0.898 -15.773 31.939 1.00 44.00 375 LEU A CA 1
ATOM 2997 C C . LEU A 1 375 ? -1.900 -15.669 33.094 1.00 44.00 375 LEU A C 1
ATOM 2999 O O . LEU A 1 375 ? -2.747 -14.775 33.108 1.00 44.00 375 LEU A O 1
ATOM 3003 N N . LYS A 1 376 ? -1.817 -16.594 34.053 1.00 42.81 376 LYS A N 1
ATOM 3004 C CA . LYS A 1 376 ? -2.713 -16.654 35.215 1.00 42.81 376 LYS A CA 1
ATOM 3005 C C . LYS A 1 376 ? -1.993 -16.140 36.460 1.00 42.81 376 LYS A C 1
ATOM 3007 O O . LYS A 1 376 ? -0.873 -16.567 36.754 1.00 42.81 376 LYS A O 1
ATOM 3012 N N . LEU A 1 377 ? -2.643 -15.214 37.165 1.00 41.19 377 LEU A N 1
ATOM 3013 C CA . LEU A 1 377 ? -2.130 -14.555 38.368 1.00 41.19 377 LEU A CA 1
ATOM 3014 C C . LEU A 1 377 ? -2.824 -15.126 39.617 1.00 41.19 377 LEU A C 1
ATOM 3016 O O . LEU A 1 377 ? -4.058 -15.173 39.663 1.00 41.19 377 LEU A O 1
ATOM 3020 N N . TYR A 1 378 ? -2.044 -15.517 40.629 1.00 39.34 378 TYR A N 1
ATOM 3021 C CA . TYR A 1 378 ? -2.542 -16.038 41.908 1.00 39.34 378 TYR A CA 1
ATOM 3022 C C . TYR A 1 378 ? -1.974 -15.230 43.084 1.00 39.34 378 TYR A C 1
ATOM 3024 O O . TYR A 1 378 ? -0.811 -14.831 43.059 1.00 39.34 378 TYR A O 1
ATOM 3032 N N . ASP A 1 379 ? -2.761 -15.019 44.141 1.00 38.19 379 ASP A N 1
ATOM 3033 C CA . ASP A 1 379 ? -2.247 -14.599 45.454 1.00 38.19 379 ASP A CA 1
ATOM 3034 C C . ASP A 1 379 ? -2.451 -15.702 46.507 1.00 38.19 379 ASP A C 1
ATOM 3036 O O . ASP A 1 379 ? -2.813 -16.836 46.191 1.00 38.19 379 ASP A O 1
ATOM 3040 N N . ARG A 1 380 ? -2.159 -15.385 47.777 1.00 31.20 380 ARG A N 1
ATOM 3041 C CA . ARG A 1 380 ? -2.302 -16.314 48.911 1.00 31.20 380 ARG A CA 1
ATOM 3042 C C . ARG A 1 380 ? -3.760 -16.679 49.236 1.00 31.20 380 ARG A C 1
ATOM 3044 O O . ARG A 1 380 ? -3.955 -17.582 50.045 1.00 31.20 380 ARG A O 1
ATOM 3051 N N . GLU A 1 381 ? -4.746 -16.011 48.640 1.00 34.66 381 GLU A N 1
ATOM 3052 C CA . GLU A 1 381 ? -6.180 -16.210 48.880 1.00 34.66 381 GLU A CA 1
ATOM 3053 C C . GLU A 1 381 ? -6.929 -16.781 47.659 1.00 34.66 381 GLU A C 1
ATOM 3055 O O . GLU A 1 381 ? -8.012 -17.342 47.827 1.00 34.66 381 GLU A O 1
ATOM 3060 N N . GLY A 1 382 ? -6.355 -16.737 46.450 1.00 44.06 382 GLY A N 1
ATOM 3061 C CA . GLY A 1 382 ? -6.903 -17.414 45.272 1.00 44.06 382 GLY A CA 1
ATOM 3062 C C . GLY A 1 382 ? -6.578 -16.758 43.926 1.00 44.06 382 GLY A C 1
ATOM 3063 O O . GLY A 1 382 ? -5.630 -15.991 43.781 1.00 44.06 382 GLY A O 1
ATOM 3064 N N . TYR A 1 383 ? -7.350 -17.134 42.900 1.00 38.62 383 TYR A N 1
ATOM 3065 C CA . TYR A 1 383 ? -7.221 -16.667 41.512 1.00 38.62 383 TYR A CA 1
ATOM 3066 C C . TYR A 1 383 ? -7.678 -15.207 41.363 1.00 38.62 383 TYR A C 1
ATOM 3068 O O . TYR A 1 383 ? -8.796 -14.877 41.758 1.00 38.62 383 TYR A O 1
ATOM 3076 N N . ILE A 1 384 ? -6.842 -14.353 40.758 1.00 43.88 384 ILE A N 1
ATOM 3077 C CA . ILE A 1 384 ? -7.094 -12.902 40.686 1.00 43.88 384 ILE A CA 1
ATOM 3078 C C . ILE A 1 384 ? -7.467 -12.435 39.273 1.00 43.88 384 ILE A C 1
ATOM 3080 O O . ILE A 1 384 ? -8.336 -11.579 39.129 1.00 43.88 384 ILE A O 1
ATOM 3084 N N . SER A 1 385 ? -6.800 -12.940 38.226 1.00 34.28 385 SER A N 1
ATOM 3085 C CA . SER A 1 385 ? -7.054 -12.531 36.834 1.00 34.28 385 SER A CA 1
ATOM 3086 C C . SER A 1 385 ? -6.359 -13.458 35.822 1.00 34.28 385 SER A C 1
ATOM 3088 O O . SER A 1 385 ? -5.311 -14.044 36.116 1.00 34.28 385 SER A O 1
ATOM 3090 N N . THR A 1 386 ? -6.923 -13.567 34.614 1.00 36.06 386 THR A N 1
ATOM 3091 C CA . THR A 1 386 ? -6.277 -14.172 33.439 1.00 36.06 386 THR A CA 1
ATOM 3092 C C . THR A 1 386 ? -5.938 -13.068 32.451 1.00 36.06 386 THR A C 1
ATOM 3094 O O . THR A 1 386 ? -6.828 -12.455 31.866 1.00 36.06 386 THR A O 1
ATOM 3097 N N . LEU A 1 387 ? -4.649 -12.873 32.189 1.00 37.84 387 LEU A N 1
ATOM 3098 C CA . LEU A 1 387 ? -4.197 -12.067 31.067 1.00 37.84 387 LEU A CA 1
ATOM 3099 C C . LEU A 1 387 ? -4.094 -12.975 29.834 1.00 37.84 387 LEU A C 1
ATOM 3101 O O . LEU A 1 387 ? -3.210 -13.831 29.750 1.00 37.84 387 LEU A O 1
ATOM 3105 N N . ARG A 1 388 ? -4.998 -12.811 28.865 1.00 34.31 388 ARG A N 1
ATOM 3106 C CA . ARG A 1 388 ? -4.875 -13.481 27.563 1.00 34.31 388 ARG A CA 1
ATOM 3107 C C . ARG A 1 388 ? -3.821 -12.775 26.721 1.00 34.31 388 ARG A C 1
ATOM 3109 O O . ARG A 1 388 ? -4.007 -11.639 26.295 1.00 34.31 388 ARG A O 1
ATOM 3116 N N . ILE A 1 389 ? -2.730 -13.473 26.438 1.00 38.84 389 ILE A N 1
ATOM 3117 C CA . ILE A 1 389 ? -1.801 -13.112 25.374 1.00 38.84 389 ILE A CA 1
ATOM 3118 C C . ILE A 1 389 ? -2.531 -13.418 24.065 1.00 38.84 389 ILE A C 1
ATOM 3120 O O . ILE A 1 389 ? -2.650 -14.570 23.649 1.00 38.84 389 ILE A O 1
ATOM 3124 N N . ILE A 1 390 ? -3.086 -12.384 23.434 1.00 31.81 390 ILE A N 1
ATOM 3125 C CA . ILE A 1 390 ? -3.809 -12.533 22.172 1.00 31.81 390 ILE A CA 1
ATOM 3126 C C . ILE A 1 390 ? -2.788 -12.888 21.084 1.00 31.81 390 ILE A C 1
ATOM 3128 O O . ILE A 1 390 ? -2.148 -12.016 20.496 1.00 31.81 390 ILE A O 1
ATOM 3132 N N . ARG A 1 391 ? -2.635 -14.183 20.787 1.00 30.23 391 ARG A N 1
ATOM 3133 C CA . ARG A 1 391 ? -2.055 -14.609 19.510 1.00 30.23 391 ARG A CA 1
ATOM 3134 C C . ARG A 1 391 ? -2.964 -14.062 18.414 1.00 30.23 391 ARG A C 1
ATOM 3136 O O . ARG A 1 391 ? -4.142 -14.408 18.388 1.00 30.23 391 ARG A O 1
ATOM 3143 N N . LYS A 1 392 ? -2.439 -13.228 17.508 1.00 31.20 392 LYS A N 1
ATOM 3144 C CA . LYS A 1 392 ? -3.120 -12.935 16.236 1.00 31.20 392 LYS A CA 1
ATOM 3145 C C . LYS A 1 392 ? -3.394 -14.282 15.562 1.00 31.20 392 LYS A C 1
ATOM 3147 O O . LYS A 1 392 ? -2.469 -14.927 15.074 1.00 31.20 392 LYS A O 1
ATOM 3152 N N . VAL A 1 393 ? -4.645 -14.730 15.609 1.00 24.47 393 VAL A N 1
ATOM 3153 C CA . VAL A 1 393 ? -5.098 -15.897 14.858 1.00 24.47 393 VAL A CA 1
ATOM 3154 C C . VAL A 1 393 ? -5.142 -15.463 13.389 1.00 24.47 393 VAL A C 1
ATOM 3156 O O . VAL A 1 393 ? -5.726 -14.413 13.103 1.00 24.47 393 VAL A O 1
ATOM 3159 N N . PRO A 1 394 ? -4.498 -16.189 12.459 1.00 26.75 394 PRO A N 1
ATOM 3160 C CA . PRO A 1 394 ? -4.635 -15.921 11.034 1.00 26.75 394 PRO A CA 1
ATOM 3161 C C . PRO A 1 394 ? -6.116 -15.906 10.648 1.00 26.75 394 PRO A C 1
ATOM 3163 O O . PRO A 1 394 ? -6.887 -16.752 11.101 1.00 26.75 394 PRO A O 1
ATOM 3166 N N . LEU A 1 395 ? -6.504 -14.948 9.804 1.00 29.08 395 LEU A N 1
ATOM 3167 C CA . LEU A 1 395 ? -7.889 -14.723 9.362 1.00 29.08 395 LEU A CA 1
ATOM 3168 C C . LEU A 1 395 ? -8.543 -15.988 8.756 1.00 29.08 395 LEU A C 1
ATOM 3170 O O . LEU A 1 395 ? -9.761 -16.110 8.725 1.00 29.08 395 LEU A O 1
ATOM 3174 N N . GLU A 1 396 ? -7.721 -16.952 8.340 1.00 30.61 396 GLU A N 1
ATOM 3175 C CA . GLU A 1 396 ? -8.076 -18.264 7.788 1.00 30.61 396 GLU A CA 1
ATOM 3176 C C . GLU A 1 396 ? -8.838 -19.181 8.765 1.00 30.61 396 GLU A C 1
ATOM 3178 O O . GLU A 1 396 ? -9.467 -20.136 8.326 1.00 30.61 396 GLU A O 1
ATOM 3183 N N . MET A 1 397 ? -8.817 -18.902 10.075 1.00 29.94 397 MET A N 1
ATOM 3184 C CA . MET A 1 397 ? -9.578 -19.663 11.085 1.00 29.94 397 MET A CA 1
ATOM 3185 C C . MET A 1 397 ? -10.892 -18.984 11.520 1.00 29.94 397 MET A C 1
ATOM 3187 O O . MET A 1 397 ? -11.530 -19.455 12.459 1.00 29.94 397 MET A O 1
ATOM 3191 N N . LEU A 1 398 ? -11.291 -17.875 10.882 1.00 27.53 398 LEU A N 1
ATOM 3192 C CA . LEU A 1 398 ? -12.474 -17.079 11.258 1.00 27.53 398 LEU A CA 1
ATOM 3193 C C . LEU A 1 398 ? -13.593 -17.054 10.203 1.00 27.53 398 LEU A C 1
ATOM 3195 O O . LEU A 1 398 ? -14.511 -16.244 10.314 1.00 27.53 398 LEU A O 1
ATOM 3199 N N . LEU A 1 399 ? -13.571 -17.947 9.214 1.00 26.05 399 LEU A N 1
ATOM 3200 C CA . LEU A 1 399 ? -14.714 -18.179 8.325 1.00 26.05 399 LEU A CA 1
ATOM 3201 C C . LEU A 1 399 ? -15.100 -19.670 8.360 1.00 26.05 399 LEU A C 1
ATOM 3203 O O . LEU A 1 399 ? -14.204 -20.492 8.559 1.00 26.05 399 LEU A O 1
ATOM 3207 N N . PRO A 1 400 ? -16.402 -20.008 8.250 1.00 31.08 400 PRO A N 1
ATOM 3208 C CA . PRO A 1 400 ? -16.896 -21.381 8.385 1.00 31.08 400 PRO A CA 1
ATOM 3209 C C . PRO A 1 400 ? -16.344 -22.352 7.339 1.00 31.08 400 PRO A C 1
ATOM 3211 O O . PRO A 1 400 ? -16.106 -21.920 6.186 1.00 31.08 400 PRO A O 1
#

Foldseek 3Di:
DVVVVLVVPPPDPVVSVVVQQVDWAKEAEAAVQWADDDRIDTDGWFAFPPDPDDTDHFQWDWPAKAQDPVRPHGDDSNPDTDDHPGYIYIDTDGDDAQDQHPQRFTWLFAQVDCPPFFGTKGWDLAWLFKAFQAFQDPPQAAGWDQDFDQAFPRFLVLLVSSCVRQPQWGALDNHDDDIDSRHQSSSQQQDWDADPNDIDRQWTFAHNNNVLSVLVRCLVVPSDAAKEFHSAQDTRFWGWIAGSNPRDIDIDGRNDIDIHMIMHTHHGPPPPPDDPPPPPPPDDDDDDDDDDDDDDDDFDDKDWLDWDDDPPFIWTKIWGDPDPADIWIWTQGPVRDIDIDPPCVLVLLPDPVSVVSVVVRDPPQWDQDPVQQWTWGGDPVGTDDIHRSDDPDPCVVVDD

Organism: NCBI:txid1076179

Sequence (400 aa):
MAYSVYDSLKEDDEYRQRIADELKVPVALELNGGEGLPELIQVGFDNPIGLSTLPHKSGYVFDGWYHESTLQNLWDMSLDTITDGTTIFAKWREYYIGDKGPAGGIIFHDKGNSNAGWRYLEVASADAGRALFGYFRPDGTDTKEIGTQSDFGAGKSNTYELTSKMTNTAYKGLSGAGTTSQYAANICSEYSIEENGIKYDDWFLPSIGELGMLYEILKNSLDMSGSYWSSTEYFDLNAWYFNFSNGEQNNINRSFLYKVRPIRAFAPPPVSQKPQNNISVKQSPIAKVNIPTPQPFEVTKEVYLGNWKDNDWDADVVIYMKDKNRLSMTYSFRDGSKVVNDYYIQQILNSKAVLKRFEDNIGEYYTLDIKTSELKLYDREGYISTLRIIRKVPLEMLLP

Radius of gyration: 28.06 Å; chains: 1; bounding box: 65×46×82 Å

InterPro domains:
  IPR013378 Internalin B-like, B-repeat [PF09479] (31-91)
  IPR013378 Internalin B-like, B-repeat [TIGR02543] (55-94)
  IPR042229 Listeria-Bacteroides repeat domain superfamily [G3DSA:2.60.40.4270] (24-94)